Protein AF-A0A418ASM8-F1 (afdb_monomer_lite)

InterPro domains:
  IPR013838 Beta tubulin, autoregulation binding site [PS00228] (1-4)

Organism: NCBI:txid157072

pLDDT: mean 71.42, std 21.03, range [24.84, 97.38]

Radius of gyration: 30.76 Å; chains: 1; bounding box: 92×57×110 Å

Foldseek 3Di:
DQDQPAKWKWQQAPQLVQADFVQQLVCQQVPCCVQDPNVLSVQFDGWDGDPPRNMIMTGGRDPVSVVVQAQGWTWGKGWDQDPVGIDIDIDITHIHGDDPDPAADDDDVPPCPDPVVLLVLLVVLLPQDWDWDFDQDPPQGFTATFGAGDGDPDDDDDDQPPDWAWAWDQDPQFTDTDTHRPVNLVVLVVVSNVVSVVCVVCVVVLLVCLVVPVPDDPLVCLQVLVLLVLQLCLAPNLQNNRSVLSVCLVPPVPSNLSNLLSLLVQQQLLQVPGANDDPQVSCCLLPVDGDHSVVSVVCVVVLVLLVPDDWQWDQFPVRDIQTHRLVLLSSVLSLLQSCCSRNYVSQSQRLSNLCSFLSHYWTWGHHHNHGITTFQLSSLSCLQPHPNNVVSLVVQCVSCVPPPVNVSSSVSSNRSVVRVGRPSNPSAGWHQDNQPRGTDGPVVDDDDDDDDDDDDDDDDDDDDDDDDDDDDDDDDDDD

Structure (mmCIF, N/CA/C/O backbone):
data_AF-A0A418ASM8-F1
#
_entry.id   AF-A0A418ASM8-F1
#
loop_
_atom_site.group_PDB
_atom_site.id
_atom_site.type_symbol
_atom_site.label_atom_id
_atom_site.label_alt_id
_atom_site.label_comp_id
_atom_site.label_asym_id
_atom_site.label_entity_id
_atom_site.label_seq_id
_atom_site.pdbx_PDB_ins_code
_atom_site.Cartn_x
_atom_site.Cartn_y
_atom_site.Cartn_z
_atom_site.occupancy
_atom_site.B_iso_or_equiv
_atom_site.auth_seq_id
_atom_site.auth_comp_id
_atom_site.auth_asym_id
_atom_site.auth_atom_id
_atom_site.pdbx_PDB_model_num
ATOM 1 N N . MET A 1 1 ? 29.993 4.250 -46.582 1.00 54.47 1 MET A N 1
ATOM 2 C CA . MET A 1 1 ? 30.499 3.967 -45.221 1.00 54.47 1 MET A CA 1
ATOM 3 C C . MET A 1 1 ? 29.711 2.763 -44.730 1.00 54.47 1 MET A C 1
ATOM 5 O O . MET A 1 1 ? 28.502 2.794 -44.911 1.00 54.47 1 MET A O 1
ATOM 9 N N . ARG A 1 2 ? 30.348 1.672 -44.275 1.00 65.38 2 ARG A N 1
ATOM 10 C CA . ARG A 1 2 ? 29.592 0.519 -43.745 1.00 65.38 2 ARG A CA 1
ATOM 11 C C . ARG A 1 2 ? 28.988 0.942 -42.404 1.00 65.38 2 ARG A C 1
ATOM 13 O O . ARG A 1 2 ? 29.664 1.620 -41.635 1.00 65.38 2 ARG A O 1
ATOM 20 N N . GLU A 1 3 ? 27.720 0.632 -42.190 1.00 71.38 3 GLU A N 1
ATOM 21 C CA . GLU A 1 3 ? 26.985 1.016 -40.985 1.00 71.38 3 GLU A CA 1
ATOM 22 C C . GLU A 1 3 ? 27.360 0.102 -39.816 1.00 71.38 3 GLU A C 1
ATOM 24 O O . GLU A 1 3 ? 27.681 -1.067 -40.025 1.00 71.38 3 GLU A O 1
ATOM 29 N N . ILE A 1 4 ? 27.355 0.636 -38.593 1.00 69.38 4 ILE A N 1
ATOM 30 C CA . ILE A 1 4 ? 27.583 -0.159 -37.384 1.00 69.38 4 ILE A CA 1
ATOM 31 C C . ILE A 1 4 ? 26.255 -0.794 -36.992 1.00 69.38 4 ILE A C 1
ATOM 33 O O . ILE A 1 4 ? 25.334 -0.094 -36.590 1.00 69.38 4 ILE A O 1
ATOM 37 N N . VAL A 1 5 ? 26.180 -2.117 -37.075 1.00 55.12 5 VAL A N 1
ATOM 38 C CA . VAL A 1 5 ? 24.990 -2.900 -36.717 1.00 55.12 5 VAL A CA 1
ATOM 39 C C . VAL A 1 5 ? 25.000 -3.356 -35.254 1.00 55.12 5 VAL A C 1
ATOM 41 O O . VAL A 1 5 ? 24.005 -3.880 -34.768 1.00 55.12 5 VAL A O 1
ATOM 44 N N . GLY A 1 6 ? 26.109 -3.165 -34.531 1.00 56.78 6 GLY A N 1
ATOM 45 C CA . GLY A 1 6 ? 26.147 -3.359 -33.083 1.00 56.78 6 GLY A CA 1
ATOM 46 C C . GLY A 1 6 ? 27.525 -3.159 -32.459 1.00 56.78 6 GLY A C 1
ATOM 47 O O . GLY A 1 6 ? 28.524 -2.980 -33.157 1.00 56.78 6 GLY A O 1
ATOM 48 N N . TRP A 1 7 ? 27.565 -3.174 -31.126 1.00 74.94 7 TRP A N 1
ATOM 49 C CA . TRP A 1 7 ? 28.752 -2.841 -30.341 1.00 74.94 7 TRP A CA 1
ATOM 50 C C . TRP A 1 7 ? 29.184 -3.985 -29.429 1.00 74.94 7 TRP A C 1
ATOM 52 O O . TRP A 1 7 ? 28.363 -4.605 -28.755 1.00 74.94 7 TRP A O 1
ATOM 62 N N . LEU A 1 8 ? 30.494 -4.221 -29.373 1.00 67.38 8 LEU A N 1
ATOM 63 C CA . LEU A 1 8 ? 31.132 -5.141 -28.434 1.00 67.38 8 LEU A CA 1
ATOM 64 C C . LEU A 1 8 ? 32.135 -4.399 -27.559 1.00 67.38 8 LEU A C 1
ATOM 66 O O . LEU A 1 8 ? 32.783 -3.452 -27.988 1.00 67.38 8 LEU A O 1
ATOM 70 N N . HIS A 1 9 ? 32.254 -4.811 -26.310 1.00 77.50 9 HIS A N 1
ATOM 71 C CA . HIS A 1 9 ? 33.008 -4.137 -25.267 1.00 77.50 9 HIS A CA 1
ATOM 72 C C . HIS A 1 9 ? 34.175 -5.000 -24.798 1.00 77.50 9 HIS A C 1
ATOM 74 O O . HIS A 1 9 ? 34.028 -6.193 -24.560 1.00 77.50 9 HIS A O 1
ATOM 80 N N . MET A 1 10 ? 35.332 -4.386 -24.589 1.00 82.94 10 MET A N 1
ATOM 81 C CA . MET A 1 10 ? 36.451 -4.985 -23.870 1.00 82.94 10 MET A CA 1
ATOM 82 C C . MET A 1 10 ? 36.636 -4.258 -22.547 1.00 82.94 10 MET A C 1
ATOM 84 O O . MET A 1 10 ? 36.844 -3.045 -22.530 1.00 82.94 10 MET A O 1
ATOM 88 N N . ASN A 1 11 ? 36.612 -4.995 -21.436 1.00 74.94 11 ASN A N 1
ATOM 89 C CA . ASN A 1 11 ? 36.944 -4.424 -20.136 1.00 74.94 11 ASN A CA 1
ATOM 90 C C . ASN A 1 11 ? 38.467 -4.332 -19.988 1.00 74.94 11 ASN A C 1
ATOM 92 O O . ASN A 1 11 ? 39.142 -5.312 -19.675 1.00 74.94 11 ASN A O 1
ATOM 96 N N . THR A 1 12 ? 39.006 -3.153 -20.282 1.00 75.81 12 THR A N 1
ATOM 97 C CA . THR A 1 12 ? 40.449 -2.885 -20.344 1.00 75.81 12 THR A CA 1
ATOM 98 C C . THR A 1 12 ? 40.986 -2.234 -19.071 1.00 75.81 12 THR A C 1
ATOM 100 O O . THR A 1 12 ? 42.201 -2.077 -18.914 1.00 75.81 12 THR A O 1
ATOM 103 N N . GLY A 1 13 ? 40.106 -1.864 -18.136 1.00 74.75 13 GLY A N 1
ATOM 104 C CA . GLY A 1 13 ? 40.464 -1.397 -16.804 1.00 74.75 13 GLY A CA 1
ATOM 105 C C . GLY A 1 13 ? 41.430 -0.211 -16.836 1.00 74.75 13 GLY A C 1
ATOM 106 O O . GLY A 1 13 ? 41.225 0.784 -17.535 1.00 74.75 13 GLY A O 1
ATOM 107 N N . GLN A 1 14 ? 42.522 -0.316 -16.082 1.00 74.31 14 GLN A N 1
ATOM 108 C CA . GLN A 1 14 ? 43.532 0.743 -15.982 1.00 74.31 14 GLN A CA 1
ATOM 109 C C . GLN A 1 14 ? 44.267 1.011 -17.310 1.00 74.31 14 GLN A C 1
ATOM 111 O O . GLN A 1 14 ? 44.834 2.088 -17.489 1.00 74.31 14 GLN A O 1
ATOM 116 N N . HIS A 1 15 ? 44.224 0.074 -18.263 1.00 79.25 15 HIS A N 1
ATOM 117 C CA . HIS A 1 15 ? 44.907 0.201 -19.550 1.00 79.25 15 HIS A CA 1
ATOM 118 C C . HIS A 1 15 ? 44.134 1.037 -20.575 1.00 79.25 15 HIS A C 1
ATOM 120 O O . HIS A 1 15 ? 44.731 1.494 -21.547 1.00 79.25 15 HIS A O 1
ATOM 126 N N . THR A 1 16 ? 42.844 1.305 -20.340 1.00 80.12 16 THR A N 1
ATOM 127 C CA . THR A 1 16 ? 41.945 2.025 -21.265 1.00 80.12 16 THR A CA 1
ATOM 128 C C . THR A 1 16 ? 42.521 3.364 -21.733 1.00 80.12 16 THR A C 1
ATOM 130 O O . THR A 1 16 ? 42.480 3.692 -22.916 1.00 80.12 16 THR A O 1
ATOM 133 N N . LYS A 1 17 ? 43.153 4.116 -20.823 1.00 80.44 17 LYS A N 1
ATOM 134 C CA . LYS A 1 17 ? 43.764 5.422 -21.122 1.00 80.44 17 LYS A CA 1
ATOM 135 C C . LYS A 1 17 ? 44.993 5.326 -22.042 1.00 80.44 17 LYS A C 1
ATOM 137 O O . LYS A 1 17 ? 45.301 6.279 -22.753 1.00 80.44 17 LYS A O 1
ATOM 142 N N . SER A 1 18 ? 45.693 4.193 -22.022 1.00 81.69 18 SER A N 1
ATOM 143 C CA . SER A 1 18 ? 46.938 3.939 -22.763 1.00 81.69 18 SER A CA 1
ATOM 144 C C . SER A 1 18 ? 46.718 3.247 -24.114 1.00 81.69 18 SER A C 1
ATOM 146 O O . SER A 1 18 ? 47.675 3.030 -24.863 1.00 81.69 18 SER A O 1
ATOM 148 N N . ILE A 1 19 ? 45.472 2.898 -24.433 1.00 83.62 19 ILE A N 1
ATOM 149 C CA . ILE A 1 19 ? 45.081 2.363 -25.737 1.00 83.62 19 ILE A CA 1
ATOM 150 C C . ILE A 1 19 ? 44.910 3.538 -26.705 1.00 83.62 19 ILE A C 1
ATOM 152 O O . ILE A 1 19 ? 44.326 4.561 -26.353 1.00 83.62 19 ILE A O 1
ATOM 156 N N . SER A 1 20 ? 45.448 3.409 -27.916 1.00 86.19 20 SER A N 1
ATOM 157 C CA . SER A 1 20 ? 45.182 4.315 -29.038 1.00 86.19 20 SER A CA 1
ATOM 158 C C . SER A 1 20 ? 44.217 3.605 -29.978 1.00 86.19 20 SER A C 1
ATOM 160 O O . SER A 1 20 ? 44.511 2.491 -30.394 1.00 86.19 20 SER A O 1
ATOM 162 N N . GLU A 1 21 ? 43.083 4.228 -30.295 1.00 84.75 21 GLU A N 1
ATOM 163 C CA . GLU A 1 21 ? 42.025 3.633 -31.131 1.00 84.75 21 GLU A CA 1
ATOM 164 C C . GLU A 1 21 ? 42.547 3.238 -32.519 1.00 84.75 21 GLU A C 1
ATOM 166 O O . GLU A 1 21 ? 42.298 2.130 -32.982 1.00 84.75 21 GLU A O 1
ATOM 171 N N . GLU A 1 22 ? 43.363 4.092 -33.140 1.00 83.69 22 GLU A N 1
ATOM 172 C CA . GLU A 1 22 ? 43.985 3.826 -34.441 1.00 83.69 22 GLU A CA 1
ATOM 173 C C . GLU A 1 22 ? 44.963 2.641 -34.382 1.00 83.69 22 GLU A C 1
ATOM 175 O O . GLU A 1 22 ? 44.896 1.723 -35.202 1.00 83.69 22 GLU A O 1
ATOM 180 N N . ALA A 1 23 ? 45.833 2.602 -33.367 1.00 82.44 23 ALA A N 1
ATOM 181 C CA . ALA A 1 23 ? 46.767 1.492 -33.182 1.00 82.44 23 ALA A CA 1
ATOM 182 C C . ALA A 1 23 ? 46.048 0.180 -32.823 1.00 82.44 23 ALA A C 1
ATOM 184 O O . ALA A 1 23 ? 46.483 -0.894 -33.240 1.00 82.44 23 ALA A O 1
ATOM 185 N N . ALA A 1 24 ? 44.952 0.271 -32.067 1.00 83.94 24 ALA A N 1
ATOM 186 C CA . ALA A 1 24 ? 44.121 -0.855 -31.670 1.00 83.94 24 ALA A CA 1
ATOM 187 C C . ALA A 1 24 ? 43.403 -1.456 -32.891 1.00 83.94 24 ALA A C 1
ATOM 189 O O . ALA A 1 24 ? 43.512 -2.662 -33.118 1.00 83.94 24 ALA A O 1
ATOM 190 N N . MET A 1 25 ? 42.792 -0.617 -33.736 1.00 85.38 25 MET A N 1
ATOM 191 C CA . MET A 1 25 ? 42.193 -1.022 -35.016 1.00 85.3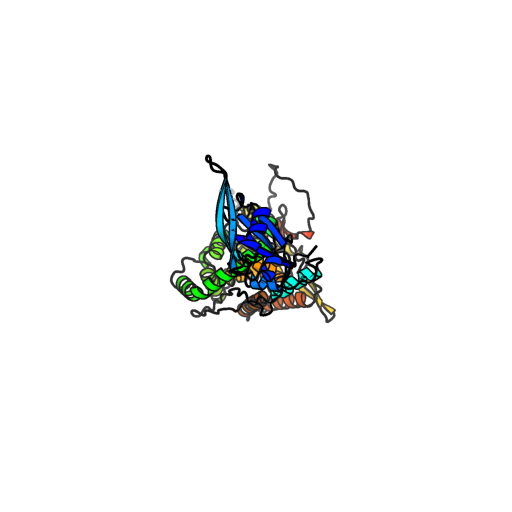8 25 MET A CA 1
ATOM 192 C C . MET A 1 25 ? 43.222 -1.644 -35.968 1.00 85.38 25 MET A C 1
ATOM 194 O O . MET A 1 25 ? 42.966 -2.694 -36.552 1.00 85.38 25 MET A O 1
ATOM 198 N N . ALA A 1 26 ? 44.418 -1.059 -36.084 1.00 82.19 26 ALA A N 1
ATOM 199 C CA . ALA A 1 26 ? 45.477 -1.609 -36.932 1.00 82.19 26 ALA A CA 1
ATOM 200 C C . ALA A 1 26 ? 45.985 -2.981 -36.439 1.00 82.19 26 ALA A C 1
ATOM 202 O O . ALA A 1 26 ? 46.292 -3.857 -37.256 1.00 82.19 26 ALA A O 1
ATOM 203 N N . SER A 1 27 ? 46.060 -3.178 -35.115 1.00 77.12 27 SER A N 1
ATOM 204 C CA . SER A 1 27 ? 46.487 -4.445 -34.500 1.00 77.12 27 SER A CA 1
ATOM 205 C C . SER A 1 27 ? 45.439 -5.554 -34.586 1.00 77.12 27 SER A C 1
ATOM 207 O O . SER A 1 27 ? 45.803 -6.725 -34.665 1.00 77.12 27 SER A O 1
ATOM 209 N N . LEU A 1 28 ? 44.146 -5.209 -34.628 1.00 79.06 28 LEU A N 1
ATOM 210 C CA . LEU A 1 28 ? 43.069 -6.195 -34.731 1.00 79.06 28 LEU A CA 1
ATOM 211 C C . LEU A 1 28 ? 43.219 -7.074 -35.964 1.00 79.06 28 LEU A C 1
ATOM 213 O O . LEU A 1 28 ? 43.138 -8.291 -35.841 1.00 79.06 28 LEU A O 1
ATOM 217 N N . LEU A 1 29 ? 43.473 -6.458 -37.120 1.00 73.12 29 LEU A N 1
ATOM 218 C CA . LEU A 1 29 ? 43.649 -7.186 -38.367 1.00 73.12 29 LEU A CA 1
ATOM 219 C C . LEU A 1 29 ? 44.915 -8.043 -38.275 1.00 73.12 29 LEU A C 1
ATOM 221 O O . LEU A 1 29 ? 44.811 -9.258 -38.217 1.00 73.12 29 LEU A O 1
ATOM 225 N N . HIS A 1 30 ? 46.087 -7.431 -38.111 1.00 78.38 30 HIS A N 1
ATOM 226 C CA . HIS A 1 30 ? 47.373 -8.123 -38.244 1.00 78.38 30 HIS A CA 1
ATOM 227 C C . HIS A 1 30 ? 47.643 -9.207 -37.188 1.00 78.38 30 HIS A C 1
ATOM 229 O O . HIS A 1 30 ? 48.221 -10.244 -37.513 1.00 78.38 30 HIS A O 1
ATOM 235 N N . ASP A 1 31 ? 47.246 -8.984 -35.932 1.00 82.00 31 ASP A N 1
ATOM 236 C CA . ASP A 1 31 ? 47.726 -9.778 -34.793 1.00 82.00 31 ASP A CA 1
ATOM 237 C C . ASP A 1 31 ? 46.713 -10.835 -34.299 1.00 82.00 31 ASP A C 1
ATOM 239 O O . ASP A 1 31 ? 47.031 -11.620 -33.400 1.00 82.00 31 ASP A O 1
ATOM 243 N N . ASN A 1 32 ? 45.506 -10.888 -34.887 1.00 85.44 32 ASN A N 1
ATOM 244 C CA . ASN A 1 32 ? 44.429 -11.808 -34.483 1.00 85.44 32 ASN A CA 1
ATOM 245 C C . ASN A 1 32 ? 43.944 -12.763 -35.588 1.00 85.44 32 ASN A C 1
ATOM 247 O O . ASN A 1 32 ? 43.034 -13.554 -35.338 1.00 85.44 32 ASN A O 1
ATOM 251 N N . HIS A 1 33 ? 44.575 -12.767 -36.769 1.00 80.56 33 HIS A N 1
ATOM 252 C CA . HIS A 1 33 ? 44.216 -13.650 -37.894 1.00 80.56 33 HIS A CA 1
ATOM 253 C C . HIS A 1 33 ? 44.263 -15.155 -37.568 1.00 80.56 33 HIS A C 1
ATOM 255 O O . HIS A 1 33 ? 43.592 -15.950 -38.222 1.00 80.56 33 HIS A O 1
ATOM 261 N N . SER A 1 34 ? 45.059 -15.563 -36.573 1.00 78.81 34 SER A N 1
ATOM 262 C CA . SER A 1 34 ? 45.115 -16.953 -36.098 1.00 78.81 34 SER A CA 1
ATOM 263 C C . SER A 1 34 ? 43.930 -17.340 -35.209 1.00 78.81 34 SER A C 1
ATOM 265 O O . SER A 1 34 ? 43.674 -18.524 -35.018 1.00 78.81 34 SER A O 1
ATOM 267 N N . THR A 1 35 ? 43.251 -16.350 -34.627 1.00 80.06 35 THR A N 1
ATOM 268 C CA . THR A 1 35 ? 42.182 -16.526 -33.635 1.00 80.06 35 THR A CA 1
ATOM 269 C C . THR A 1 35 ? 40.807 -16.322 -34.262 1.00 80.06 35 THR A C 1
ATOM 271 O O . THR A 1 35 ? 39.859 -17.019 -33.916 1.00 80.06 35 THR A O 1
ATOM 274 N N . VAL A 1 36 ? 40.696 -15.380 -35.200 1.00 85.12 36 VAL A N 1
ATOM 275 C CA . VAL A 1 36 ? 39.453 -15.043 -35.897 1.00 85.12 36 VAL A CA 1
ATOM 276 C C . VAL A 1 36 ? 39.735 -14.904 -37.381 1.00 85.12 36 VAL A C 1
ATOM 278 O O . VAL A 1 36 ? 40.774 -14.376 -37.784 1.00 85.12 36 VAL A O 1
ATOM 281 N N . LYS A 1 37 ? 38.796 -15.372 -38.206 1.00 86.38 37 LYS A N 1
ATOM 282 C CA . LYS A 1 37 ? 38.933 -15.276 -39.654 1.00 86.38 37 LYS A CA 1
ATOM 283 C C . LYS A 1 37 ? 39.034 -13.801 -40.101 1.00 86.38 37 LYS A C 1
ATOM 285 O O . LYS A 1 37 ? 38.352 -12.943 -39.535 1.00 86.38 37 LYS A O 1
ATOM 290 N N . PRO A 1 38 ? 39.873 -13.484 -41.105 1.00 83.19 38 PRO A N 1
ATOM 291 C CA . PRO A 1 38 ? 40.119 -12.101 -41.520 1.00 83.19 38 PRO A CA 1
ATOM 292 C C . PRO A 1 38 ? 38.865 -11.343 -41.979 1.00 83.19 38 PRO A C 1
ATOM 294 O O . PRO A 1 38 ? 38.740 -10.157 -41.706 1.00 83.19 38 PRO A O 1
ATOM 297 N N . ASP A 1 39 ? 37.936 -12.027 -42.643 1.00 83.81 39 ASP A N 1
ATOM 298 C CA . ASP A 1 39 ? 36.641 -11.498 -43.087 1.00 83.81 39 ASP A CA 1
ATOM 299 C C . ASP A 1 39 ? 35.769 -11.017 -41.917 1.00 83.81 39 ASP A C 1
ATOM 301 O O . ASP A 1 39 ? 35.192 -9.937 -41.990 1.00 83.81 39 ASP A O 1
ATOM 305 N N . VAL A 1 40 ? 35.754 -11.756 -40.806 1.00 85.44 40 VAL A N 1
ATOM 306 C CA . VAL A 1 40 ? 35.039 -11.378 -39.575 1.00 85.44 40 VAL A CA 1
ATOM 307 C C . VAL A 1 40 ? 35.702 -10.185 -38.871 1.00 85.44 40 VAL A C 1
ATOM 309 O O . VAL A 1 40 ? 35.011 -9.319 -38.340 1.00 85.44 40 VAL A O 1
ATOM 312 N N . LEU A 1 41 ? 37.037 -10.099 -38.881 1.00 86.12 41 LEU A N 1
ATOM 313 C CA . LEU A 1 41 ? 37.764 -8.967 -38.289 1.00 86.12 41 LEU A CA 1
ATOM 314 C C . LEU A 1 41 ? 37.599 -7.671 -39.098 1.00 86.12 41 LEU A C 1
ATOM 316 O O . LEU A 1 41 ? 37.573 -6.593 -38.510 1.00 86.12 41 LEU A O 1
ATOM 320 N N . LEU A 1 42 ? 37.460 -7.766 -40.425 1.00 87.75 42 LEU A N 1
ATOM 321 C CA . LEU A 1 42 ? 37.204 -6.621 -41.311 1.00 87.75 42 LEU A CA 1
ATOM 322 C C . LEU A 1 42 ? 35.833 -5.971 -41.083 1.00 87.75 42 LEU A C 1
ATOM 324 O O . LEU A 1 42 ? 35.622 -4.824 -41.482 1.00 87.75 42 LEU A O 1
ATOM 328 N N . ASP A 1 43 ? 34.910 -6.687 -40.444 1.00 87.44 43 ASP A N 1
ATOM 329 C CA . ASP A 1 43 ? 33.623 -6.141 -40.033 1.00 87.44 43 ASP A CA 1
ATOM 330 C C . ASP A 1 43 ? 33.718 -5.356 -38.713 1.00 87.44 43 ASP A C 1
ATOM 332 O O . ASP A 1 43 ? 32.755 -4.688 -38.357 1.00 87.44 43 ASP A O 1
ATOM 336 N N . ILE A 1 44 ? 34.860 -5.337 -38.013 1.00 88.94 44 ILE A N 1
ATOM 337 C CA . ILE A 1 44 ? 35.116 -4.349 -36.954 1.00 88.94 44 ILE A CA 1
ATOM 338 C C . ILE A 1 44 ? 35.531 -3.043 -37.632 1.00 88.94 44 ILE A C 1
ATOM 340 O O . ILE A 1 44 ? 36.616 -2.943 -38.201 1.00 88.94 44 ILE A O 1
ATOM 344 N N . ILE A 1 45 ? 34.666 -2.033 -37.582 1.00 85.69 45 ILE A N 1
ATOM 345 C CA . ILE A 1 45 ? 34.820 -0.794 -38.360 1.00 85.69 45 ILE A CA 1
ATOM 346 C C . ILE A 1 45 ? 35.024 0.454 -37.502 1.00 85.69 45 ILE A C 1
ATOM 348 O O . ILE A 1 45 ? 35.366 1.510 -38.036 1.00 85.69 45 ILE A O 1
ATOM 352 N N . LYS A 1 46 ? 34.826 0.357 -36.183 1.00 86.12 46 LYS A N 1
ATOM 353 C CA . LYS A 1 46 ? 35.012 1.480 -35.258 1.00 86.12 46 LYS A CA 1
ATOM 354 C C . LYS A 1 46 ? 35.571 1.014 -33.919 1.00 86.12 46 LYS A C 1
ATOM 356 O O . LYS A 1 46 ? 35.236 -0.069 -33.451 1.00 86.12 46 LYS A O 1
ATOM 361 N N . CYS A 1 47 ? 36.393 1.853 -33.302 1.00 87.62 47 CYS A N 1
ATOM 362 C CA . CYS A 1 47 ? 36.940 1.666 -31.964 1.00 87.62 47 CYS A CA 1
ATOM 363 C C . CYS A 1 47 ? 36.769 2.977 -31.198 1.00 87.62 47 CYS A C 1
ATOM 365 O O . CYS A 1 47 ? 37.137 4.028 -31.716 1.00 87.62 47 CYS A O 1
ATOM 367 N N . GLU A 1 48 ? 36.211 2.915 -29.995 1.00 83.38 48 GLU A N 1
ATOM 368 C CA . GLU A 1 48 ? 36.016 4.067 -29.116 1.00 83.38 48 GLU A CA 1
ATOM 369 C C . GLU A 1 48 ? 36.472 3.728 -27.701 1.00 83.38 48 GLU A C 1
ATOM 371 O O . GLU A 1 48 ? 36.193 2.643 -27.185 1.00 83.38 48 GLU A O 1
ATOM 376 N N . ARG A 1 49 ? 37.152 4.661 -27.038 1.00 78.94 49 ARG A N 1
ATOM 377 C CA . ARG A 1 49 ? 37.498 4.514 -25.622 1.00 78.94 49 ARG A CA 1
ATOM 378 C C . ARG A 1 49 ? 36.451 5.170 -24.743 1.00 78.94 49 ARG A C 1
ATOM 380 O O . ARG A 1 49 ? 36.164 6.354 -24.886 1.00 78.94 49 ARG A O 1
ATOM 387 N N . ASP A 1 50 ? 35.990 4.425 -23.753 1.00 66.50 50 ASP A N 1
ATOM 388 C CA . ASP A 1 50 ? 35.164 4.932 -22.671 1.00 66.50 50 ASP A CA 1
ATOM 389 C C . ASP A 1 50 ? 36.016 4.992 -21.399 1.00 66.50 50 ASP A C 1
ATOM 391 O O . ASP A 1 50 ? 36.253 4.002 -20.697 1.00 66.50 50 ASP A O 1
ATOM 395 N N . LEU A 1 51 ? 36.548 6.186 -21.135 1.00 58.53 51 LEU A N 1
ATOM 396 C CA . LEU A 1 51 ? 37.437 6.429 -20.001 1.00 58.53 51 LEU A CA 1
ATOM 397 C C . LEU A 1 51 ? 36.701 6.381 -18.657 1.00 58.53 51 LEU A C 1
ATOM 399 O O . LEU A 1 51 ? 37.339 6.088 -17.643 1.00 58.53 51 LEU A O 1
ATOM 403 N N . GLN A 1 52 ? 35.395 6.657 -18.650 1.00 48.06 52 GLN A N 1
ATOM 404 C CA . GLN A 1 52 ? 34.572 6.691 -17.445 1.00 48.06 52 GLN A CA 1
ATOM 405 C C . GLN A 1 52 ? 34.301 5.269 -16.950 1.00 48.06 52 GLN A C 1
ATOM 407 O O . GLN A 1 52 ? 34.556 4.965 -15.785 1.00 48.06 52 GLN A O 1
ATOM 412 N N . ASN A 1 53 ? 33.914 4.375 -17.861 1.00 49.47 53 ASN A N 1
ATOM 413 C CA . ASN A 1 53 ? 33.616 2.978 -17.543 1.00 49.47 53 ASN A CA 1
ATOM 414 C C . ASN A 1 53 ? 34.835 2.050 -17.657 1.00 49.47 53 ASN A C 1
ATOM 416 O O . ASN A 1 53 ? 34.751 0.868 -17.329 1.00 49.47 53 ASN A O 1
ATOM 420 N N . ARG A 1 54 ? 35.994 2.585 -18.071 1.00 67.81 54 ARG A N 1
ATOM 421 C CA . ARG A 1 54 ? 37.264 1.852 -18.231 1.00 67.81 54 ARG A CA 1
ATOM 422 C C . ARG A 1 54 ? 37.160 0.684 -19.221 1.00 67.81 54 ARG A C 1
ATOM 424 O O . ARG A 1 54 ? 37.706 -0.398 -18.983 1.00 67.81 54 ARG A O 1
ATOM 431 N N . ILE A 1 55 ? 36.489 0.925 -20.344 1.00 73.50 55 ILE A N 1
ATOM 432 C CA . ILE A 1 55 ? 36.270 -0.062 -21.405 1.00 73.50 55 ILE A CA 1
ATOM 433 C C . ILE A 1 55 ? 36.633 0.498 -22.787 1.00 73.50 55 ILE A C 1
ATOM 435 O O . ILE A 1 55 ? 36.695 1.711 -22.996 1.00 73.50 55 ILE A O 1
ATOM 439 N N . VAL A 1 56 ? 36.844 -0.397 -23.751 1.00 78.12 56 VAL A N 1
ATOM 440 C CA . VAL A 1 56 ? 36.947 -0.065 -25.181 1.00 78.12 56 VAL A CA 1
ATOM 441 C C . VAL A 1 56 ? 35.757 -0.666 -25.916 1.00 78.12 56 VAL A C 1
ATOM 443 O O . VAL A 1 56 ? 35.468 -1.850 -25.751 1.00 78.12 56 VAL A O 1
ATOM 446 N N . ARG A 1 57 ? 35.073 0.144 -26.723 1.00 79.94 57 ARG A N 1
ATOM 447 C CA . ARG A 1 57 ? 33.894 -0.230 -27.508 1.00 79.94 57 ARG A CA 1
ATOM 448 C C . ARG A 1 57 ? 34.290 -0.424 -28.968 1.00 79.94 57 ARG A C 1
ATOM 450 O O . ARG A 1 57 ? 35.048 0.366 -29.525 1.00 79.94 57 ARG A O 1
ATOM 457 N N . TRP A 1 58 ? 33.753 -1.462 -29.588 1.00 84.69 58 TRP A N 1
ATOM 458 C CA . TRP A 1 58 ? 34.059 -1.883 -30.947 1.00 84.69 58 TRP A CA 1
ATOM 459 C C . TRP A 1 58 ? 32.777 -1.939 -31.765 1.00 84.69 58 TRP A C 1
ATOM 461 O O . TRP A 1 58 ? 31.880 -2.716 -31.444 1.00 84.69 58 TRP A O 1
ATOM 471 N N . GLY A 1 59 ? 32.688 -1.108 -32.800 1.00 80.75 59 GLY A N 1
ATOM 472 C CA . GLY A 1 59 ? 31.548 -1.055 -33.707 1.00 80.75 59 GLY A CA 1
ATOM 473 C C . GLY A 1 59 ? 31.704 -2.087 -34.815 1.00 80.75 59 GLY A C 1
ATOM 474 O O . GLY A 1 59 ? 32.696 -2.062 -35.546 1.00 80.75 59 GLY A O 1
ATOM 475 N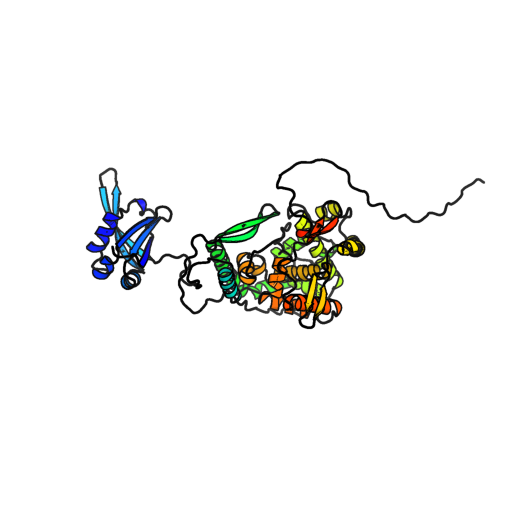 N . ILE A 1 60 ? 30.729 -2.984 -34.931 1.00 84.88 60 ILE A N 1
ATOM 476 C CA . ILE A 1 60 ? 30.718 -4.111 -35.863 1.00 84.88 60 ILE A CA 1
ATOM 477 C C . ILE A 1 60 ? 29.722 -3.837 -36.990 1.00 84.88 60 ILE A C 1
ATOM 479 O O . ILE A 1 60 ? 28.624 -3.358 -36.732 1.00 84.88 60 ILE A O 1
ATOM 483 N N . ALA A 1 61 ? 30.082 -4.154 -38.230 1.00 77.44 61 ALA A N 1
ATOM 484 C CA . ALA A 1 61 ? 29.328 -3.847 -39.446 1.00 77.44 61 ALA A CA 1
ATOM 485 C C . ALA A 1 61 ? 28.469 -5.004 -39.979 1.00 77.44 61 ALA A C 1
ATOM 487 O O . ALA A 1 61 ? 27.819 -4.872 -41.014 1.00 77.44 61 ALA A O 1
ATOM 488 N N . SER A 1 62 ? 28.502 -6.157 -39.310 1.00 78.50 62 SER A N 1
ATOM 489 C CA . SER A 1 62 ? 27.775 -7.361 -39.706 1.00 78.50 62 SER A CA 1
ATOM 490 C C . SER A 1 62 ? 27.282 -8.128 -38.488 1.00 78.50 62 SER A C 1
ATOM 492 O O . SER A 1 62 ? 28.024 -8.329 -37.524 1.00 78.50 62 SER A O 1
ATOM 494 N N . ALA A 1 63 ? 26.039 -8.605 -38.552 1.00 65.44 63 ALA A N 1
ATOM 495 C CA . ALA A 1 63 ? 25.443 -9.424 -37.502 1.00 65.44 63 ALA A CA 1
ATOM 496 C C . ALA A 1 63 ? 26.178 -10.767 -37.345 1.00 65.44 63 ALA A C 1
ATOM 498 O O . ALA A 1 63 ? 26.392 -11.228 -36.225 1.00 65.44 63 ALA A O 1
ATOM 499 N N . THR A 1 64 ? 26.645 -11.353 -38.454 1.00 73.94 64 THR A N 1
ATOM 500 C CA . THR A 1 64 ? 27.455 -12.581 -38.443 1.00 73.94 64 THR A CA 1
ATOM 501 C C . THR A 1 64 ? 28.782 -12.358 -37.725 1.00 73.94 64 THR A C 1
ATOM 503 O O . THR A 1 64 ? 29.207 -13.190 -36.926 1.00 73.94 64 THR A O 1
ATOM 506 N N . ALA A 1 65 ? 29.427 -11.212 -37.961 1.00 77.31 65 ALA A N 1
ATOM 507 C CA . ALA A 1 65 ? 30.668 -10.881 -37.278 1.00 77.31 65 ALA A CA 1
ATOM 508 C C . ALA A 1 65 ? 30.442 -10.606 -35.789 1.00 77.31 65 ALA A C 1
ATOM 510 O O . ALA A 1 65 ? 31.220 -11.067 -34.961 1.00 77.31 65 ALA A O 1
ATOM 511 N N . LEU A 1 66 ? 29.348 -9.929 -35.436 1.00 69.38 66 LEU A N 1
ATOM 512 C CA . LEU A 1 66 ? 28.999 -9.651 -34.046 1.00 69.38 66 LEU A CA 1
ATOM 513 C C . LEU A 1 66 ? 28.797 -10.952 -33.254 1.00 69.38 66 LEU A C 1
ATOM 515 O O . LEU A 1 66 ? 29.380 -11.098 -32.187 1.00 69.38 66 LEU A O 1
ATOM 519 N N . GLN A 1 67 ? 28.085 -11.935 -33.814 1.00 72.19 67 GLN A N 1
ATOM 520 C CA . GLN A 1 67 ? 27.918 -13.261 -33.201 1.00 72.19 67 GLN A CA 1
ATOM 521 C C . GLN A 1 67 ? 29.240 -14.027 -33.060 1.00 72.19 67 GLN A C 1
ATOM 523 O O . GLN A 1 67 ? 29.484 -14.651 -32.033 1.00 72.19 67 GLN A O 1
ATOM 528 N N . HIS A 1 68 ? 30.110 -13.970 -34.071 1.00 77.06 68 HIS A N 1
ATOM 529 C CA . HIS A 1 68 ? 31.391 -14.683 -34.053 1.00 77.06 68 HIS A CA 1
ATOM 530 C C . HIS A 1 68 ? 32.447 -14.045 -33.144 1.00 77.06 68 HIS A C 1
ATOM 532 O O . HIS A 1 68 ? 33.427 -14.705 -32.808 1.00 77.06 68 HIS A O 1
ATOM 538 N N . LEU A 1 69 ? 32.283 -12.773 -32.782 1.00 78.62 69 LEU A N 1
ATOM 539 C CA . LEU A 1 69 ? 33.256 -12.011 -32.001 1.00 78.62 69 LEU A CA 1
ATOM 540 C C . LEU A 1 69 ? 32.913 -11.939 -30.506 1.00 78.62 69 LEU A C 1
ATOM 542 O O . LEU A 1 69 ? 33.802 -11.662 -29.701 1.00 78.62 69 LEU A O 1
ATOM 546 N N . VAL A 1 70 ? 31.665 -12.209 -30.107 1.00 79.44 70 VAL A N 1
ATOM 547 C CA . VAL A 1 70 ? 31.275 -12.291 -28.687 1.00 79.44 70 VAL A CA 1
ATOM 548 C C . VAL A 1 70 ? 32.038 -13.423 -27.991 1.00 79.44 70 VAL A C 1
ATOM 550 O O . VAL A 1 70 ? 32.130 -14.540 -28.489 1.00 79.44 70 VAL A O 1
ATOM 553 N N . GLY A 1 71 ? 32.608 -13.131 -26.822 1.00 74.31 71 GLY A N 1
ATOM 554 C CA . GLY A 1 71 ? 33.405 -14.066 -26.023 1.00 74.31 71 GLY A CA 1
ATOM 555 C C . GLY A 1 71 ? 34.839 -14.256 -26.525 1.00 74.31 71 GLY A C 1
ATOM 556 O O . GLY A 1 71 ? 35.672 -14.817 -25.809 1.00 74.31 71 GLY A O 1
ATOM 557 N N . VAL A 1 72 ? 35.169 -13.760 -27.721 1.00 84.25 72 VAL A N 1
ATOM 558 C CA . VAL A 1 72 ? 36.498 -13.940 -28.299 1.00 84.25 72 VAL A CA 1
ATOM 559 C C . VAL A 1 72 ? 37.507 -13.013 -27.636 1.00 84.25 72 VAL A C 1
ATOM 561 O O . VAL A 1 72 ? 37.303 -11.809 -27.494 1.00 84.25 72 VAL A O 1
ATOM 564 N N . SER A 1 73 ? 38.636 -13.593 -27.242 1.00 88.12 73 SER A N 1
ATOM 565 C CA . SER A 1 73 ? 39.758 -12.871 -26.652 1.00 88.12 73 SER A CA 1
ATOM 566 C C . SER A 1 73 ? 40.720 -12.398 -27.733 1.00 88.12 73 SER A C 1
ATOM 568 O O . SER A 1 73 ? 41.371 -13.210 -28.388 1.00 88.12 73 SER A O 1
ATOM 570 N N . LEU A 1 74 ? 40.811 -11.081 -27.912 1.00 86.94 74 LEU A N 1
ATOM 571 C CA . LEU A 1 74 ? 41.647 -10.459 -28.933 1.00 86.94 74 LEU A CA 1
ATOM 572 C C . LEU A 1 74 ? 42.821 -9.716 -28.308 1.00 86.94 74 LEU A C 1
ATOM 574 O O . LEU A 1 74 ? 42.714 -9.096 -27.248 1.00 86.94 74 LEU A O 1
ATOM 578 N N . LYS A 1 75 ? 43.956 -9.779 -28.997 1.00 88.44 75 LYS A N 1
ATOM 579 C CA . LYS A 1 75 ? 45.170 -9.037 -28.681 1.00 88.44 75 LYS A CA 1
ATOM 580 C C . LYS A 1 75 ? 45.014 -7.599 -29.145 1.00 88.44 75 LYS A C 1
ATOM 582 O O . LYS A 1 75 ? 44.740 -7.348 -30.317 1.00 88.44 75 LYS A O 1
ATOM 587 N N . VAL A 1 76 ? 45.235 -6.676 -28.219 1.00 87.12 76 VAL A N 1
ATOM 588 C CA . VAL A 1 76 ? 45.202 -5.235 -28.442 1.00 87.12 76 VAL A CA 1
ATOM 589 C C . VAL A 1 76 ? 46.532 -4.636 -28.016 1.00 87.12 76 VAL A C 1
ATOM 591 O O . VAL A 1 76 ? 47.085 -4.949 -26.955 1.00 87.12 76 VAL A O 1
ATOM 594 N N . ARG A 1 77 ? 47.047 -3.747 -28.862 1.00 84.56 77 ARG A N 1
ATOM 595 C CA . ARG A 1 77 ? 48.306 -3.050 -28.629 1.00 84.56 77 ARG A CA 1
ATOM 596 C C . ARG A 1 77 ? 48.126 -1.897 -27.643 1.00 84.56 77 ARG A C 1
ATOM 598 O O . ARG A 1 77 ? 47.300 -1.012 -27.850 1.00 84.56 77 ARG A O 1
ATOM 605 N N . ILE A 1 78 ? 48.953 -1.869 -26.601 1.00 81.62 78 ILE A N 1
ATOM 606 C CA . ILE A 1 78 ? 48.977 -0.808 -25.590 1.00 81.62 78 ILE A CA 1
ATOM 607 C C . ILE A 1 78 ? 50.306 -0.064 -25.673 1.00 81.62 78 ILE A C 1
ATOM 609 O O . ILE A 1 78 ? 51.377 -0.669 -25.736 1.00 81.62 78 ILE A O 1
ATOM 613 N N . SER A 1 79 ? 50.237 1.268 -25.662 1.00 73.81 79 SER A N 1
ATOM 614 C CA . SER A 1 79 ? 51.418 2.132 -25.673 1.00 73.81 79 SER A CA 1
ATOM 615 C C . SER A 1 79 ? 51.672 2.696 -24.279 1.00 73.81 79 SER A C 1
ATOM 617 O O . SER A 1 79 ? 50.857 3.440 -23.737 1.00 73.81 79 SER A O 1
ATOM 619 N N . THR A 1 80 ? 52.825 2.370 -23.700 1.00 65.00 80 THR A N 1
ATOM 620 C CA . THR A 1 80 ? 53.259 2.893 -22.396 1.00 65.00 80 THR A CA 1
ATOM 621 C C . THR A 1 80 ? 54.415 3.874 -22.581 1.00 65.00 80 THR A C 1
ATOM 623 O O . THR A 1 80 ? 55.455 3.535 -23.148 1.00 65.00 80 THR A O 1
ATOM 626 N N . ASN A 1 81 ? 54.239 5.111 -22.108 1.00 59.03 81 ASN A N 1
ATOM 627 C CA . ASN A 1 81 ? 55.325 6.086 -22.022 1.00 59.03 81 ASN A CA 1
ATOM 628 C C . ASN A 1 81 ? 56.079 5.849 -20.714 1.00 59.03 81 ASN A C 1
ATOM 630 O O . ASN A 1 81 ? 55.547 6.112 -19.638 1.00 59.03 81 ASN A O 1
ATOM 634 N N . THR A 1 82 ? 57.314 5.365 -20.805 1.00 57.56 82 THR A N 1
ATOM 635 C CA . THR A 1 82 ? 58.211 5.258 -19.648 1.00 57.56 82 THR A CA 1
ATOM 636 C C . THR A 1 82 ? 59.316 6.306 -19.755 1.00 57.56 82 THR A C 1
ATOM 638 O O . THR A 1 82 ? 59.613 6.789 -20.848 1.00 57.56 82 THR A O 1
ATOM 641 N N . ALA A 1 83 ? 59.973 6.639 -18.640 1.00 53.78 83 ALA A N 1
ATOM 642 C CA . ALA A 1 83 ? 61.077 7.609 -18.610 1.00 53.78 83 ALA A CA 1
ATOM 643 C C . ALA A 1 83 ? 62.279 7.234 -19.513 1.00 53.78 83 ALA A C 1
ATOM 645 O O . ALA A 1 83 ? 63.156 8.062 -19.735 1.00 53.78 83 ALA A O 1
ATOM 646 N N . LYS A 1 84 ? 62.320 6.003 -20.049 1.00 54.78 84 LYS A N 1
ATOM 647 C CA . LYS A 1 84 ? 63.347 5.495 -20.975 1.00 54.78 84 LYS A CA 1
ATOM 648 C C . LYS A 1 84 ? 62.875 5.374 -22.438 1.00 54.78 84 LYS A C 1
ATOM 650 O O . LYS A 1 84 ? 63.626 4.865 -23.262 1.00 54.78 84 LYS A O 1
ATOM 655 N N . GLY A 1 85 ? 61.662 5.831 -22.772 1.00 59.22 85 GLY A N 1
ATOM 656 C CA . GLY A 1 85 ? 61.097 5.801 -24.130 1.00 59.22 85 GLY A CA 1
ATOM 657 C C . GLY A 1 85 ? 59.690 5.188 -24.220 1.00 59.22 85 GLY A C 1
ATOM 658 O O . GLY A 1 85 ? 59.126 4.714 -23.226 1.00 59.22 85 GLY A O 1
ATOM 659 N N . LYS A 1 86 ? 59.113 5.205 -25.432 1.00 61.88 86 LYS A N 1
ATOM 660 C CA . LYS A 1 86 ? 57.839 4.541 -25.767 1.00 61.88 86 LYS A CA 1
ATOM 661 C C . LYS A 1 86 ? 58.056 3.030 -25.861 1.00 61.88 86 LYS A C 1
ATOM 663 O O . LYS A 1 86 ? 58.771 2.578 -26.748 1.00 61.88 86 LYS A O 1
ATOM 668 N N . SER A 1 87 ? 57.418 2.264 -24.979 1.00 67.62 87 SER A N 1
ATOM 669 C CA . SER A 1 87 ? 57.366 0.799 -25.059 1.00 67.62 87 SER A CA 1
ATOM 670 C C . SER A 1 87 ? 55.959 0.353 -25.449 1.00 67.62 87 SER A C 1
ATOM 672 O O . SER A 1 87 ? 54.970 0.912 -24.961 1.00 67.62 87 SER A O 1
ATOM 674 N N . THR A 1 88 ? 55.861 -0.630 -26.344 1.00 73.31 88 THR A N 1
ATOM 675 C CA . THR A 1 88 ? 54.591 -1.160 -26.852 1.00 73.31 88 THR A CA 1
ATOM 676 C C . THR A 1 88 ? 54.444 -2.625 -26.462 1.00 73.31 88 THR A C 1
ATOM 678 O O . THR A 1 88 ? 55.319 -3.433 -26.761 1.00 73.31 88 THR A O 1
ATOM 681 N N . SER A 1 89 ? 53.344 -2.973 -25.796 1.00 80.00 89 SER A N 1
ATOM 682 C CA . SER A 1 89 ? 53.039 -4.342 -25.369 1.00 80.00 89 SER A CA 1
ATOM 683 C C . SER A 1 89 ? 51.688 -4.798 -25.920 1.00 80.00 89 SER A C 1
ATOM 685 O O . SER A 1 89 ? 50.809 -3.982 -26.201 1.00 80.00 89 SER A O 1
ATOM 687 N N . MET A 1 90 ? 51.530 -6.109 -26.104 1.00 84.62 90 MET A N 1
ATOM 688 C CA . MET A 1 90 ? 50.263 -6.724 -26.503 1.00 84.62 90 MET A CA 1
ATOM 689 C C . MET A 1 90 ? 49.600 -7.344 -25.285 1.00 84.62 90 MET A C 1
ATOM 691 O O . MET A 1 90 ? 50.192 -8.218 -24.654 1.00 84.62 90 MET A O 1
ATOM 695 N N . LEU A 1 91 ? 48.373 -6.928 -24.984 1.00 83.19 91 LEU A N 1
ATOM 696 C CA . LEU A 1 91 ? 47.537 -7.583 -23.979 1.00 83.19 91 LEU A CA 1
ATOM 697 C C . LEU A 1 91 ? 46.288 -8.147 -24.641 1.00 83.19 91 LEU A C 1
ATOM 699 O O . LEU A 1 91 ? 45.829 -7.638 -25.659 1.00 83.19 91 LEU A O 1
ATOM 703 N N . THR A 1 92 ? 45.766 -9.230 -24.077 1.00 86.00 92 THR A N 1
ATOM 704 C CA . THR A 1 92 ? 44.593 -9.919 -24.618 1.00 86.00 92 THR A CA 1
ATOM 705 C C . THR A 1 92 ? 43.384 -9.605 -23.750 1.00 86.00 92 THR A C 1
ATOM 707 O O . THR A 1 92 ? 43.464 -9.740 -22.531 1.00 86.00 92 THR A O 1
ATOM 710 N N . PHE A 1 93 ? 42.273 -9.213 -24.369 1.00 84.38 93 PHE A N 1
ATOM 711 C CA . PHE A 1 93 ? 41.017 -8.915 -23.684 1.00 84.38 93 PHE A CA 1
ATOM 712 C C . PHE A 1 93 ? 39.852 -9.600 -24.394 1.00 84.38 93 PHE A C 1
ATOM 714 O O . PHE A 1 93 ? 39.816 -9.661 -25.622 1.00 84.38 93 PHE A O 1
ATOM 721 N N . ALA A 1 94 ? 38.893 -10.105 -23.619 1.00 83.62 94 ALA A N 1
ATOM 722 C CA . ALA A 1 94 ? 37.670 -10.690 -24.154 1.00 83.62 94 ALA A CA 1
ATOM 723 C C . ALA A 1 94 ? 36.707 -9.599 -24.635 1.00 83.62 94 ALA A C 1
ATOM 725 O O . ALA A 1 94 ? 36.431 -8.646 -23.901 1.00 83.62 94 ALA A O 1
ATOM 726 N N . LEU A 1 95 ? 36.176 -9.773 -25.843 1.00 73.50 95 LEU A N 1
ATOM 727 C CA . LEU A 1 95 ? 35.014 -9.046 -26.330 1.00 73.50 95 LEU A CA 1
ATOM 728 C C . LEU A 1 95 ? 33.760 -9.587 -25.649 1.00 73.50 95 LEU A C 1
ATOM 730 O O . LEU A 1 95 ? 33.497 -10.786 -25.654 1.00 73.50 95 LEU A O 1
ATOM 734 N N . LYS A 1 96 ? 32.975 -8.697 -25.064 1.00 67.31 96 LYS A N 1
ATOM 735 C CA . LYS A 1 96 ? 31.698 -8.989 -24.419 1.00 67.31 96 LYS A CA 1
ATOM 736 C C . LYS A 1 96 ? 30.625 -8.121 -25.050 1.00 67.31 96 LYS A C 1
ATOM 738 O O . LYS A 1 96 ? 30.908 -6.998 -25.448 1.00 67.31 96 LYS A O 1
ATOM 743 N N . GLN A 1 97 ? 29.399 -8.610 -25.144 1.00 54.44 97 GLN A N 1
ATOM 744 C CA . GLN A 1 97 ? 28.279 -7.728 -25.450 1.00 54.44 97 GLN A CA 1
ATOM 745 C C . GLN A 1 97 ? 28.023 -6.840 -24.220 1.00 54.44 97 GLN A C 1
ATOM 747 O O . GLN A 1 97 ? 28.306 -7.244 -23.090 1.00 54.44 97 GLN A O 1
ATOM 752 N N . GLN A 1 98 ? 27.576 -5.603 -24.412 1.00 43.19 98 GLN A N 1
ATOM 753 C CA . GLN A 1 98 ? 27.143 -4.799 -23.273 1.00 43.19 98 GLN A CA 1
ATOM 754 C C . GLN A 1 98 ? 25.764 -5.297 -22.827 1.00 43.19 98 GLN A C 1
ATOM 756 O O . GLN A 1 98 ? 24.839 -5.121 -23.609 1.00 43.19 98 GLN A O 1
ATOM 761 N N . HIS A 1 99 ? 25.607 -5.830 -21.606 1.00 35.06 99 HIS A N 1
ATOM 762 C CA . HIS A 1 99 ? 24.680 -5.239 -20.627 1.00 35.06 99 HIS A CA 1
ATOM 763 C C . HIS A 1 99 ? 24.765 -5.828 -19.210 1.00 35.06 99 HIS A C 1
ATOM 765 O O . HIS A 1 99 ? 25.260 -6.926 -18.988 1.00 35.06 99 HIS A O 1
ATOM 771 N N . ALA A 1 100 ? 24.213 -5.066 -18.262 1.00 34.38 100 ALA A N 1
ATOM 772 C CA . ALA A 1 100 ? 23.914 -5.452 -16.882 1.00 34.38 100 ALA A CA 1
ATOM 773 C C . ALA A 1 100 ? 22.680 -6.383 -16.744 1.00 34.38 100 ALA A C 1
ATOM 775 O O . ALA A 1 100 ? 22.246 -6.653 -15.632 1.00 34.38 100 ALA A O 1
ATOM 776 N N . LEU A 1 101 ? 22.124 -6.861 -17.868 1.00 34.50 101 LEU A N 1
ATOM 777 C CA . LEU A 1 101 ? 20.943 -7.730 -17.981 1.00 34.50 101 LEU A CA 1
ATOM 778 C C . LEU A 1 101 ? 21.113 -8.748 -19.125 1.00 34.50 101 LEU A C 1
ATOM 780 O O . LEU A 1 101 ? 20.292 -8.830 -20.039 1.00 34.50 101 LEU A O 1
ATOM 784 N N . ASP A 1 102 ? 22.171 -9.552 -19.099 1.00 32.31 102 ASP A N 1
ATOM 785 C CA . ASP A 1 102 ? 22.136 -10.805 -19.862 1.00 32.31 102 ASP A CA 1
ATOM 786 C C . ASP A 1 102 ? 21.011 -11.695 -19.266 1.00 32.31 102 ASP A C 1
ATOM 788 O O . ASP A 1 102 ? 21.223 -12.323 -18.231 1.00 32.31 102 ASP A O 1
ATOM 792 N N . GLY A 1 103 ? 19.805 -11.713 -19.872 1.00 26.47 103 GLY A N 1
ATOM 793 C CA . GLY A 1 103 ? 18.698 -12.623 -19.497 1.00 26.47 103 GLY A CA 1
ATOM 794 C C . GLY A 1 103 ? 17.251 -12.086 -19.422 1.00 26.47 103 GLY A C 1
ATOM 795 O O . GLY A 1 103 ? 16.376 -12.867 -19.061 1.00 26.47 103 GLY A O 1
ATOM 796 N N . PHE A 1 104 ? 16.955 -10.822 -19.756 1.00 27.62 104 PHE A N 1
ATOM 797 C CA . PHE A 1 104 ? 15.598 -10.234 -19.627 1.00 27.62 104 PHE A CA 1
ATOM 798 C C . PHE A 1 104 ? 15.209 -9.384 -20.859 1.00 27.62 104 PHE A C 1
ATOM 800 O O . PHE A 1 104 ? 16.101 -8.725 -21.389 1.00 27.62 104 PHE A O 1
ATOM 807 N N . TYR A 1 105 ? 13.931 -9.369 -21.312 1.00 37.25 105 TYR A N 1
ATOM 808 C CA . TYR A 1 105 ? 13.457 -8.498 -22.423 1.00 37.25 105 TYR A CA 1
ATOM 809 C C . TYR A 1 105 ? 11.924 -8.193 -22.505 1.00 37.25 105 TYR A C 1
ATOM 811 O O . TYR A 1 105 ? 11.121 -9.005 -22.047 1.00 37.25 105 TYR A O 1
ATOM 819 N N . VAL A 1 106 ? 11.550 -7.034 -23.109 1.00 31.25 106 VAL A N 1
ATOM 820 C CA . VAL A 1 106 ? 10.221 -6.337 -23.245 1.00 31.25 106 VAL A CA 1
ATOM 821 C C . VAL A 1 106 ? 10.152 -5.580 -24.586 1.00 31.25 106 VAL A C 1
ATOM 823 O O . VAL A 1 106 ? 11.140 -4.914 -24.833 1.00 31.25 106 VAL A O 1
ATOM 826 N N . ASP A 1 107 ? 9.043 -5.590 -25.371 1.00 30.83 107 ASP A N 1
ATOM 827 C CA . ASP A 1 107 ? 8.925 -5.059 -26.765 1.00 30.83 107 ASP A CA 1
ATOM 828 C C . ASP A 1 107 ? 8.096 -3.761 -26.988 1.00 30.83 107 ASP A C 1
ATOM 830 O O . ASP A 1 107 ? 6.893 -3.790 -26.754 1.00 30.83 107 ASP A O 1
ATOM 834 N N . ILE A 1 108 ? 8.695 -2.641 -27.464 1.00 34.06 108 ILE A N 1
ATOM 835 C CA . ILE A 1 108 ? 8.021 -1.351 -27.813 1.00 34.06 108 ILE A CA 1
ATOM 836 C C . ILE A 1 108 ? 8.587 -0.707 -29.111 1.00 34.06 108 ILE A C 1
ATOM 838 O O . ILE A 1 108 ? 9.559 0.061 -29.064 1.00 34.06 108 ILE A O 1
ATOM 842 N N . PRO A 1 109 ? 8.012 -0.979 -30.298 1.00 29.62 109 PRO A N 1
ATOM 843 C CA . PRO A 1 109 ? 8.589 -0.616 -31.596 1.00 29.62 109 PRO A CA 1
ATOM 844 C C . PRO A 1 109 ? 8.375 0.866 -31.979 1.00 29.62 109 PRO A C 1
ATOM 846 O O . PRO A 1 109 ? 7.698 1.160 -32.958 1.00 29.62 109 PRO A O 1
ATOM 849 N N . ALA A 1 110 ? 8.960 1.784 -31.198 1.00 29.28 110 ALA A N 1
ATOM 850 C CA . ALA A 1 110 ? 9.241 3.207 -31.496 1.00 29.28 110 ALA A CA 1
ATOM 851 C C . ALA A 1 110 ? 9.825 3.983 -30.283 1.00 29.28 110 ALA A C 1
ATOM 853 O O . ALA A 1 110 ? 10.111 5.179 -30.410 1.00 29.28 110 ALA A O 1
ATOM 854 N N . GLY A 1 111 ? 10.015 3.327 -29.128 1.00 36.09 111 GLY A N 1
ATOM 855 C CA . GLY A 1 111 ? 10.173 3.996 -27.827 1.00 36.09 111 GLY A CA 1
ATOM 856 C C . GLY A 1 111 ? 8.818 4.370 -27.210 1.00 36.09 111 GLY A C 1
ATOM 857 O O . GLY A 1 111 ? 7.792 4.264 -27.879 1.00 36.09 111 GLY A O 1
ATOM 858 N N . LEU A 1 112 ? 8.809 4.792 -25.941 1.00 39.97 112 LEU A N 1
ATOM 859 C CA . LEU A 1 112 ? 7.615 5.325 -25.272 1.00 39.97 112 LEU A CA 1
ATOM 860 C C . LEU A 1 112 ? 7.362 6.761 -25.761 1.00 39.97 112 LEU A C 1
ATOM 862 O O . LEU A 1 112 ? 8.018 7.705 -25.323 1.00 39.97 112 LEU A O 1
ATOM 866 N N . GLN A 1 113 ? 6.438 6.940 -26.704 1.00 35.31 113 GLN A N 1
ATOM 867 C CA . GLN A 1 113 ? 6.090 8.241 -27.287 1.00 35.31 113 GLN A CA 1
ATOM 868 C C . GLN A 1 113 ? 4.740 8.783 -26.790 1.00 35.31 113 GLN A C 1
ATOM 870 O O . GLN A 1 113 ? 4.396 9.932 -27.085 1.00 35.31 113 GLN A O 1
ATOM 875 N N . GLY A 1 114 ? 3.994 8.019 -25.981 1.00 36.75 114 GLY A N 1
ATOM 876 C CA . GLY A 1 114 ? 2.801 8.511 -25.292 1.00 36.75 114 GLY A CA 1
ATOM 877 C C . GLY A 1 114 ? 2.142 7.538 -24.304 1.00 36.75 114 GLY A C 1
ATOM 878 O O . GLY A 1 114 ? 2.538 6.385 -24.152 1.00 36.75 114 GLY A O 1
ATOM 879 N N . LYS A 1 115 ? 1.059 8.013 -23.664 1.00 34.72 115 LYS A N 1
ATOM 880 C CA . LYS A 1 115 ? 0.272 7.301 -22.631 1.00 34.72 115 LYS A CA 1
ATOM 881 C C . LYS A 1 115 ? -0.162 5.879 -23.010 1.00 34.72 115 LYS A C 1
ATOM 883 O O . LYS A 1 115 ? -0.422 5.076 -22.128 1.00 34.72 115 LYS A O 1
ATOM 888 N N . HIS A 1 116 ? -0.318 5.567 -24.294 1.00 34.84 116 HIS A N 1
ATOM 889 C CA . HIS A 1 116 ? -0.787 4.251 -24.744 1.00 34.84 116 HIS A CA 1
ATOM 890 C C . HIS A 1 116 ? 0.307 3.174 -24.649 1.00 34.84 116 HIS A C 1
ATOM 892 O O . HIS A 1 116 ? 0.017 2.018 -24.363 1.00 34.84 116 HIS A O 1
ATOM 898 N N . GLU A 1 117 ? 1.569 3.557 -24.843 1.00 38.06 117 GLU A N 1
ATOM 899 C CA . GLU A 1 117 ? 2.718 2.646 -24.771 1.00 38.06 117 GLU A CA 1
ATOM 900 C C . GLU A 1 117 ? 3.204 2.484 -23.320 1.00 38.06 117 GLU A C 1
ATOM 902 O O . GLU A 1 117 ? 3.672 1.413 -22.940 1.00 38.06 117 GLU A O 1
ATOM 907 N N . GLU A 1 118 ? 2.982 3.507 -22.486 1.00 39.53 118 GLU A N 1
ATOM 908 C CA . GLU A 1 118 ? 3.090 3.441 -21.023 1.00 39.53 118 GLU A CA 1
ATOM 909 C C . GLU A 1 118 ? 2.119 2.387 -20.455 1.00 39.53 118 GLU A C 1
ATOM 911 O O . GLU A 1 118 ? 2.534 1.483 -19.735 1.00 39.53 118 GLU A O 1
ATOM 916 N N . HIS A 1 119 ? 0.847 2.408 -20.880 1.00 40.06 119 HIS A N 1
ATOM 917 C CA . HIS A 1 119 ? -0.133 1.372 -20.524 1.00 40.06 119 HIS A CA 1
ATOM 918 C C . HIS A 1 119 ? 0.294 -0.036 -20.975 1.00 40.06 119 HIS A C 1
ATOM 920 O O . HIS A 1 119 ? 0.084 -0.982 -20.231 1.00 40.06 119 HIS A O 1
ATOM 926 N N . ALA A 1 120 ? 0.950 -0.197 -22.130 1.00 38.41 120 ALA A N 1
ATOM 927 C CA . ALA A 1 120 ? 1.418 -1.506 -22.604 1.00 38.41 120 ALA A CA 1
ATOM 928 C C . ALA A 1 120 ? 2.606 -2.069 -21.791 1.00 38.41 120 ALA A C 1
ATOM 930 O O . ALA A 1 120 ? 2.689 -3.280 -21.570 1.00 38.41 120 ALA A O 1
ATOM 931 N N . LEU A 1 121 ? 3.513 -1.206 -21.312 1.00 42.66 121 LEU A N 1
ATOM 932 C CA . LEU A 1 121 ? 4.553 -1.571 -20.340 1.00 42.66 121 LEU A CA 1
ATOM 933 C C . LEU A 1 121 ? 3.916 -2.044 -19.025 1.00 42.66 121 LEU A C 1
ATOM 935 O O . LEU A 1 121 ? 4.315 -3.064 -18.463 1.00 42.66 121 LEU A O 1
ATOM 939 N N . PHE A 1 122 ? 2.894 -1.330 -18.570 1.00 43.50 122 PHE A N 1
ATOM 940 C CA . PHE A 1 122 ? 2.167 -1.633 -17.347 1.00 43.50 122 PHE A CA 1
ATOM 941 C C . PHE A 1 122 ? 1.264 -2.874 -17.447 1.00 43.50 122 PHE A C 1
ATOM 943 O O . PHE A 1 122 ? 1.194 -3.653 -16.499 1.00 43.50 122 PHE A O 1
ATOM 950 N N . ASP A 1 123 ? 0.681 -3.151 -18.612 1.00 41.25 123 ASP A N 1
ATOM 951 C CA . ASP A 1 123 ? -0.022 -4.405 -18.903 1.00 41.25 123 ASP A CA 1
ATOM 952 C C . ASP A 1 123 ? 0.937 -5.610 -18.907 1.00 41.25 123 ASP A C 1
ATOM 954 O O . ASP A 1 123 ? 0.565 -6.711 -18.505 1.00 41.25 123 ASP A O 1
ATOM 958 N N . MET A 1 124 ? 2.202 -5.412 -19.296 1.00 38.84 124 MET A N 1
ATOM 959 C CA . MET A 1 124 ? 3.245 -6.441 -19.200 1.00 38.84 124 MET A CA 1
ATOM 960 C C . MET A 1 124 ? 3.738 -6.663 -17.769 1.00 38.84 124 MET A C 1
ATOM 962 O O . MET A 1 124 ? 3.997 -7.798 -17.378 1.00 38.84 124 MET A O 1
ATOM 966 N N . LEU A 1 125 ? 3.859 -5.602 -16.976 1.00 42.38 125 LEU A N 1
ATOM 967 C CA . LEU A 1 125 ? 4.219 -5.697 -15.564 1.00 42.38 125 LEU A CA 1
ATOM 968 C C . LEU A 1 125 ? 3.083 -6.314 -14.722 1.00 42.38 125 LEU A C 1
ATOM 970 O O . LEU A 1 125 ? 3.354 -7.051 -13.777 1.00 42.38 125 LEU A O 1
ATOM 974 N N . ARG A 1 126 ? 1.821 -6.148 -15.138 1.00 38.56 126 ARG A N 1
ATOM 975 C CA . ARG A 1 126 ? 0.653 -6.890 -14.626 1.00 38.56 126 ARG A CA 1
ATOM 976 C C . ARG A 1 126 ? 0.742 -8.410 -14.797 1.00 38.56 126 ARG A C 1
ATOM 978 O O . ARG A 1 126 ? 0.113 -9.134 -14.032 1.00 38.56 126 ARG A O 1
ATOM 985 N N . MET A 1 127 ? 1.521 -8.898 -15.766 1.00 37.19 127 MET A N 1
ATOM 986 C CA . MET A 1 127 ? 1.754 -10.333 -16.000 1.00 37.19 127 MET A CA 1
ATOM 987 C C . MET A 1 127 ? 2.830 -10.932 -15.075 1.00 37.19 127 MET A C 1
ATOM 989 O O . MET A 1 127 ? 3.115 -12.129 -15.156 1.00 37.19 127 MET A O 1
ATOM 993 N N . LEU A 1 128 ? 3.440 -10.125 -14.197 1.00 40.59 128 LEU A N 1
ATOM 994 C CA . LEU A 1 128 ? 4.286 -10.594 -13.099 1.00 40.59 128 LEU A CA 1
ATOM 995 C C . LEU A 1 128 ? 3.386 -11.231 -12.025 1.00 40.59 128 LEU A C 1
ATOM 997 O O . LEU A 1 128 ? 3.007 -10.600 -11.041 1.00 40.59 128 LEU A O 1
ATOM 1001 N N . GLU A 1 129 ? 2.973 -12.477 -12.253 1.00 41.00 129 GLU A N 1
ATOM 1002 C CA . GLU A 1 129 ? 2.150 -13.237 -11.308 1.00 41.00 129 GLU A CA 1
ATOM 1003 C C . GLU A 1 129 ? 2.906 -13.474 -9.986 1.00 41.00 129 GLU A C 1
ATOM 1005 O O . GLU A 1 129 ? 3.995 -14.044 -9.996 1.00 41.00 129 GLU A O 1
ATOM 1010 N N . PRO A 1 130 ? 2.338 -13.160 -8.813 1.00 37.62 130 PRO A N 1
ATOM 1011 C CA . PRO A 1 130 ? 2.826 -13.727 -7.567 1.00 37.62 130 PRO A CA 1
ATOM 1012 C C . PRO A 1 130 ? 2.260 -15.147 -7.407 1.00 37.62 130 PRO A C 1
ATOM 1014 O O . PRO A 1 130 ? 1.043 -15.337 -7.423 1.00 37.62 130 PRO A O 1
ATOM 1017 N N . ARG A 1 131 ? 3.113 -16.161 -7.203 1.00 36.09 131 ARG A N 1
ATOM 1018 C CA . ARG A 1 131 ? 2.673 -17.457 -6.661 1.00 36.09 131 ARG A CA 1
ATOM 1019 C C . ARG A 1 131 ? 2.894 -17.489 -5.158 1.00 36.09 131 ARG A C 1
ATOM 1021 O O . ARG A 1 131 ? 3.996 -17.305 -4.653 1.00 36.09 131 ARG A O 1
ATOM 1028 N N . PHE A 1 132 ? 1.807 -17.726 -4.437 1.00 42.44 132 PHE A N 1
ATOM 1029 C CA . PHE A 1 132 ? 1.752 -17.572 -2.992 1.00 42.44 132 PHE A CA 1
ATOM 1030 C C . PHE A 1 132 ? 2.118 -18.873 -2.276 1.00 42.44 132 PHE A C 1
ATOM 1032 O O . PHE A 1 132 ? 1.545 -19.931 -2.540 1.00 42.44 132 PHE A O 1
ATOM 1039 N N . LEU A 1 133 ? 3.048 -18.793 -1.324 1.00 36.78 133 LEU A N 1
ATOM 1040 C CA . LEU A 1 133 ? 3.316 -19.884 -0.393 1.00 36.78 133 LEU A CA 1
ATOM 1041 C C . LEU A 1 133 ? 2.411 -19.710 0.832 1.00 36.78 133 LEU A C 1
ATOM 1043 O O . LEU A 1 133 ? 2.659 -18.872 1.695 1.00 36.78 133 LEU A O 1
ATOM 1047 N N . MET A 1 134 ? 1.351 -20.517 0.922 1.00 35.53 134 MET A N 1
ATOM 1048 C CA . MET A 1 134 ? 0.565 -20.629 2.153 1.00 35.53 134 MET A CA 1
ATOM 1049 C C . MET A 1 134 ? 1.310 -21.501 3.169 1.00 35.53 134 MET A C 1
ATOM 1051 O O . MET A 1 134 ? 1.417 -22.715 2.995 1.00 35.53 134 MET A O 1
ATOM 1055 N N . GLY A 1 135 ? 1.776 -20.896 4.260 1.00 36.09 135 GLY A N 1
ATOM 1056 C CA . GLY A 1 135 ? 2.099 -21.615 5.490 1.00 36.09 135 GLY A CA 1
ATOM 1057 C C . GLY A 1 135 ? 0.880 -21.625 6.409 1.00 36.09 135 GLY A C 1
ATOM 1058 O O . GLY A 1 135 ? 0.343 -20.572 6.720 1.00 36.09 135 GLY A O 1
ATOM 1059 N N . ARG A 1 136 ? 0.409 -22.793 6.852 1.00 36.28 136 ARG A N 1
ATOM 1060 C CA . ARG A 1 136 ? -0.623 -22.896 7.897 1.00 36.28 136 ARG A CA 1
ATOM 1061 C C . ARG A 1 136 ? 0.049 -23.425 9.156 1.00 36.28 136 ARG A C 1
ATOM 1063 O O . ARG A 1 136 ? 0.557 -24.543 9.133 1.00 36.28 136 ARG A O 1
ATOM 1070 N N . HIS A 1 137 ? 0.073 -22.638 10.228 1.00 37.22 137 HIS A N 1
ATOM 1071 C CA . HIS A 1 137 ? 0.670 -23.050 11.496 1.00 37.22 137 HIS A CA 1
ATOM 1072 C C . HIS A 1 137 ? -0.316 -22.810 12.648 1.00 37.22 137 HIS A C 1
ATOM 1074 O O . HIS A 1 137 ? -0.616 -21.672 12.994 1.00 37.22 137 HIS A O 1
ATOM 1080 N N . GLY A 1 138 ? -0.830 -23.895 13.235 1.00 42.59 138 GLY A N 1
ATOM 1081 C CA . GLY A 1 138 ? -1.855 -23.848 14.284 1.00 42.59 138 GLY A CA 1
ATOM 1082 C C . GLY A 1 138 ? -3.263 -23.508 13.774 1.00 42.59 138 GLY A C 1
ATOM 1083 O O . GLY A 1 138 ? -3.549 -23.598 12.577 1.00 42.59 138 GLY A O 1
ATOM 1084 N N . ASP A 1 139 ? -4.148 -23.129 14.700 1.00 44.88 139 ASP A N 1
ATOM 1085 C CA . ASP A 1 139 ? -5.538 -22.747 14.400 1.00 44.88 139 ASP A CA 1
ATOM 1086 C C . ASP A 1 139 ? -5.649 -21.374 13.705 1.00 44.88 139 ASP A C 1
ATOM 1088 O O . ASP A 1 139 ? -6.691 -21.053 13.137 1.00 44.88 139 ASP A O 1
ATOM 1092 N N . THR A 1 140 ? -4.567 -20.585 13.673 1.00 47.75 140 THR A N 1
ATOM 1093 C CA . THR A 1 140 ? -4.506 -19.271 13.015 1.00 47.75 140 THR A CA 1
ATOM 1094 C C . THR A 1 140 ? -3.876 -19.401 11.622 1.00 47.75 140 THR A C 1
ATOM 1096 O O . THR A 1 140 ? -2.672 -19.609 11.478 1.00 47.75 140 THR A O 1
ATOM 1099 N N . SER A 1 141 ? -4.667 -19.285 10.553 1.00 56.25 141 SER A N 1
ATOM 1100 C CA . SER A 1 141 ? -4.164 -19.368 9.173 1.00 56.25 141 SER A CA 1
ATOM 1101 C C . SER A 1 141 ? -3.598 -18.026 8.681 1.00 56.25 141 SER A C 1
ATOM 1103 O O . SER A 1 141 ? -4.297 -17.272 8.008 1.00 56.25 141 SER A O 1
ATOM 1105 N N . PHE A 1 142 ? -2.334 -17.717 8.983 1.00 67.31 142 PHE A N 1
ATOM 1106 C CA . PHE A 1 142 ? -1.643 -16.554 8.405 1.00 67.31 142 PHE A CA 1
ATOM 1107 C C . PHE A 1 142 ? -0.952 -16.915 7.079 1.00 67.31 142 PHE A C 1
ATOM 1109 O O . PHE A 1 142 ? -0.104 -17.797 7.052 1.00 67.31 142 PHE A O 1
ATOM 1116 N N . SER A 1 143 ? -1.282 -16.227 5.981 1.00 69.12 143 SER A N 1
ATOM 1117 C CA . SER A 1 143 ? -0.670 -16.468 4.658 1.00 69.12 143 SER A CA 1
ATOM 1118 C C . SER A 1 143 ? 0.386 -15.412 4.332 1.00 69.12 143 SER A C 1
ATOM 1120 O O . SER A 1 143 ? 0.130 -14.235 4.543 1.00 69.12 143 SER A O 1
ATOM 1122 N N . SER A 1 144 ? 1.538 -15.780 3.770 1.00 70.19 144 SER A N 1
ATOM 1123 C CA . SER A 1 144 ? 2.520 -14.808 3.267 1.00 70.19 144 SER A CA 1
ATOM 1124 C C . SER A 1 144 ? 2.487 -14.766 1.744 1.00 70.19 144 SER A C 1
ATOM 1126 O O . SER A 1 144 ? 2.517 -15.794 1.072 1.00 70.19 144 SER A O 1
ATOM 1128 N N . LEU A 1 145 ? 2.443 -13.560 1.198 1.00 72.12 145 LEU A N 1
ATOM 1129 C CA . LEU A 1 145 ? 2.388 -13.269 -0.221 1.00 72.12 145 LEU A CA 1
ATOM 1130 C C . LEU A 1 145 ? 3.759 -12.769 -0.681 1.00 72.12 145 LEU A C 1
ATOM 1132 O O . LEU A 1 145 ? 4.158 -11.638 -0.395 1.00 72.12 145 LEU A O 1
ATOM 1136 N N . ILE A 1 146 ? 4.500 -13.626 -1.376 1.00 68.06 146 ILE A N 1
ATOM 1137 C CA . ILE A 1 146 ? 5.849 -13.325 -1.861 1.00 68.06 146 ILE A CA 1
ATOM 1138 C C . ILE A 1 146 ? 5.751 -13.018 -3.360 1.00 68.06 146 ILE A C 1
ATOM 1140 O O . ILE A 1 146 ? 5.193 -13.838 -4.089 1.00 68.06 146 ILE A O 1
ATOM 1144 N N . PRO A 1 147 ? 6.243 -11.858 -3.833 1.00 64.69 147 PRO A N 1
ATOM 1145 C CA . PRO A 1 147 ? 6.221 -11.552 -5.256 1.00 64.69 147 PRO A CA 1
ATOM 1146 C C . PRO A 1 147 ? 7.183 -12.483 -5.999 1.00 64.69 147 PRO A C 1
ATOM 1148 O O . PRO A 1 147 ? 8.352 -12.579 -5.643 1.00 64.69 147 PRO A O 1
ATOM 1151 N N . GLU A 1 148 ? 6.710 -13.168 -7.035 1.00 57.91 148 GLU A N 1
ATOM 1152 C CA . GLU A 1 148 ? 7.564 -13.942 -7.935 1.00 57.91 148 GLU A CA 1
ATOM 1153 C C . GLU A 1 148 ? 7.669 -13.188 -9.261 1.00 57.91 148 GLU A C 1
ATOM 1155 O O . GLU A 1 148 ? 6.699 -12.616 -9.749 1.00 57.91 148 GLU A O 1
ATOM 1160 N N . LEU A 1 149 ? 8.874 -13.120 -9.821 1.00 54.75 149 LEU A N 1
ATOM 1161 C CA . LEU A 1 149 ? 9.121 -12.438 -11.087 1.00 54.75 149 LEU A CA 1
ATOM 1162 C C . LEU A 1 149 ? 9.371 -13.509 -12.148 1.00 54.75 149 LEU A C 1
ATOM 1164 O O . LEU A 1 149 ? 10.426 -14.145 -12.157 1.00 54.75 149 LEU A O 1
ATOM 1168 N N . PHE A 1 150 ? 8.389 -13.739 -13.023 1.00 45.50 150 PHE A N 1
ATOM 1169 C CA . PHE A 1 150 ? 8.498 -14.748 -14.075 1.00 45.50 150 PHE A CA 1
ATOM 1170 C C . PHE A 1 150 ? 9.232 -14.211 -15.313 1.00 45.50 150 PHE A C 1
ATOM 1172 O O . PHE A 1 150 ? 8.877 -13.151 -15.832 1.00 45.50 150 PHE A O 1
ATOM 1179 N N . PRO A 1 151 ? 10.221 -14.949 -15.849 1.00 39.34 151 PRO A N 1
ATOM 1180 C CA . PRO A 1 151 ? 10.843 -14.607 -17.121 1.00 39.34 151 PRO A CA 1
ATOM 1181 C C . PRO A 1 151 ? 9.919 -14.975 -18.295 1.00 39.34 151 PRO A C 1
ATOM 1183 O O . PRO A 1 151 ? 9.426 -16.100 -18.392 1.00 39.34 151 PRO A O 1
ATOM 1186 N N . ASN A 1 152 ? 9.710 -14.041 -19.225 1.00 35.00 152 ASN A N 1
ATOM 1187 C CA . ASN A 1 152 ? 8.989 -14.302 -20.472 1.00 35.00 152 ASN A CA 1
ATOM 1188 C C . ASN A 1 152 ? 9.845 -15.171 -21.425 1.00 35.00 152 ASN A C 1
ATOM 1190 O O . ASN A 1 152 ? 11.063 -15.031 -21.495 1.00 35.00 152 ASN A O 1
ATOM 1194 N N . THR A 1 153 ? 9.214 -16.074 -22.180 1.00 32.97 153 THR A N 1
ATOM 1195 C CA . THR A 1 153 ? 9.870 -17.106 -23.015 1.00 32.97 153 THR A CA 1
ATOM 1196 C C . THR A 1 153 ? 10.198 -16.654 -24.447 1.00 32.97 153 THR A C 1
ATOM 1198 O O . THR A 1 153 ? 10.606 -17.474 -25.272 1.00 32.97 153 THR A O 1
ATOM 1201 N N . LYS A 1 154 ? 10.030 -15.363 -24.770 1.00 33.19 154 LYS A N 1
ATOM 1202 C CA . LYS A 1 154 ? 10.295 -14.789 -26.102 1.00 33.19 154 LYS A CA 1
ATOM 1203 C C . LYS A 1 154 ? 11.354 -13.677 -26.045 1.00 33.19 154 LYS A C 1
ATOM 1205 O O . LYS A 1 154 ? 11.290 -12.785 -25.209 1.00 33.19 154 LYS A O 1
ATOM 1210 N N . ASP A 1 155 ? 12.323 -13.776 -26.953 1.00 34.62 155 ASP A N 1
ATOM 1211 C CA . ASP A 1 155 ? 13.619 -13.078 -26.993 1.00 34.62 155 ASP A CA 1
ATOM 1212 C C . ASP A 1 155 ? 13.553 -11.736 -27.762 1.00 34.62 155 ASP A C 1
ATOM 1214 O O . ASP A 1 155 ? 13.958 -11.671 -28.923 1.00 34.62 155 ASP A O 1
ATOM 1218 N N . ASN A 1 156 ? 13.020 -10.663 -27.151 1.00 33.97 156 ASN A N 1
ATOM 1219 C CA . ASN A 1 156 ? 12.786 -9.379 -27.847 1.00 33.97 156 ASN A CA 1
ATOM 1220 C C . ASN A 1 156 ? 13.479 -8.132 -27.230 1.00 33.97 156 ASN A C 1
ATOM 1222 O O . ASN A 1 156 ? 12.991 -7.567 -26.264 1.00 33.97 156 ASN A O 1
ATOM 1226 N N . ARG A 1 157 ? 14.538 -7.680 -27.929 1.00 36.50 157 ARG A N 1
ATOM 1227 C CA . ARG A 1 157 ? 15.423 -6.467 -27.962 1.00 36.50 157 ARG A CA 1
ATOM 1228 C C . ARG A 1 157 ? 15.045 -4.957 -27.761 1.00 36.50 157 ARG A C 1
ATOM 1230 O O . ARG A 1 157 ? 14.854 -4.331 -28.794 1.00 36.50 157 ARG A O 1
ATOM 1237 N N . TYR A 1 158 ? 15.093 -4.294 -26.586 1.00 36.59 158 TYR A N 1
ATOM 1238 C CA . TYR A 1 158 ? 14.799 -2.838 -26.378 1.00 36.59 158 TYR A CA 1
ATOM 1239 C C . TYR A 1 158 ? 15.794 -2.009 -25.541 1.00 36.59 158 TYR A C 1
ATOM 1241 O O . TYR A 1 158 ? 16.439 -2.502 -24.620 1.00 36.59 158 TYR A O 1
ATOM 1249 N N . THR A 1 159 ? 15.889 -0.716 -25.873 1.00 34.16 159 THR A N 1
ATOM 1250 C CA . THR A 1 159 ? 16.781 0.305 -25.288 1.00 34.16 159 THR A CA 1
ATOM 1251 C C . THR A 1 159 ? 15.998 1.357 -24.491 1.00 34.16 159 THR A C 1
ATOM 1253 O O . THR A 1 159 ? 15.141 2.010 -25.072 1.00 34.16 159 THR A O 1
ATOM 1256 N N . THR A 1 160 ? 16.356 1.570 -23.219 1.00 38.75 160 THR A N 1
ATOM 1257 C CA . THR A 1 160 ? 15.666 2.426 -22.216 1.00 38.75 160 THR A CA 1
ATOM 1258 C C . THR A 1 160 ? 16.370 3.763 -21.924 1.00 38.75 160 THR A C 1
ATOM 1260 O O . THR A 1 160 ? 16.074 4.456 -20.949 1.00 38.75 160 THR A O 1
ATOM 1263 N N . SER A 1 161 ? 17.369 4.143 -22.727 1.00 38.84 161 SER A N 1
ATOM 1264 C CA . SER A 1 161 ? 18.217 5.302 -22.425 1.00 38.84 161 SER A CA 1
ATOM 1265 C C . SER A 1 161 ? 17.422 6.616 -22.434 1.00 38.84 161 SER A C 1
ATOM 1267 O O . SER A 1 161 ? 16.939 7.013 -23.492 1.00 38.84 161 SER A O 1
ATOM 1269 N N . ALA A 1 162 ? 17.411 7.314 -21.289 1.00 39.38 162 ALA A N 1
ATOM 1270 C CA . ALA A 1 162 ? 16.752 8.605 -21.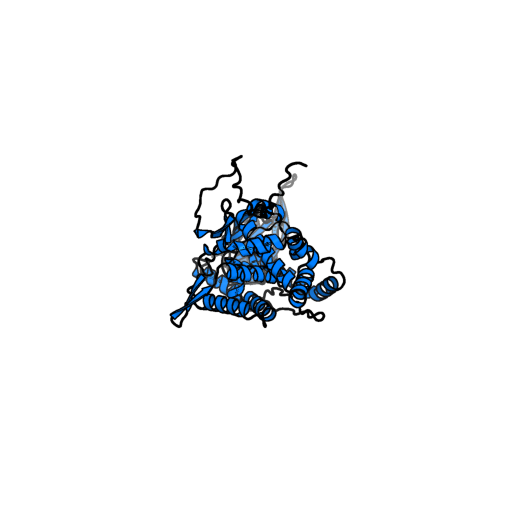018 1.00 39.38 162 ALA A CA 1
ATOM 1271 C C . ALA A 1 162 ? 15.248 8.569 -20.662 1.00 39.38 162 ALA A C 1
ATOM 1273 O O . ALA A 1 162 ? 14.628 9.629 -20.585 1.00 39.38 162 ALA A O 1
ATOM 1274 N N . GLU A 1 163 ? 14.682 7.394 -20.376 1.00 43.75 163 GLU A N 1
ATOM 1275 C CA . GLU A 1 163 ? 13.304 7.250 -19.884 1.00 43.75 163 GLU A CA 1
ATOM 1276 C C . GLU A 1 163 ? 13.246 7.263 -18.342 1.00 43.75 163 GLU A C 1
ATOM 1278 O O . GLU A 1 163 ? 14.136 6.744 -17.657 1.00 43.75 163 GLU A O 1
ATOM 1283 N N . TYR A 1 164 ? 12.200 7.878 -17.784 1.00 49.38 164 TYR A N 1
ATOM 1284 C CA . TYR A 1 164 ? 11.997 8.041 -16.343 1.00 49.38 164 TYR A CA 1
ATOM 1285 C C . TYR A 1 164 ? 10.517 7.910 -15.976 1.00 49.38 164 TYR A C 1
ATOM 1287 O O . TYR A 1 164 ? 9.644 8.202 -16.790 1.00 49.38 164 TYR A O 1
ATOM 1295 N N . VAL A 1 165 ? 10.238 7.512 -14.733 1.00 49.72 165 VAL A N 1
ATOM 1296 C CA . VAL A 1 165 ? 8.878 7.487 -14.175 1.00 49.72 165 VAL A CA 1
ATOM 1297 C C . VAL A 1 165 ? 8.794 8.410 -12.966 1.00 49.72 165 VAL A C 1
ATOM 1299 O O . VAL A 1 165 ? 9.722 8.488 -12.158 1.00 49.72 165 VAL A O 1
ATOM 1302 N N . ALA A 1 166 ? 7.674 9.117 -12.827 1.00 50.28 166 ALA A N 1
ATOM 1303 C CA . ALA A 1 166 ? 7.387 9.902 -11.635 1.00 50.28 166 ALA A CA 1
ATOM 1304 C C . ALA A 1 166 ? 6.962 8.976 -10.481 1.00 50.28 166 ALA A C 1
ATOM 1306 O O . ALA A 1 166 ? 5.982 8.238 -10.583 1.00 50.28 166 ALA A O 1
ATOM 1307 N N . SER A 1 167 ? 7.686 9.032 -9.363 1.00 53.47 167 SER A N 1
ATOM 1308 C CA . SER A 1 167 ? 7.392 8.266 -8.146 1.00 53.47 167 SER A CA 1
ATOM 1309 C C . SER A 1 167 ? 7.511 9.161 -6.914 1.00 53.47 167 SER A C 1
ATOM 1311 O O . SER A 1 167 ? 8.360 10.052 -6.870 1.00 53.47 167 SER A O 1
ATOM 1313 N N . ALA A 1 168 ? 6.674 8.953 -5.900 1.00 60.44 168 ALA A N 1
ATOM 1314 C CA . ALA A 1 168 ? 6.786 9.665 -4.637 1.00 60.44 168 ALA A CA 1
ATOM 1315 C C . ALA A 1 168 ? 7.715 8.917 -3.667 1.00 60.44 168 ALA A C 1
ATOM 1317 O O . ALA A 1 168 ? 7.430 7.801 -3.236 1.00 60.44 168 ALA A O 1
ATOM 1318 N N . LYS A 1 169 ? 8.819 9.557 -3.262 1.00 65.12 169 LYS A N 1
ATOM 1319 C CA . LYS A 1 169 ? 9.727 9.045 -2.221 1.00 65.12 169 LYS A CA 1
ATOM 1320 C C . LYS A 1 169 ? 9.590 9.840 -0.930 1.00 65.12 169 LYS A C 1
ATOM 1322 O O . LYS A 1 169 ? 9.321 11.038 -0.944 1.00 65.12 169 LYS A O 1
ATOM 1327 N N . VAL A 1 170 ? 9.833 9.182 0.204 1.00 61.56 170 VAL A N 1
ATOM 1328 C CA . VAL A 1 170 ? 9.874 9.856 1.508 1.00 61.56 170 VAL A CA 1
ATOM 1329 C C . VAL A 1 170 ? 11.255 10.471 1.732 1.00 61.56 170 VAL A C 1
ATOM 1331 O O . VAL A 1 170 ? 12.230 9.763 1.980 1.00 61.56 170 VAL A O 1
ATOM 1334 N N . VAL A 1 171 ? 11.337 11.800 1.710 1.00 66.31 171 VAL A N 1
ATOM 1335 C CA . VAL A 1 171 ? 12.561 12.566 1.972 1.00 66.31 171 VAL A CA 1
ATOM 1336 C C . VAL A 1 171 ? 12.347 13.447 3.199 1.00 66.31 171 VAL A C 1
ATOM 1338 O O . VAL A 1 171 ? 11.440 14.274 3.245 1.00 66.31 171 VAL A O 1
ATOM 1341 N N . LYS A 1 172 ? 13.185 13.270 4.232 1.00 73.06 172 LYS A N 1
ATOM 1342 C CA . LYS A 1 172 ? 13.111 14.032 5.501 1.00 73.06 172 LYS A CA 1
ATOM 1343 C C . LYS A 1 172 ? 11.690 14.065 6.102 1.00 73.06 172 LYS A C 1
ATOM 1345 O O . LYS A 1 172 ? 11.196 15.116 6.518 1.00 73.06 172 LYS A O 1
ATOM 1350 N N . GLY A 1 173 ? 11.025 12.909 6.094 1.00 69.31 173 GLY A N 1
ATOM 1351 C CA . GLY A 1 173 ? 9.687 12.731 6.660 1.00 69.31 173 GLY A CA 1
ATOM 1352 C C . GLY A 1 173 ? 8.548 13.350 5.849 1.00 69.31 173 GLY A C 1
ATOM 1353 O O . GLY A 1 173 ? 7.443 13.428 6.369 1.00 69.31 173 GLY A O 1
ATOM 1354 N N . HIS A 1 174 ? 8.777 13.766 4.604 1.00 60.12 174 HIS A N 1
ATOM 1355 C CA . HIS A 1 174 ? 7.730 14.250 3.703 1.00 60.12 174 HIS A CA 1
ATOM 1356 C C . HIS A 1 174 ? 7.730 13.440 2.412 1.00 60.12 174 HIS A C 1
ATOM 1358 O O . HIS A 1 174 ? 8.774 12.932 2.007 1.00 60.12 174 HIS A O 1
ATOM 1364 N N . SER A 1 175 ? 6.564 13.316 1.784 1.00 64.12 175 SER A N 1
ATOM 1365 C CA . SER A 1 175 ? 6.446 12.735 0.448 1.00 64.12 175 SER A CA 1
ATOM 1366 C C . SER A 1 175 ? 6.898 13.762 -0.591 1.00 64.12 175 SER A C 1
ATOM 1368 O O . SER A 1 175 ? 6.490 14.921 -0.527 1.00 64.12 175 SER A O 1
ATOM 1370 N N . THR A 1 176 ? 7.777 13.364 -1.506 1.00 53.97 176 THR A N 1
ATOM 1371 C CA . THR A 1 176 ? 8.291 14.212 -2.587 1.00 53.97 176 THR A CA 1
ATOM 1372 C C . THR A 1 176 ? 8.279 13.439 -3.894 1.00 53.97 176 THR A C 1
ATOM 1374 O O . THR A 1 176 ? 8.855 12.349 -3.953 1.00 53.97 176 THR A O 1
ATOM 1377 N N . HIS A 1 177 ? 7.681 14.012 -4.938 1.00 59.38 177 HIS A N 1
ATOM 1378 C CA . HIS A 1 177 ? 7.756 13.454 -6.285 1.00 59.38 177 HIS A CA 1
ATOM 1379 C C . HIS A 1 177 ? 9.176 13.590 -6.828 1.00 59.38 177 HIS A C 1
ATOM 1381 O O . HIS A 1 177 ? 9.777 14.665 -6.777 1.00 59.38 177 HIS A O 1
ATOM 1387 N N . VAL A 1 178 ? 9.708 12.483 -7.328 1.00 55.00 178 VAL A N 1
ATOM 1388 C CA . VAL A 1 178 ? 11.026 12.387 -7.942 1.00 55.00 178 VAL A CA 1
ATOM 1389 C C . VAL A 1 178 ? 10.916 11.620 -9.252 1.00 55.00 178 VAL A C 1
ATOM 1391 O O . VAL A 1 178 ? 10.147 10.665 -9.368 1.00 55.00 178 VAL A O 1
ATOM 1394 N N . GLU A 1 179 ? 11.695 12.040 -10.240 1.00 55.47 179 GLU A N 1
ATOM 1395 C CA . GLU A 1 179 ? 11.890 11.275 -11.467 1.00 55.47 179 GLU A CA 1
ATOM 1396 C C . GLU A 1 179 ? 12.874 10.140 -11.171 1.00 55.47 179 GLU A C 1
ATOM 1398 O O . GLU A 1 179 ? 13.980 10.377 -10.675 1.00 55.47 179 GLU A O 1
ATOM 1403 N N . VAL A 1 180 ? 12.452 8.904 -11.427 1.00 55.81 180 VAL A N 1
ATOM 1404 C CA . VAL A 1 180 ? 13.268 7.703 -11.239 1.00 55.81 180 VAL A CA 1
ATOM 1405 C C . VAL A 1 180 ? 13.609 7.137 -12.618 1.00 55.81 180 VAL A C 1
ATOM 1407 O O . VAL A 1 180 ? 12.685 6.810 -13.367 1.00 55.81 180 VAL A O 1
ATOM 1410 N N . PRO A 1 181 ? 14.901 7.029 -12.981 1.00 61.94 181 PRO A N 1
ATOM 1411 C CA . PRO A 1 181 ? 15.320 6.396 -14.226 1.00 61.94 181 PRO A CA 1
ATOM 1412 C C . PRO A 1 181 ? 14.787 4.968 -14.341 1.00 61.94 181 PRO A C 1
ATOM 1414 O O . PRO A 1 181 ? 14.794 4.219 -13.363 1.00 61.94 181 PRO A O 1
ATOM 1417 N N . LEU A 1 182 ? 14.383 4.562 -15.544 1.00 57.38 182 LEU A N 1
ATOM 1418 C CA . LEU A 1 182 ? 13.870 3.208 -15.768 1.00 57.38 182 LEU A CA 1
ATOM 1419 C C . LEU A 1 182 ? 14.911 2.124 -15.426 1.00 57.38 182 LEU A C 1
ATOM 1421 O O . LEU A 1 182 ? 14.556 1.085 -14.878 1.00 57.38 182 LEU A O 1
ATOM 1425 N N . ASP A 1 183 ? 16.199 2.393 -15.651 1.00 62.06 183 ASP A N 1
ATOM 1426 C CA . ASP A 1 183 ? 17.291 1.484 -15.272 1.00 62.06 183 ASP A CA 1
ATOM 1427 C C . ASP A 1 183 ? 17.357 1.238 -13.752 1.00 62.06 183 ASP A C 1
ATOM 1429 O O . ASP A 1 183 ? 17.640 0.118 -13.324 1.00 62.06 183 ASP A O 1
ATOM 1433 N N . ASP A 1 184 ? 17.045 2.253 -12.938 1.00 68.00 184 ASP A N 1
ATOM 1434 C CA . ASP A 1 184 ? 17.000 2.123 -11.478 1.00 68.00 184 ASP A CA 1
ATOM 1435 C C . ASP A 1 184 ? 15.784 1.286 -11.049 1.00 68.00 184 ASP A C 1
ATOM 1437 O O . ASP A 1 184 ? 15.902 0.421 -10.184 1.00 68.00 184 ASP A O 1
ATOM 1441 N N . ILE A 1 185 ? 14.630 1.469 -11.704 1.00 63.97 185 ILE A N 1
ATOM 1442 C CA . ILE A 1 185 ? 13.425 0.650 -11.469 1.00 63.97 185 ILE A CA 1
ATOM 1443 C C . ILE A 1 185 ? 13.705 -0.823 -11.801 1.00 63.97 185 ILE A C 1
ATOM 1445 O O . ILE A 1 185 ? 13.328 -1.720 -11.047 1.00 63.97 185 ILE A O 1
ATOM 1449 N N . LEU A 1 186 ? 14.397 -1.091 -12.911 1.00 65.50 186 LEU A N 1
ATOM 1450 C CA . LEU A 1 186 ? 14.770 -2.449 -13.313 1.00 65.50 186 LEU A CA 1
ATOM 1451 C C . LEU A 1 186 ? 15.783 -3.081 -12.346 1.00 65.50 186 LEU A C 1
ATOM 1453 O O . LEU A 1 186 ? 15.677 -4.271 -12.043 1.00 65.50 186 LEU A O 1
ATOM 1457 N N . ALA A 1 187 ? 16.738 -2.300 -11.834 1.00 70.50 187 ALA A N 1
ATOM 1458 C CA . ALA A 1 187 ? 17.666 -2.759 -10.805 1.00 70.50 187 ALA A CA 1
ATOM 1459 C C . ALA A 1 187 ? 16.935 -3.114 -9.497 1.00 70.50 187 ALA A C 1
ATOM 1461 O O . ALA A 1 187 ? 17.181 -4.185 -8.934 1.00 70.50 187 ALA A O 1
ATOM 1462 N N . ASP A 1 188 ? 15.985 -2.277 -9.068 1.00 72.62 188 ASP A N 1
ATOM 1463 C CA . ASP A 1 188 ? 15.146 -2.521 -7.890 1.00 72.62 188 ASP A CA 1
ATOM 1464 C C . ASP A 1 188 ? 14.313 -3.811 -8.044 1.00 72.62 188 ASP A C 1
ATOM 1466 O O . ASP A 1 188 ? 14.188 -4.594 -7.097 1.00 72.62 188 ASP A O 1
ATOM 1470 N N . LEU A 1 189 ? 13.776 -4.090 -9.241 1.00 69.56 189 LEU A N 1
ATOM 1471 C CA . LEU A 1 189 ? 13.056 -5.340 -9.528 1.00 69.56 189 LEU A CA 1
ATOM 1472 C C . LEU A 1 189 ? 13.979 -6.569 -9.501 1.00 69.56 189 LEU A C 1
ATOM 1474 O O . LEU A 1 189 ? 13.592 -7.617 -8.983 1.00 69.56 189 LEU A O 1
ATOM 1478 N N . ALA A 1 190 ? 15.210 -6.463 -10.003 1.00 68.12 190 ALA A N 1
ATOM 1479 C CA . ALA A 1 190 ? 16.178 -7.560 -9.941 1.00 68.12 190 ALA A CA 1
ATOM 1480 C C . ALA A 1 190 ? 16.599 -7.880 -8.492 1.00 68.12 190 ALA A C 1
ATOM 1482 O O . ALA A 1 190 ? 16.717 -9.051 -8.105 1.00 68.12 190 ALA A O 1
ATOM 1483 N N . GLU A 1 191 ? 16.779 -6.850 -7.660 1.00 76.31 191 GLU A N 1
ATOM 1484 C CA . GLU A 1 191 ? 17.008 -7.030 -6.225 1.00 76.31 191 GLU A CA 1
ATOM 1485 C C . GLU A 1 191 ? 15.793 -7.684 -5.554 1.00 76.31 191 GLU A C 1
ATOM 1487 O O . GLU A 1 191 ? 15.944 -8.633 -4.775 1.00 76.31 191 GLU A O 1
ATOM 1492 N N . LEU A 1 192 ? 14.581 -7.236 -5.895 1.00 74.31 192 LEU A N 1
ATOM 1493 C CA . LEU A 1 192 ? 13.344 -7.824 -5.396 1.00 74.31 192 LEU A CA 1
ATOM 1494 C C . LEU A 1 192 ? 13.230 -9.310 -5.751 1.00 74.31 192 LEU A C 1
ATOM 1496 O O . LEU A 1 192 ? 12.845 -10.091 -4.882 1.00 74.31 192 LEU A O 1
ATOM 1500 N N . ALA A 1 193 ? 13.606 -9.724 -6.966 1.00 67.12 193 ALA A N 1
ATOM 1501 C CA . ALA A 1 193 ? 13.618 -11.137 -7.366 1.00 67.12 193 ALA A CA 1
ATOM 1502 C C . ALA A 1 193 ? 14.495 -11.974 -6.425 1.00 67.12 193 ALA A C 1
ATOM 1504 O O . ALA A 1 193 ? 14.082 -13.019 -5.919 1.00 67.12 193 ALA A O 1
ATOM 1505 N N . THR A 1 194 ? 15.696 -11.465 -6.139 1.00 73.94 194 THR A N 1
ATOM 1506 C CA . THR A 1 194 ? 16.667 -12.122 -5.258 1.00 73.94 194 THR A CA 1
ATOM 1507 C C . THR A 1 194 ? 16.121 -12.237 -3.835 1.00 73.94 194 THR A C 1
ATOM 1509 O O . THR A 1 194 ? 16.127 -13.321 -3.251 1.00 73.94 194 THR A O 1
ATOM 1512 N N . ARG A 1 195 ? 15.584 -11.137 -3.291 1.00 78.06 195 ARG A N 1
ATOM 1513 C CA . ARG A 1 195 ? 14.977 -11.102 -1.950 1.00 78.06 195 ARG A CA 1
ATOM 1514 C C . ARG A 1 195 ? 13.752 -12.004 -1.838 1.00 78.06 195 ARG A C 1
ATOM 1516 O O . ARG A 1 195 ? 13.518 -12.579 -0.782 1.00 78.06 195 ARG A O 1
ATOM 1523 N N . SER A 1 196 ? 12.980 -12.132 -2.909 1.00 72.44 196 SER A N 1
ATOM 1524 C CA . SER A 1 196 ? 11.777 -12.963 -2.935 1.00 72.44 196 SER A CA 1
ATOM 1525 C C . SER A 1 196 ? 12.118 -14.446 -2.954 1.00 72.44 196 SER A C 1
ATOM 1527 O O . SER A 1 196 ? 11.547 -15.209 -2.178 1.00 72.44 196 SER A O 1
ATOM 1529 N N . SER A 1 197 ? 13.118 -14.845 -3.747 1.00 72.06 197 SER A N 1
ATOM 1530 C CA . SER A 1 197 ? 13.648 -16.211 -3.710 1.00 72.06 197 SER A CA 1
ATOM 1531 C C . SER A 1 197 ? 14.206 -16.566 -2.328 1.00 72.06 197 SER A C 1
ATOM 1533 O O . SER A 1 197 ? 13.983 -17.675 -1.845 1.00 72.06 197 SER A O 1
ATOM 1535 N N . ASP A 1 198 ? 14.920 -15.637 -1.689 1.00 76.50 198 ASP A N 1
ATOM 1536 C CA . ASP A 1 198 ? 15.469 -15.834 -0.346 1.00 76.50 198 ASP A CA 1
ATOM 1537 C C . ASP A 1 198 ? 14.366 -15.950 0.716 1.00 76.50 198 ASP A C 1
ATOM 1539 O O . ASP A 1 198 ? 14.378 -16.867 1.541 1.00 76.50 198 ASP A O 1
ATOM 1543 N N . ALA A 1 199 ? 13.361 -15.073 0.656 1.00 73.88 199 ALA A N 1
ATOM 1544 C CA . ALA A 1 199 ? 12.214 -15.112 1.554 1.00 73.88 199 ALA A CA 1
ATOM 1545 C C . ALA A 1 199 ? 11.409 -16.406 1.397 1.00 73.88 199 ALA A C 1
ATOM 1547 O O . ALA A 1 199 ? 11.014 -16.990 2.402 1.00 73.88 199 ALA A O 1
ATOM 1548 N N . ALA A 1 200 ? 11.205 -16.886 0.166 1.00 70.56 200 ALA A N 1
ATOM 1549 C CA . ALA A 1 200 ? 10.514 -18.144 -0.099 1.00 70.56 200 ALA A CA 1
ATOM 1550 C C . ALA A 1 200 ? 11.258 -19.344 0.508 1.00 70.56 200 ALA A C 1
ATOM 1552 O O . ALA A 1 200 ? 10.634 -20.216 1.113 1.00 70.56 200 ALA A O 1
ATOM 1553 N N . LEU A 1 201 ? 12.592 -19.360 0.409 1.00 73.75 201 LEU A N 1
ATOM 1554 C CA . LEU A 1 201 ? 13.432 -20.419 0.969 1.00 73.75 201 LEU A CA 1
ATOM 1555 C C . LEU A 1 201 ? 13.401 -20.441 2.507 1.00 73.75 201 LEU A C 1
ATOM 1557 O O . LEU A 1 201 ? 13.350 -21.513 3.110 1.00 73.75 201 LEU A O 1
ATOM 1561 N N . HIS A 1 202 ? 13.417 -19.267 3.143 1.00 77.50 202 HIS A N 1
ATOM 1562 C CA . HIS A 1 202 ? 13.499 -19.129 4.600 1.00 77.50 202 HIS A CA 1
ATOM 1563 C C . HIS A 1 202 ? 12.136 -18.984 5.298 1.00 77.50 202 HIS A C 1
ATOM 1565 O O . HIS A 1 202 ? 12.087 -18.924 6.529 1.00 77.50 202 HIS A O 1
ATOM 1571 N N . HIS A 1 203 ? 11.026 -18.954 4.552 1.00 73.69 203 HIS A N 1
ATOM 1572 C CA . HIS A 1 203 ? 9.695 -18.687 5.101 1.00 73.69 203 HIS A CA 1
ATOM 1573 C C . HIS A 1 203 ? 9.282 -19.617 6.262 1.00 73.69 203 HIS A C 1
ATOM 1575 O O . HIS A 1 203 ? 8.825 -19.094 7.281 1.00 73.69 203 HIS A O 1
ATOM 1581 N N . PRO A 1 204 ? 9.488 -20.952 6.196 1.00 72.06 204 PRO A N 1
ATOM 1582 C CA . PRO A 1 204 ? 9.137 -21.841 7.307 1.00 72.06 204 PRO A CA 1
ATOM 1583 C C . PRO A 1 204 ? 9.873 -21.492 8.607 1.00 72.06 204 PRO A C 1
ATOM 1585 O O . PRO A 1 204 ? 9.269 -21.450 9.672 1.00 72.06 204 PRO A O 1
ATOM 1588 N N . MET A 1 205 ? 11.161 -21.150 8.513 1.00 74.94 205 MET A N 1
ATOM 1589 C CA . MET A 1 205 ? 11.968 -20.768 9.674 1.00 74.94 205 MET A CA 1
ATOM 1590 C C . MET A 1 205 ? 11.471 -19.461 10.309 1.00 74.94 205 MET A C 1
ATOM 1592 O O . MET A 1 205 ? 11.468 -19.334 11.531 1.00 74.94 205 MET A O 1
ATOM 1596 N N . LEU A 1 206 ? 11.036 -18.494 9.493 1.00 73.56 206 LEU A N 1
ATOM 1597 C CA . LEU A 1 206 ? 10.470 -17.232 9.983 1.00 73.56 206 LEU A CA 1
ATOM 1598 C C . LEU A 1 206 ? 9.132 -17.441 10.709 1.00 73.56 206 LEU A C 1
ATOM 1600 O O . LEU A 1 206 ? 8.877 -16.770 11.707 1.00 73.56 206 LEU A O 1
ATOM 1604 N N . LEU A 1 207 ? 8.295 -18.371 10.237 1.00 72.81 207 LEU A N 1
ATOM 1605 C CA . LEU A 1 207 ? 7.045 -18.751 10.908 1.00 72.81 207 LEU A CA 1
ATOM 1606 C C . LEU A 1 207 ? 7.305 -19.437 12.258 1.00 72.81 207 LEU A C 1
ATOM 1608 O O . LEU A 1 207 ? 6.641 -19.120 13.250 1.00 72.81 207 LEU A O 1
ATOM 1612 N N . ASP A 1 208 ? 8.290 -20.335 12.307 1.00 73.69 208 ASP A N 1
ATOM 1613 C CA . ASP A 1 208 ? 8.678 -21.031 13.536 1.00 73.69 208 ASP A CA 1
ATOM 1614 C C . ASP A 1 208 ? 9.238 -20.056 14.584 1.00 73.69 208 ASP A C 1
ATOM 1616 O O . ASP A 1 208 ? 8.868 -20.124 15.761 1.00 73.69 208 ASP A O 1
ATOM 1620 N N . ASP A 1 209 ? 10.101 -19.115 14.181 1.00 77.25 209 ASP A N 1
ATOM 1621 C CA . ASP A 1 209 ? 10.656 -18.099 15.087 1.00 77.25 209 ASP A CA 1
ATOM 1622 C C . ASP A 1 209 ? 9.559 -17.154 15.601 1.00 77.25 209 ASP A C 1
ATOM 1624 O O . ASP A 1 209 ? 9.457 -16.937 16.810 1.00 77.25 209 ASP A O 1
ATOM 1628 N N . ALA A 1 210 ? 8.664 -16.692 14.718 1.00 76.44 210 ALA A N 1
ATOM 1629 C CA . ALA A 1 210 ? 7.520 -15.862 15.096 1.00 76.44 210 ALA A CA 1
ATOM 1630 C C . ALA A 1 210 ? 6.604 -16.560 16.115 1.00 76.44 210 ALA A C 1
ATOM 1632 O O . ALA A 1 210 ? 6.160 -15.940 17.078 1.00 76.44 210 ALA A O 1
ATOM 1633 N N . THR A 1 211 ? 6.361 -17.863 15.952 1.00 71.38 211 THR A N 1
ATOM 1634 C CA . THR A 1 211 ? 5.468 -18.608 16.852 1.00 71.38 211 THR A CA 1
ATOM 1635 C C . THR A 1 211 ? 6.140 -18.993 18.175 1.00 71.38 211 THR A C 1
ATOM 1637 O O . THR A 1 211 ? 5.483 -19.056 19.213 1.00 71.38 211 THR A O 1
ATOM 1640 N N . SER A 1 212 ? 7.449 -19.260 18.169 1.00 70.38 212 SER A N 1
ATOM 1641 C CA . SER A 1 212 ? 8.182 -19.747 19.349 1.00 70.38 212 SER A CA 1
ATOM 1642 C C . SER A 1 212 ? 8.808 -18.641 20.205 1.00 70.38 212 SER A C 1
ATOM 1644 O O . SER A 1 212 ? 9.104 -18.870 21.381 1.00 70.38 212 SER A O 1
ATOM 1646 N N . ARG A 1 213 ? 9.023 -17.447 19.639 1.00 64.19 213 ARG A N 1
ATOM 1647 C CA . ARG A 1 213 ? 9.706 -16.315 20.284 1.00 64.19 213 ARG A CA 1
ATOM 1648 C C . ARG A 1 213 ? 8.984 -14.987 20.063 1.00 64.19 213 ARG A C 1
ATOM 1650 O O . ARG A 1 213 ? 9.639 -13.957 19.895 1.00 64.19 213 ARG A O 1
ATOM 1657 N N . ALA A 1 214 ? 7.651 -14.993 20.101 1.00 65.12 214 ALA A N 1
ATOM 1658 C CA . ALA A 1 214 ? 6.855 -13.771 20.024 1.00 65.12 214 ALA A CA 1
ATOM 1659 C C . ALA A 1 214 ? 7.281 -12.790 21.136 1.00 65.12 214 ALA A C 1
ATOM 1661 O O . ALA A 1 214 ? 6.975 -12.963 22.315 1.00 65.12 214 ALA A O 1
ATOM 1662 N N . SER A 1 215 ? 8.063 -11.777 20.755 1.00 73.81 215 SER A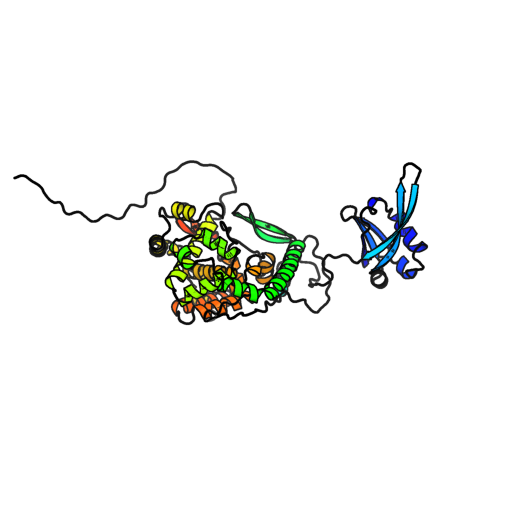 N 1
ATOM 1663 C CA . SER A 1 215 ? 8.518 -10.697 21.645 1.00 73.81 215 SER A CA 1
ATOM 1664 C C . SER A 1 215 ? 7.559 -9.506 21.629 1.00 73.81 215 SER A C 1
ATOM 1666 O O . SER A 1 215 ? 7.653 -8.607 22.467 1.00 73.81 215 SER A O 1
ATOM 1668 N N . LEU A 1 216 ? 6.650 -9.500 20.655 1.00 85.25 216 LEU A N 1
ATOM 1669 C CA . LEU A 1 216 ? 5.593 -8.527 20.481 1.00 85.25 216 LEU A CA 1
ATOM 1670 C C . LEU A 1 216 ? 4.370 -8.939 21.310 1.00 85.25 216 LEU A C 1
ATOM 1672 O O . LEU A 1 216 ? 3.925 -10.078 21.238 1.00 85.25 216 LEU A O 1
ATOM 1676 N N . ASP A 1 217 ? 3.808 -7.987 22.048 1.00 92.25 217 ASP A N 1
ATOM 1677 C CA . ASP A 1 217 ? 2.453 -8.064 22.596 1.00 92.25 217 ASP A CA 1
ATOM 1678 C C . ASP A 1 217 ? 1.618 -6.980 21.908 1.00 92.25 217 ASP A C 1
ATOM 1680 O O . ASP A 1 217 ? 1.583 -5.816 22.329 1.00 92.25 217 ASP A O 1
ATOM 1684 N N . LEU A 1 218 ? 1.017 -7.345 20.773 1.00 94.62 218 LEU A N 1
ATOM 1685 C CA . LEU A 1 218 ? 0.295 -6.402 19.927 1.00 94.62 218 LEU A CA 1
ATOM 1686 C C . LEU A 1 218 ? -0.929 -5.825 20.650 1.00 94.62 218 LEU A C 1
ATOM 1688 O O . LEU A 1 218 ? -1.161 -4.616 20.592 1.00 94.62 218 LEU A O 1
ATOM 1692 N N . ALA A 1 219 ? -1.669 -6.657 21.386 1.00 96.25 219 ALA A N 1
ATOM 1693 C CA . ALA A 1 219 ? -2.849 -6.240 22.139 1.00 96.25 219 ALA A CA 1
ATOM 1694 C C . ALA A 1 219 ? -2.503 -5.160 23.176 1.00 96.25 219 ALA A C 1
ATOM 1696 O O . ALA A 1 219 ? -3.177 -4.129 23.264 1.00 96.25 219 ALA A O 1
ATOM 1697 N N . SER A 1 220 ? -1.425 -5.363 23.939 1.00 96.38 220 SER A N 1
ATOM 1698 C CA . SER A 1 220 ? -0.951 -4.400 24.935 1.00 96.38 220 SER A CA 1
ATOM 1699 C C . SER A 1 220 ? -0.522 -3.081 24.295 1.00 96.38 220 SER A C 1
ATOM 1701 O O . SER A 1 220 ? -0.928 -2.010 24.754 1.00 96.38 220 SER A O 1
ATOM 1703 N N . LEU A 1 221 ? 0.220 -3.130 23.182 1.00 96.50 221 LEU A N 1
ATOM 1704 C CA . LEU A 1 221 ? 0.623 -1.919 22.462 1.00 96.50 221 LEU A CA 1
ATOM 1705 C C . LEU A 1 221 ? -0.574 -1.138 21.907 1.00 96.50 221 LEU A C 1
ATOM 1707 O O . LEU A 1 221 ? -0.572 0.091 22.001 1.00 96.50 221 LEU A O 1
ATOM 1711 N N . ILE A 1 222 ? -1.586 -1.820 21.360 1.00 97.12 222 ILE A N 1
ATOM 1712 C CA . ILE A 1 222 ? -2.811 -1.190 20.841 1.00 97.12 222 ILE A CA 1
ATOM 1713 C C . ILE A 1 222 ? -3.579 -0.518 21.977 1.00 97.12 222 ILE A C 1
ATOM 1715 O O . ILE A 1 222 ? -3.971 0.645 21.864 1.00 97.12 222 ILE A O 1
ATOM 1719 N N . ASN A 1 223 ? -3.764 -1.215 23.098 1.00 95.56 223 ASN A N 1
ATOM 1720 C CA . ASN A 1 223 ? -4.501 -0.688 24.245 1.00 95.56 223 ASN A CA 1
ATOM 1721 C C . ASN A 1 223 ? -3.771 0.474 24.932 1.00 95.56 223 ASN A C 1
ATOM 1723 O O . ASN A 1 223 ? -4.414 1.431 25.360 1.00 95.56 223 ASN A O 1
ATOM 1727 N N . ALA A 1 224 ? -2.438 0.443 24.955 1.00 95.12 224 ALA A N 1
ATOM 1728 C CA . ALA A 1 224 ? -1.603 1.567 25.372 1.00 95.12 224 ALA A CA 1
ATOM 1729 C C . ALA A 1 224 ? -1.469 2.665 24.295 1.00 95.12 224 ALA A C 1
ATOM 1731 O O . ALA A 1 224 ? -0.807 3.674 24.530 1.00 95.12 224 ALA A O 1
ATOM 1732 N N . GLY A 1 225 ? -2.047 2.450 23.107 1.00 93.88 225 GLY A N 1
ATOM 1733 C CA . GLY A 1 225 ? -2.054 3.374 21.977 1.00 93.88 225 GLY A CA 1
ATOM 1734 C C . GLY A 1 225 ? -0.666 3.744 21.448 1.00 93.88 225 GLY A C 1
ATOM 1735 O O . GLY A 1 225 ? -0.410 4.852 20.986 1.00 93.88 225 GLY A O 1
ATOM 1736 N N . ARG A 1 226 ? 0.270 2.796 21.487 1.00 94.88 226 ARG A N 1
ATOM 1737 C CA . ARG A 1 226 ? 1.670 2.987 21.084 1.00 94.88 226 ARG A CA 1
ATOM 1738 C C . ARG A 1 226 ? 1.849 2.926 19.562 1.00 94.88 226 ARG A C 1
ATOM 1740 O O . ARG A 1 226 ? 2.676 2.163 19.064 1.00 94.88 226 ARG A O 1
ATOM 1747 N N . VAL A 1 227 ? 1.120 3.766 18.825 1.00 94.81 227 VAL A N 1
ATOM 1748 C CA . VAL A 1 227 ? 0.992 3.731 17.352 1.00 94.81 227 VAL A CA 1
ATOM 1749 C C . VAL A 1 227 ? 2.337 3.760 16.619 1.00 94.81 227 VAL A C 1
ATOM 1751 O O . VAL A 1 227 ? 2.594 2.905 15.774 1.00 94.81 227 VAL A O 1
ATOM 1754 N N . ASP A 1 228 ? 3.253 4.671 16.962 1.00 92.75 228 ASP A N 1
ATOM 1755 C CA . ASP A 1 228 ? 4.562 4.718 16.284 1.00 92.75 228 ASP A CA 1
ATOM 1756 C C . ASP A 1 228 ? 5.448 3.503 16.630 1.00 92.75 228 ASP A C 1
ATOM 1758 O O . ASP A 1 228 ? 6.329 3.128 15.861 1.00 92.75 228 ASP A O 1
ATOM 1762 N N . THR A 1 229 ? 5.238 2.875 17.795 1.00 93.06 229 THR A N 1
ATOM 1763 C CA . THR A 1 229 ? 5.957 1.641 18.169 1.00 93.06 229 THR A CA 1
ATOM 1764 C C . THR A 1 229 ? 5.423 0.462 17.363 1.00 93.06 229 THR A C 1
ATOM 1766 O O . THR A 1 229 ? 6.214 -0.292 16.803 1.00 93.06 229 THR A O 1
ATOM 1769 N N . ILE A 1 230 ? 4.097 0.364 17.232 1.00 94.50 230 ILE A N 1
ATOM 1770 C CA . ILE A 1 230 ? 3.410 -0.604 16.370 1.00 94.50 230 ILE A CA 1
ATOM 1771 C C . ILE A 1 230 ? 3.936 -0.517 14.930 1.00 94.50 230 ILE A C 1
ATOM 1773 O O . ILE A 1 230 ? 4.323 -1.537 14.364 1.00 94.50 230 ILE A O 1
ATOM 1777 N N . CYS A 1 231 ? 4.064 0.691 14.370 1.00 91.31 231 CYS A N 1
ATOM 1778 C CA . CYS A 1 231 ? 4.612 0.888 13.023 1.00 91.31 231 CYS A CA 1
ATOM 1779 C C . CYS A 1 231 ? 6.033 0.317 12.867 1.00 91.31 231 CYS A C 1
ATOM 1781 O O . CYS A 1 231 ? 6.361 -0.265 11.833 1.00 91.31 231 CYS A O 1
ATOM 1783 N N . GLY A 1 232 ? 6.863 0.422 13.907 1.00 89.75 232 GLY A N 1
ATOM 1784 C CA . GLY A 1 232 ? 8.204 -0.160 13.909 1.00 89.75 232 GLY A CA 1
ATOM 1785 C C . GLY A 1 232 ? 8.200 -1.688 13.910 1.00 89.75 232 GLY A C 1
ATOM 1786 O O . GLY A 1 232 ? 9.080 -2.295 13.299 1.00 89.75 232 GLY A O 1
ATOM 1787 N N . HIS A 1 233 ? 7.212 -2.312 14.557 1.00 89.81 233 HIS A N 1
ATOM 1788 C CA . HIS A 1 233 ? 7.046 -3.767 14.545 1.00 89.81 233 HIS A CA 1
ATOM 1789 C C . HIS A 1 233 ? 6.564 -4.282 13.189 1.00 89.81 233 HIS A C 1
ATOM 1791 O O . HIS A 1 233 ? 7.123 -5.271 12.721 1.00 89.81 233 HIS A O 1
ATOM 1797 N N . ILE A 1 234 ? 5.637 -3.579 12.523 1.00 89.38 234 ILE A N 1
ATOM 1798 C CA . ILE A 1 234 ? 5.192 -3.918 11.158 1.00 89.38 234 ILE A CA 1
ATOM 1799 C C . ILE A 1 234 ? 6.396 -3.993 10.203 1.00 89.38 234 ILE A C 1
ATOM 1801 O O . ILE A 1 234 ? 6.520 -4.946 9.443 1.00 89.38 234 ILE A O 1
ATOM 1805 N N . SER A 1 235 ? 7.337 -3.040 10.281 1.00 84.75 235 SER A N 1
ATOM 1806 C CA . SER A 1 235 ? 8.557 -3.078 9.456 1.00 84.75 235 SER A CA 1
ATOM 1807 C C . SER A 1 235 ? 9.504 -4.229 9.778 1.00 84.75 235 SER A C 1
ATOM 1809 O O . SER A 1 235 ? 10.139 -4.764 8.875 1.00 84.75 235 SER A O 1
ATOM 1811 N N . ARG A 1 236 ? 9.715 -4.517 11.066 1.00 86.12 236 ARG A N 1
ATOM 1812 C CA . ARG A 1 236 ? 10.808 -5.398 11.507 1.00 86.12 236 ARG A CA 1
ATOM 1813 C C . ARG A 1 236 ? 10.400 -6.861 11.524 1.00 86.12 236 ARG A C 1
ATOM 1815 O O . ARG A 1 236 ? 11.212 -7.707 11.178 1.00 86.12 236 ARG A O 1
ATOM 1822 N N . ASN A 1 237 ? 9.164 -7.136 11.933 1.00 85.88 237 ASN A N 1
ATOM 1823 C CA . ASN A 1 237 ? 8.653 -8.483 12.163 1.00 85.88 237 ASN A CA 1
ATOM 1824 C C . ASN A 1 237 ? 7.231 -8.623 11.578 1.00 85.88 237 ASN A C 1
ATOM 1826 O O . ASN A 1 237 ? 6.287 -8.865 12.332 1.00 85.88 237 ASN A O 1
ATOM 1830 N N . PRO A 1 238 ? 7.046 -8.458 10.251 1.00 86.56 238 PRO A N 1
ATOM 1831 C CA . PRO A 1 238 ? 5.721 -8.464 9.620 1.00 86.56 238 PRO A CA 1
ATOM 1832 C C . PRO A 1 238 ? 4.965 -9.788 9.805 1.00 86.56 238 PRO A C 1
ATOM 1834 O O . PRO A 1 238 ? 3.744 -9.773 9.924 1.00 86.56 238 PRO A O 1
ATOM 1837 N N . VAL A 1 239 ? 5.677 -10.920 9.891 1.00 82.38 239 VAL A N 1
ATOM 1838 C CA . VAL A 1 239 ? 5.078 -12.253 10.092 1.00 82.38 239 VAL A CA 1
ATOM 1839 C C . VAL A 1 239 ? 4.506 -12.407 11.506 1.00 82.38 239 VAL A C 1
ATOM 1841 O O . VAL A 1 239 ? 3.329 -12.718 11.644 1.00 82.38 239 VAL A O 1
ATOM 1844 N N . ASP A 1 240 ? 5.299 -12.134 12.552 1.00 84.50 240 ASP A N 1
ATOM 1845 C CA . ASP A 1 240 ? 4.836 -12.149 13.956 1.00 84.50 240 ASP A CA 1
ATOM 1846 C C . ASP A 1 240 ? 3.675 -11.162 14.157 1.00 84.50 240 ASP A C 1
ATOM 1848 O O . ASP A 1 240 ? 2.621 -11.512 14.690 1.00 84.50 240 ASP A O 1
ATOM 1852 N N . PHE A 1 241 ? 3.813 -9.949 13.610 1.00 90.38 241 PHE A N 1
ATOM 1853 C CA . PHE A 1 241 ? 2.743 -8.957 13.627 1.00 90.38 241 PHE A CA 1
ATOM 1854 C C . PHE A 1 241 ? 1.463 -9.478 12.962 1.00 90.38 241 PHE A C 1
ATOM 1856 O O . PHE A 1 241 ? 0.380 -9.347 13.527 1.00 90.38 241 PHE A O 1
ATOM 1863 N N . GLY A 1 242 ? 1.578 -10.074 11.773 1.00 89.19 242 GLY A N 1
ATOM 1864 C CA . GLY A 1 242 ? 0.455 -10.622 11.023 1.00 89.19 242 GLY A CA 1
ATOM 1865 C C . GLY A 1 242 ? -0.257 -11.756 11.760 1.00 89.19 242 GLY A C 1
ATOM 1866 O O . GLY A 1 242 ? -1.483 -11.748 11.849 1.00 89.19 242 GLY A O 1
ATOM 1867 N N . ILE A 1 243 ? 0.486 -12.684 12.368 1.00 84.62 243 ILE A N 1
ATOM 1868 C CA . ILE A 1 243 ? -0.087 -13.761 13.190 1.00 84.62 243 ILE A CA 1
ATOM 1869 C C . ILE A 1 243 ? -0.902 -13.173 14.349 1.00 84.62 243 ILE A C 1
ATOM 1871 O O . ILE A 1 243 ? -2.054 -13.562 14.553 1.00 84.62 243 ILE A O 1
ATOM 1875 N N . GLN A 1 244 ? -0.343 -12.204 15.079 1.00 90.50 244 GLN A N 1
ATOM 1876 C CA . GLN A 1 244 ? -1.046 -11.562 16.192 1.00 90.50 244 GLN A CA 1
ATOM 1877 C C . GLN A 1 244 ? -2.242 -10.723 15.731 1.00 90.50 244 GLN A C 1
ATOM 1879 O O . GLN A 1 244 ? -3.259 -10.688 16.417 1.00 90.50 244 GLN A O 1
ATOM 1884 N N . LEU A 1 245 ? -2.159 -10.082 14.563 1.00 93.12 245 LEU A N 1
ATOM 1885 C CA . LEU A 1 245 ? -3.260 -9.321 13.974 1.00 93.12 245 LEU A CA 1
ATOM 1886 C C . LEU A 1 245 ? -4.467 -10.223 13.669 1.00 93.12 245 LEU A C 1
ATOM 1888 O O . LEU A 1 245 ? -5.593 -9.888 14.033 1.00 93.12 245 LEU A O 1
ATOM 1892 N N . HIS A 1 246 ? -4.234 -11.388 13.058 1.00 89.44 246 HIS A N 1
ATOM 1893 C CA . HIS A 1 246 ? -5.281 -12.381 12.779 1.00 89.44 246 HIS A CA 1
ATOM 1894 C C . HIS A 1 246 ? -5.819 -13.037 14.058 1.00 89.44 246 HIS A C 1
ATOM 1896 O O . HIS A 1 246 ? -7.021 -13.289 14.179 1.00 89.44 246 HIS A O 1
ATOM 1902 N N . ALA A 1 247 ? -4.956 -13.262 15.052 1.00 89.50 247 ALA A N 1
ATOM 1903 C CA . ALA A 1 247 ? -5.379 -13.734 16.368 1.00 89.50 247 ALA A CA 1
ATOM 1904 C C . ALA A 1 247 ? -6.266 -12.707 17.092 1.00 89.50 247 ALA A C 1
ATOM 1906 O O . ALA A 1 247 ? -7.257 -13.103 17.704 1.00 89.50 247 ALA A O 1
ATOM 1907 N N . LEU A 1 248 ? -5.952 -11.409 16.998 1.00 93.44 248 LEU A N 1
ATOM 1908 C CA . LEU A 1 248 ? -6.809 -10.337 17.506 1.00 93.44 248 LEU A CA 1
ATOM 1909 C C . LEU A 1 248 ? -8.147 -10.322 16.783 1.00 93.44 248 LEU A C 1
ATOM 1911 O O . LEU A 1 248 ? -9.176 -10.272 17.437 1.00 93.44 248 LEU A O 1
ATOM 1915 N N . 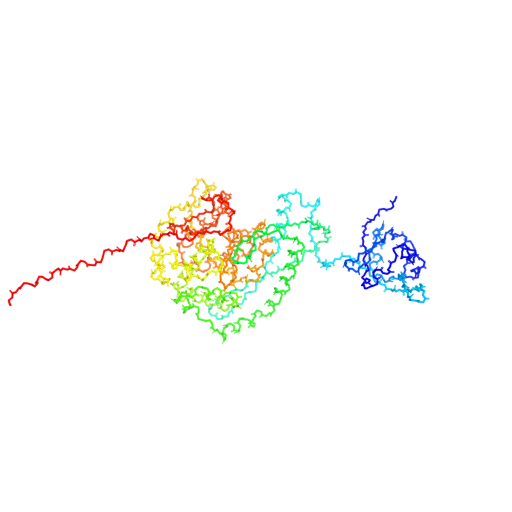PHE A 1 249 ? -8.154 -10.431 15.458 1.00 92.25 249 PHE A N 1
ATOM 1916 C CA . PHE A 1 249 ? -9.401 -10.490 14.705 1.00 92.25 249 PHE A CA 1
ATOM 1917 C C . PHE A 1 249 ? -10.327 -11.615 15.192 1.00 92.25 249 PHE A C 1
ATOM 1919 O O . PHE A 1 249 ? -11.512 -11.386 15.425 1.00 92.25 249 PHE A O 1
ATOM 1926 N N . SER A 1 250 ? -9.760 -12.808 15.396 1.00 89.94 250 SER A N 1
ATOM 1927 C CA . SER A 1 250 ? -10.511 -14.014 15.763 1.00 89.94 250 SER A CA 1
ATOM 1928 C C . SER A 1 250 ? -10.950 -14.034 17.233 1.00 89.94 250 SER A C 1
ATOM 1930 O O . SER A 1 250 ? -12.023 -14.540 17.545 1.00 89.94 250 SER A O 1
ATOM 1932 N N . ASN A 1 251 ? -10.123 -13.510 18.148 1.00 92.88 251 ASN A N 1
ATOM 1933 C CA . ASN A 1 251 ? -10.317 -13.676 19.596 1.00 92.88 251 ASN A CA 1
ATOM 1934 C C . ASN A 1 251 ? -10.665 -12.377 20.346 1.00 92.88 251 ASN A C 1
ATOM 1936 O O . ASN A 1 251 ? -11.228 -12.435 21.436 1.00 92.88 251 ASN A O 1
ATOM 1940 N N . ASP A 1 252 ? -10.326 -11.209 19.796 1.00 95.00 252 ASP A N 1
ATOM 1941 C CA . ASP A 1 252 ? -10.578 -9.883 20.378 1.00 95.00 252 ASP A CA 1
ATOM 1942 C C . ASP A 1 252 ? -10.851 -8.851 19.271 1.00 95.00 252 ASP A C 1
ATOM 1944 O O . ASP A 1 252 ? -10.081 -7.913 19.006 1.00 95.00 252 ASP A O 1
ATOM 1948 N N . ARG A 1 253 ? -11.989 -9.051 18.600 1.00 93.56 253 ARG A N 1
ATOM 1949 C CA . ARG A 1 253 ? -12.437 -8.232 17.471 1.00 93.56 253 ARG A CA 1
ATOM 1950 C C . ARG A 1 253 ? -12.472 -6.734 17.799 1.00 93.56 253 ARG A C 1
ATOM 1952 O O . ARG A 1 253 ? -12.135 -5.908 16.956 1.00 93.56 253 ARG A O 1
ATOM 1959 N N . GLN A 1 254 ? -12.805 -6.370 19.038 1.00 94.62 254 GLN A N 1
ATOM 1960 C CA . GLN A 1 254 ? -12.857 -4.971 19.472 1.00 94.62 254 GLN A CA 1
ATOM 1961 C C . GLN A 1 254 ? -11.476 -4.309 19.467 1.00 94.62 254 GLN A C 1
ATOM 1963 O O . GLN A 1 254 ? -11.339 -3.164 19.029 1.00 94.62 254 GLN A O 1
ATOM 1968 N N . THR A 1 255 ? -10.444 -5.005 19.950 1.00 96.75 255 THR A N 1
ATOM 1969 C CA . THR A 1 255 ? -9.069 -4.488 19.923 1.00 96.75 255 THR A CA 1
ATOM 1970 C C . THR A 1 255 ? -8.526 -4.428 18.497 1.00 96.75 255 THR A C 1
ATOM 1972 O O . THR A 1 255 ? -7.861 -3.448 18.155 1.00 96.75 255 THR A O 1
ATOM 1975 N N . PHE A 1 256 ? -8.861 -5.402 17.643 1.00 96.44 256 PHE A N 1
ATOM 1976 C CA . PHE A 1 256 ? -8.542 -5.344 16.213 1.00 96.44 256 PHE A CA 1
ATOM 1977 C C . PHE A 1 256 ? -9.131 -4.090 15.546 1.00 96.44 256 PHE A C 1
ATOM 1979 O O . PHE A 1 256 ? -8.403 -3.301 14.946 1.00 96.44 256 PHE A O 1
ATOM 1986 N N . GLU A 1 257 ? -10.434 -3.843 15.693 1.00 94.31 257 GLU A N 1
ATOM 1987 C CA . GLU A 1 257 ? -11.078 -2.671 15.086 1.00 94.31 257 GLU A CA 1
ATOM 1988 C C . GLU A 1 257 ? -10.546 -1.356 15.655 1.00 94.31 257 GLU A C 1
ATOM 1990 O O . GLU A 1 257 ? -10.387 -0.369 14.935 1.00 94.31 257 GLU A O 1
ATOM 1995 N N . TYR A 1 258 ? -10.245 -1.328 16.954 1.00 96.25 258 TYR A N 1
ATOM 1996 C CA . TYR A 1 258 ? -9.620 -0.170 17.581 1.00 96.25 258 TYR A CA 1
ATOM 1997 C C . TYR A 1 258 ? -8.240 0.128 16.979 1.00 96.25 258 TYR A C 1
ATOM 1999 O O . TYR A 1 258 ? -7.920 1.293 16.738 1.00 96.25 258 TYR A O 1
ATOM 2007 N N . PHE A 1 259 ? -7.454 -0.901 16.657 1.00 97.38 259 PHE A N 1
ATOM 2008 C CA . PHE A 1 259 ? -6.195 -0.740 15.936 1.00 97.38 259 PHE A CA 1
ATOM 2009 C C . PHE A 1 259 ? -6.386 -0.182 14.521 1.00 97.38 259 PHE A C 1
ATOM 2011 O O . PHE A 1 259 ? -5.676 0.752 14.144 1.00 97.38 259 PHE A O 1
ATOM 2018 N N . ILE A 1 260 ? -7.364 -0.675 13.756 1.00 96.31 260 ILE A N 1
ATOM 2019 C CA . ILE A 1 260 ? -7.645 -0.128 12.418 1.00 96.31 260 ILE A CA 1
ATOM 2020 C C . ILE A 1 260 ? -8.041 1.354 12.511 1.00 96.31 260 ILE A C 1
ATOM 2022 O O . ILE A 1 260 ? -7.518 2.175 11.759 1.00 96.31 260 ILE A O 1
ATOM 2026 N N . ARG A 1 261 ? -8.860 1.740 13.501 1.00 94.50 261 ARG A N 1
ATOM 2027 C CA . ARG A 1 261 ? -9.203 3.152 13.770 1.00 94.50 261 ARG A CA 1
ATOM 2028 C C . ARG A 1 261 ? -7.976 3.997 14.142 1.00 94.50 261 ARG A C 1
ATOM 2030 O O . ARG A 1 261 ? -7.832 5.109 13.639 1.00 94.50 261 ARG A O 1
ATOM 2037 N N . GLN A 1 262 ? -7.060 3.475 14.966 1.00 95.75 262 GLN A N 1
ATOM 2038 C CA . GLN A 1 262 ? -5.782 4.145 15.258 1.00 95.75 262 GLN A CA 1
ATOM 2039 C C . GLN A 1 262 ? -4.959 4.364 13.986 1.00 95.75 262 GLN A C 1
ATOM 2041 O O . GLN A 1 262 ? -4.401 5.444 13.790 1.00 95.75 262 GLN A O 1
ATOM 2046 N N . ARG A 1 263 ? -4.885 3.349 13.118 1.00 95.50 263 ARG A N 1
ATOM 2047 C CA . ARG A 1 263 ? -4.129 3.422 11.868 1.00 95.50 263 ARG A CA 1
ATOM 2048 C C . ARG A 1 263 ? -4.743 4.418 10.887 1.00 95.50 263 ARG A C 1
ATOM 2050 O O . ARG A 1 263 ? -3.994 5.152 10.246 1.00 95.50 263 ARG A O 1
ATOM 2057 N N . LEU A 1 264 ? -6.068 4.486 10.823 1.00 94.25 264 LEU A N 1
ATOM 2058 C CA . LEU A 1 264 ? -6.804 5.431 9.989 1.00 94.25 264 LEU A CA 1
ATOM 2059 C C . LEU A 1 264 ? -6.504 6.880 10.401 1.00 94.25 264 LEU A C 1
ATOM 2061 O O . LEU A 1 264 ? -6.026 7.673 9.592 1.00 94.25 264 LEU A O 1
ATOM 2065 N N . VAL A 1 265 ? -6.650 7.199 11.691 1.00 93.94 265 VAL A N 1
ATOM 2066 C CA . VAL A 1 265 ? -6.318 8.536 12.212 1.00 93.94 265 VAL A CA 1
ATOM 2067 C C . VAL A 1 265 ? -4.834 8.849 12.029 1.00 93.94 265 VAL A C 1
ATOM 2069 O O . VAL A 1 265 ? -4.469 9.967 11.669 1.00 93.94 265 VAL A O 1
ATOM 2072 N N . HIS A 1 266 ? -3.952 7.864 12.228 1.00 94.56 266 HIS A N 1
ATOM 2073 C CA . HIS A 1 266 ? -2.525 8.031 11.956 1.00 94.56 266 HIS A CA 1
ATOM 2074 C C . HIS A 1 266 ? -2.272 8.402 10.496 1.00 94.56 266 HIS A C 1
ATOM 2076 O O . HIS A 1 266 ? -1.533 9.353 10.267 1.00 94.56 266 HIS A O 1
ATOM 2082 N N . ARG A 1 267 ? -2.904 7.733 9.522 1.00 93.62 267 ARG A N 1
ATOM 2083 C CA . ARG A 1 267 ? -2.788 8.078 8.094 1.00 93.62 267 ARG A CA 1
ATOM 2084 C C . ARG A 1 267 ? -3.198 9.528 7.830 1.00 93.62 267 ARG A C 1
ATOM 2086 O O . ARG A 1 267 ? -2.400 10.256 7.244 1.00 93.62 267 ARG A O 1
ATOM 2093 N N . TRP A 1 268 ? -4.346 9.980 8.338 1.00 92.25 268 TRP A N 1
ATOM 2094 C CA . TRP A 1 268 ? -4.811 11.361 8.137 1.00 92.25 268 TRP A CA 1
ATOM 2095 C C . TRP A 1 268 ? -3.872 12.405 8.747 1.00 92.25 268 TRP A C 1
ATOM 2097 O O . TRP A 1 268 ? -3.514 13.384 8.092 1.00 92.25 268 TRP A O 1
ATOM 2107 N N . LEU A 1 269 ? -3.403 12.184 9.981 1.00 92.81 269 LEU A N 1
ATOM 2108 C CA . LEU A 1 269 ? -2.426 13.080 10.609 1.00 92.81 269 LEU A CA 1
ATOM 2109 C C . LEU A 1 269 ? -1.112 13.109 9.804 1.00 92.81 269 LEU A C 1
ATOM 2111 O O . LEU A 1 269 ? -0.474 14.148 9.633 1.00 92.81 269 LEU A O 1
ATOM 2115 N N . ARG A 1 270 ? -0.675 11.962 9.284 1.00 92.12 270 ARG A N 1
ATOM 2116 C CA . ARG A 1 270 ? 0.575 11.860 8.524 1.00 92.12 270 ARG A CA 1
ATOM 2117 C C . ARG A 1 270 ? 0.475 12.487 7.140 1.00 92.12 270 ARG A C 1
ATOM 2119 O O . ARG A 1 270 ? 1.466 13.055 6.688 1.00 92.12 270 ARG A O 1
ATOM 2126 N N . ALA A 1 271 ? -0.697 12.454 6.517 1.00 89.00 271 ALA A N 1
ATOM 2127 C CA . ALA A 1 271 ? -0.965 13.185 5.286 1.00 89.00 271 ALA A CA 1
ATOM 2128 C C . ALA A 1 271 ? -0.828 14.708 5.483 1.00 89.00 271 ALA A C 1
ATOM 2130 O O . ALA A 1 271 ? -0.261 15.384 4.630 1.00 89.00 271 ALA A O 1
ATOM 2131 N N . THR A 1 272 ? -1.255 15.245 6.633 1.00 88.81 272 THR A N 1
ATOM 2132 C CA . THR A 1 272 ? -1.172 16.689 6.927 1.00 88.81 272 THR A CA 1
ATOM 2133 C C . THR A 1 272 ? 0.208 17.155 7.412 1.00 88.81 272 THR A C 1
ATOM 2135 O O . THR A 1 272 ? 0.678 18.226 7.016 1.00 88.81 272 THR A O 1
ATOM 2138 N N . TRP A 1 273 ? 0.845 16.408 8.322 1.00 89.88 273 TRP A N 1
ATOM 2139 C CA . TRP A 1 273 ? 2.047 16.857 9.053 1.00 89.88 273 TRP A CA 1
ATOM 2140 C C . TRP A 1 273 ? 3.324 16.058 8.743 1.00 89.88 273 TRP A C 1
ATOM 2142 O O . TRP A 1 273 ? 4.398 16.409 9.237 1.00 89.88 273 TRP A O 1
ATOM 2152 N N . GLY A 1 274 ? 3.240 14.987 7.951 1.00 87.75 274 GLY A N 1
ATOM 2153 C CA . GLY A 1 274 ? 4.379 14.128 7.629 1.00 87.75 274 GLY A CA 1
ATOM 2154 C C . GLY A 1 274 ? 4.893 13.277 8.804 1.00 87.75 274 GLY A C 1
ATOM 2155 O O . GLY A 1 274 ? 4.303 13.184 9.883 1.00 87.75 274 GLY A O 1
ATOM 2156 N N . GLY A 1 275 ? 6.033 12.620 8.594 1.00 87.31 275 GLY A N 1
ATOM 2157 C CA . GLY A 1 275 ? 6.631 11.603 9.471 1.00 87.31 275 GLY A CA 1
ATOM 2158 C C . GLY A 1 275 ? 7.579 12.118 10.564 1.00 87.31 275 GLY A C 1
ATOM 2159 O O . GLY A 1 275 ? 8.248 11.314 11.215 1.00 87.31 275 GLY A O 1
ATOM 2160 N N . ASN A 1 276 ? 7.683 13.434 10.775 1.00 88.69 276 ASN A N 1
ATOM 2161 C CA . ASN A 1 276 ? 8.725 14.007 11.643 1.00 88.69 276 ASN A CA 1
ATOM 2162 C C . ASN A 1 276 ? 8.367 14.044 13.138 1.00 88.69 276 ASN A C 1
ATOM 2164 O O . ASN A 1 276 ? 9.255 13.909 13.978 1.00 88.69 276 ASN A O 1
ATOM 2168 N N . SER A 1 277 ? 7.088 14.186 13.484 1.00 91.38 277 SER A N 1
ATOM 2169 C CA . SER A 1 277 ? 6.615 14.223 14.879 1.00 91.38 277 SER A CA 1
ATOM 2170 C C . SER A 1 277 ? 6.067 12.870 15.334 1.00 91.38 277 SER A C 1
ATOM 2172 O O . SER A 1 277 ? 5.687 12.056 14.499 1.00 91.38 277 SER A O 1
ATOM 2174 N N . SER A 1 278 ? 5.972 12.605 16.638 1.00 93.69 278 SER A N 1
ATOM 2175 C CA . SER A 1 278 ? 5.272 11.404 17.121 1.00 93.69 278 SER A CA 1
ATOM 2176 C C . SER A 1 278 ? 3.756 11.515 16.924 1.00 93.69 278 SER A C 1
ATOM 2178 O O . SER A 1 278 ? 3.208 12.616 16.863 1.00 93.69 278 SER A O 1
ATOM 2180 N N . PHE A 1 279 ? 3.074 10.376 16.835 1.00 95.12 279 PHE A N 1
ATOM 2181 C CA . PHE A 1 279 ? 1.619 10.307 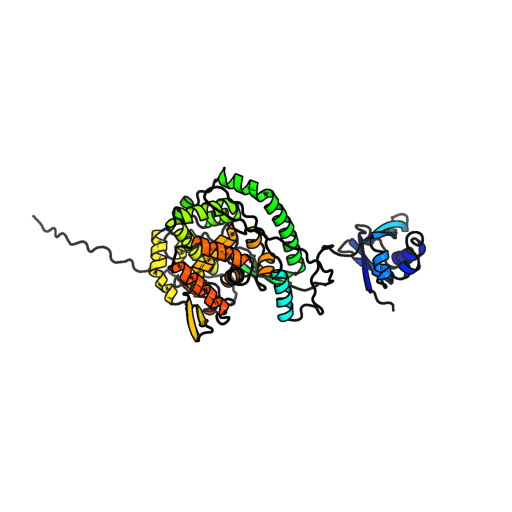16.746 1.00 95.12 279 PHE A CA 1
ATOM 2182 C C . PHE A 1 279 ? 0.953 10.962 17.956 1.00 95.12 279 PHE A C 1
ATOM 2184 O O . PHE A 1 279 ? 0.074 11.790 17.763 1.00 95.12 279 PHE A O 1
ATOM 2191 N N . ASP A 1 280 ? 1.422 10.686 19.178 1.00 94.44 280 ASP A N 1
ATOM 2192 C CA . ASP A 1 280 ? 0.855 11.279 20.400 1.00 94.44 280 ASP A CA 1
ATOM 2193 C C . ASP A 1 280 ? 0.914 12.811 20.375 1.00 94.44 280 ASP A C 1
ATOM 2195 O O . ASP A 1 280 ? -0.034 13.490 20.776 1.00 94.44 280 ASP A O 1
ATOM 2199 N N . HIS A 1 281 ? 2.021 13.362 19.861 1.00 94.88 281 HIS A N 1
ATOM 2200 C CA . HIS A 1 281 ? 2.184 14.802 19.699 1.00 94.88 281 HIS A CA 1
ATOM 2201 C C . HIS A 1 281 ? 1.199 15.363 18.672 1.00 94.88 281 HIS A C 1
ATOM 2203 O O . HIS A 1 281 ? 0.547 16.364 18.953 1.00 94.88 281 HIS A O 1
ATOM 2209 N N . LEU A 1 282 ? 1.081 14.726 17.501 1.00 94.44 282 LEU A N 1
ATOM 2210 C CA . LEU A 1 282 ? 0.153 15.166 16.457 1.00 94.44 282 LEU A CA 1
ATOM 2211 C C . LEU A 1 282 ? -1.300 15.059 16.925 1.00 94.44 282 LEU A C 1
ATOM 2213 O O . LEU A 1 282 ? -2.031 16.032 16.831 1.00 94.44 282 LEU A O 1
ATOM 2217 N N . TYR A 1 283 ? -1.692 13.930 17.511 1.00 94.00 283 TYR A N 1
ATOM 2218 C CA . TYR A 1 283 ? -3.045 13.710 18.010 1.00 94.00 283 TYR A CA 1
ATOM 2219 C C . TYR A 1 283 ? -3.433 14.761 19.058 1.00 94.00 283 TYR A C 1
ATOM 2221 O O . TYR A 1 283 ? -4.471 15.404 18.938 1.00 94.00 283 TYR A O 1
ATOM 2229 N N . THR A 1 284 ? -2.569 14.990 20.054 1.00 93.69 284 THR A N 1
ATOM 2230 C CA . THR A 1 284 ? -2.832 15.979 21.114 1.00 93.69 284 THR A CA 1
ATOM 2231 C C . THR A 1 284 ? -2.889 17.395 20.554 1.00 93.69 284 THR A C 1
ATOM 2233 O O . THR A 1 284 ? -3.742 18.183 20.950 1.00 93.69 284 THR A O 1
ATOM 2236 N N . LYS A 1 285 ? -1.993 17.726 19.618 1.00 92.19 285 LYS A N 1
ATOM 2237 C CA . LYS A 1 285 ? -1.965 19.040 18.975 1.00 92.19 285 LYS A CA 1
ATOM 2238 C C . LYS A 1 285 ? -3.230 19.301 18.154 1.00 92.19 285 LYS A C 1
ATOM 2240 O O . LYS A 1 285 ? -3.723 20.421 18.177 1.00 92.19 285 LYS A O 1
ATOM 2245 N N . THR A 1 286 ? -3.720 18.295 17.438 1.00 90.94 286 THR A N 1
ATOM 2246 C CA . THR A 1 286 ? -4.853 18.427 16.516 1.00 90.94 286 THR A CA 1
ATOM 2247 C C . THR A 1 286 ? -6.194 18.387 17.240 1.00 90.94 286 THR A C 1
ATOM 2249 O O . THR A 1 286 ? -7.064 19.193 16.940 1.00 90.94 286 THR A O 1
ATOM 2252 N N . PHE A 1 287 ? -6.361 17.488 18.213 1.00 89.06 287 PHE A N 1
ATOM 2253 C CA . PHE A 1 287 ? -7.658 17.248 18.860 1.00 89.06 287 PHE A CA 1
ATOM 2254 C C . PHE A 1 287 ? -7.746 17.789 20.292 1.00 89.06 287 PHE A C 1
ATOM 2256 O O . PHE A 1 287 ? -8.778 17.652 20.940 1.00 89.06 287 PHE A O 1
ATOM 2263 N N . GLY A 1 288 ? -6.666 18.356 20.838 1.00 89.50 288 GLY A N 1
ATOM 2264 C CA . GLY A 1 288 ? -6.642 18.906 22.199 1.00 89.50 288 GLY A CA 1
ATOM 2265 C C . GLY A 1 288 ? -6.758 17.864 23.321 1.00 89.50 288 GLY A C 1
ATOM 2266 O O . GLY A 1 288 ? -6.842 18.231 24.492 1.00 89.50 288 GLY A O 1
ATOM 2267 N N . MET A 1 289 ? -6.747 16.569 22.993 1.00 90.44 289 MET A N 1
ATOM 2268 C CA . MET A 1 289 ? -6.897 15.462 23.940 1.00 90.44 289 MET A CA 1
ATOM 2269 C C . MET A 1 289 ? -5.752 14.466 23.792 1.00 90.44 289 MET A C 1
ATOM 2271 O O . MET A 1 289 ? -5.285 14.208 22.687 1.00 90.44 289 MET A O 1
ATOM 2275 N N . THR A 1 290 ? -5.347 13.831 24.890 1.00 92.19 290 THR A N 1
ATOM 2276 C CA . THR A 1 290 ? -4.441 12.678 24.821 1.00 92.19 290 THR A CA 1
ATOM 2277 C C . THR A 1 290 ? -5.148 11.504 24.146 1.00 92.19 290 THR A C 1
ATOM 2279 O O . THR A 1 290 ? -6.337 11.250 24.380 1.00 92.19 290 THR A O 1
ATOM 2282 N N . MET A 1 291 ? -4.424 10.757 23.317 1.00 92.75 291 MET A N 1
ATOM 2283 C CA . MET A 1 291 ? -4.987 9.579 22.672 1.00 92.75 291 MET A CA 1
ATOM 2284 C C . MET A 1 291 ? -5.223 8.450 23.687 1.00 92.75 291 MET A C 1
ATOM 2286 O O . MET A 1 291 ? -4.345 8.064 24.456 1.00 92.75 291 MET A O 1
ATOM 2290 N N . THR A 1 292 ? -6.459 7.956 23.690 1.00 93.12 292 THR A N 1
ATOM 2291 C CA . THR A 1 292 ? -6.985 6.855 24.501 1.00 93.12 292 THR A CA 1
ATOM 2292 C C . THR A 1 292 ? -8.120 6.186 23.722 1.00 93.12 292 THR A C 1
ATOM 2294 O O . THR A 1 292 ? -8.639 6.762 22.764 1.00 93.12 292 THR A O 1
ATOM 2297 N N . ARG A 1 293 ? -8.584 5.006 24.160 1.00 92.50 293 ARG A N 1
ATOM 2298 C CA . ARG A 1 293 ? -9.756 4.364 23.539 1.00 92.50 293 ARG A CA 1
ATOM 2299 C C . ARG A 1 293 ? -10.993 5.265 23.614 1.00 92.50 293 ARG A C 1
ATOM 2301 O O . ARG A 1 293 ? -11.694 5.413 22.622 1.00 92.50 293 ARG A O 1
ATOM 2308 N N . THR A 1 294 ? -11.212 5.924 24.751 1.00 92.19 294 THR A N 1
ATOM 2309 C CA . THR A 1 294 ? -12.340 6.844 24.951 1.00 92.19 294 THR A CA 1
ATOM 2310 C C . THR A 1 294 ? -12.260 8.064 24.041 1.00 92.19 294 THR A C 1
ATOM 2312 O O . THR A 1 294 ? -13.255 8.401 23.410 1.00 92.19 294 THR A O 1
ATOM 2315 N N . SER A 1 295 ? -11.092 8.708 23.931 1.00 91.62 295 SER A N 1
ATOM 2316 C CA . SER A 1 295 ? -10.947 9.874 23.049 1.00 91.62 295 SER A CA 1
ATOM 2317 C C . SER A 1 295 ? -11.048 9.500 21.571 1.00 91.62 295 SER A C 1
ATOM 2319 O O . SER A 1 295 ? -11.576 10.291 20.802 1.00 91.62 295 SER A O 1
ATOM 2321 N N . MET A 1 296 ? -10.643 8.289 21.176 1.00 90.25 296 MET A N 1
ATOM 2322 C CA . MET A 1 296 ? -10.874 7.780 19.820 1.00 90.25 296 MET A CA 1
ATOM 2323 C C . MET A 1 296 ? -12.364 7.531 19.558 1.00 90.25 296 MET A C 1
ATOM 2325 O O . MET A 1 296 ? -12.878 7.931 18.524 1.00 90.25 296 MET A O 1
ATOM 2329 N N . VAL A 1 297 ? -13.086 6.897 20.489 1.00 88.44 297 VAL A N 1
ATOM 2330 C CA . VAL A 1 297 ? -14.543 6.697 20.356 1.00 88.44 297 VAL A CA 1
ATOM 2331 C C . VAL A 1 297 ? -15.265 8.040 20.273 1.00 88.44 297 VAL A C 1
ATOM 2333 O O . VAL A 1 297 ? -16.139 8.203 19.430 1.00 88.44 297 VAL A O 1
ATOM 2336 N N . HIS A 1 298 ? -14.863 9.009 21.099 1.00 87.06 298 HIS A N 1
ATOM 2337 C CA . HIS A 1 298 ? -15.370 10.376 21.031 1.00 87.06 298 HIS A CA 1
ATOM 2338 C C . HIS A 1 298 ? -15.085 11.006 19.668 1.00 87.06 298 HIS A C 1
ATOM 2340 O O . HIS A 1 298 ? -16.010 11.493 19.037 1.00 87.06 298 HIS A O 1
ATOM 2346 N N . LEU A 1 299 ? -13.846 10.902 19.171 1.00 86.81 299 LEU A N 1
ATOM 2347 C CA . LEU A 1 299 ? -13.463 11.395 17.852 1.00 86.81 299 LEU A CA 1
ATOM 2348 C C . LEU A 1 299 ? -14.336 10.780 16.753 1.00 86.81 299 LEU A C 1
ATOM 2350 O O . LEU A 1 299 ? -14.878 11.520 15.954 1.00 86.81 299 LEU A O 1
ATOM 2354 N N . PHE A 1 300 ? -14.539 9.460 16.721 1.00 83.75 300 PHE A N 1
ATOM 2355 C CA . PHE A 1 300 ? -15.403 8.819 15.716 1.00 83.75 300 PHE A CA 1
ATOM 2356 C C . PHE A 1 300 ? -16.900 9.118 15.911 1.00 83.75 300 PHE A C 1
ATOM 2358 O O . PHE A 1 300 ? -17.648 9.095 14.938 1.00 83.75 300 PHE A O 1
ATOM 2365 N N . GLY A 1 301 ? -17.340 9.441 17.131 1.00 78.25 301 GLY A N 1
ATOM 2366 C CA . GLY A 1 301 ? -18.694 9.931 17.401 1.00 78.25 301 GLY A CA 1
ATOM 2367 C C . GLY A 1 301 ? -18.913 11.389 16.970 1.00 78.25 301 GLY A C 1
ATOM 2368 O O . GLY A 1 301 ? -19.988 11.727 16.476 1.00 78.25 301 GLY A O 1
ATOM 2369 N N . GLU A 1 302 ? -17.895 12.240 17.127 1.00 72.69 302 GLU A N 1
ATOM 2370 C CA . GLU A 1 302 ? -17.887 13.653 16.723 1.00 72.69 302 GLU A CA 1
ATOM 2371 C C . GLU A 1 302 ? -17.519 13.863 15.253 1.00 72.69 302 GLU A C 1
ATOM 2373 O O . GLU A 1 302 ? -17.945 14.845 14.647 1.00 72.69 302 GLU A O 1
ATOM 2378 N N . MET A 1 303 ? -16.808 12.913 14.637 1.00 61.53 303 MET A N 1
ATOM 2379 C CA . MET A 1 303 ? -16.483 12.864 13.205 1.00 61.53 303 MET A CA 1
ATOM 2380 C C . MET A 1 303 ? -17.713 12.689 12.305 1.00 61.53 303 MET A C 1
ATOM 2382 O O . MET A 1 303 ? -17.583 12.363 11.134 1.00 61.53 303 MET A O 1
ATOM 2386 N N . ARG A 1 304 ? -18.898 13.072 12.776 1.00 52.25 304 ARG A N 1
ATOM 2387 C CA . ARG A 1 304 ? -19.930 13.675 11.922 1.00 52.25 304 ARG A CA 1
ATOM 2388 C C . ARG A 1 304 ? -19.431 14.922 11.174 1.00 52.25 304 ARG A C 1
ATOM 2390 O O . ARG A 1 304 ? -20.074 15.381 10.251 1.00 52.25 304 ARG A O 1
ATOM 2397 N N . ILE A 1 305 ? -18.241 15.432 11.496 1.00 46.66 305 ILE A N 1
ATOM 2398 C CA . ILE A 1 305 ? -17.471 16.365 10.655 1.00 46.66 305 ILE A CA 1
ATOM 2399 C C . ILE A 1 305 ? -16.955 15.711 9.345 1.00 46.66 305 ILE A C 1
ATOM 2401 O O . ILE A 1 305 ? -16.629 16.418 8.391 1.00 46.66 305 ILE A O 1
ATOM 2405 N N . ALA A 1 306 ? -16.934 14.375 9.248 1.00 51.88 306 ALA A N 1
ATOM 2406 C CA . ALA A 1 306 ? -16.737 13.656 7.988 1.00 51.88 306 ALA A CA 1
ATOM 2407 C C . ALA A 1 306 ? -17.946 13.766 7.033 1.00 51.88 306 ALA A C 1
ATOM 2409 O O . ALA A 1 306 ? -17.770 13.477 5.852 1.00 51.88 306 ALA A O 1
ATOM 2410 N N . ASP A 1 307 ? -19.120 14.246 7.489 1.00 52.78 307 ASP A N 1
ATOM 2411 C CA . ASP A 1 307 ? -20.286 14.530 6.621 1.00 52.78 307 ASP A CA 1
ATOM 2412 C C . ASP A 1 307 ? -19.982 15.601 5.554 1.00 52.78 307 ASP A C 1
ATOM 2414 O O . ASP A 1 307 ? -20.733 15.753 4.594 1.00 52.78 307 ASP A O 1
ATOM 2418 N N . ASN A 1 308 ? -18.881 16.349 5.697 1.00 61.56 308 ASN A N 1
ATOM 2419 C CA . ASN A 1 308 ? -18.455 17.335 4.703 1.00 61.56 308 ASN A CA 1
ATOM 2420 C C . ASN A 1 308 ? -17.761 16.710 3.485 1.00 61.56 308 ASN A C 1
ATOM 2422 O O . ASN A 1 308 ? -17.648 17.372 2.454 1.00 61.56 308 ASN A O 1
ATOM 2426 N N . LEU A 1 309 ? -17.273 15.469 3.586 1.00 74.12 309 LEU A N 1
ATOM 2427 C CA . LEU A 1 309 ? -16.667 14.793 2.445 1.00 74.12 309 LEU A CA 1
ATOM 2428 C C . LEU A 1 309 ? -17.764 14.128 1.623 1.00 74.12 309 LEU A C 1
ATOM 2430 O O . LEU A 1 309 ? -18.499 13.276 2.122 1.00 74.12 309 LEU A O 1
ATOM 2434 N N . ALA A 1 310 ? -17.852 14.513 0.351 1.00 77.56 310 ALA A N 1
ATOM 2435 C CA . ALA A 1 310 ? -18.789 13.905 -0.579 1.00 77.56 310 ALA A CA 1
ATOM 2436 C C . ALA A 1 310 ? -18.612 12.379 -0.602 1.00 77.56 310 ALA A C 1
ATOM 2438 O O . ALA A 1 310 ? -17.488 11.862 -0.574 1.00 77.56 310 ALA A O 1
ATOM 2439 N N . CYS A 1 311 ? -19.736 11.662 -0.649 1.00 84.81 311 CYS A N 1
ATOM 2440 C CA . CYS A 1 311 ? -19.714 10.232 -0.925 1.00 84.81 311 CYS A CA 1
ATOM 2441 C C . CYS A 1 311 ? -19.085 9.994 -2.300 1.00 84.81 311 CYS A C 1
ATOM 2443 O O . CYS A 1 311 ? -19.224 10.811 -3.211 1.00 84.81 311 CYS A O 1
ATOM 2445 N N . VAL A 1 312 ? -18.413 8.859 -2.449 1.00 83.06 312 VAL A N 1
ATOM 2446 C CA . VAL A 1 312 ? -17.991 8.389 -3.766 1.00 83.06 312 VAL A CA 1
ATOM 2447 C C . VAL A 1 312 ? -19.191 7.674 -4.364 1.00 83.06 312 VAL A C 1
ATOM 2449 O O . VAL A 1 312 ? -19.611 6.654 -3.820 1.00 83.06 312 VAL A O 1
ATOM 2452 N N . SER A 1 313 ? -19.769 8.221 -5.431 1.00 84.88 313 SER A N 1
ATOM 2453 C CA . SER A 1 313 ? -20.899 7.604 -6.123 1.00 84.88 313 SER A CA 1
ATOM 2454 C C . SER A 1 313 ? -20.639 7.405 -7.610 1.00 84.88 313 SER A C 1
ATOM 2456 O O . SER A 1 313 ? -19.816 8.096 -8.215 1.00 84.88 313 SER A O 1
ATOM 2458 N N . ALA A 1 314 ? -21.322 6.417 -8.180 1.00 81.12 314 ALA A N 1
ATOM 2459 C CA . ALA A 1 314 ? -21.337 6.135 -9.606 1.00 81.12 314 ALA A CA 1
ATOM 2460 C C . ALA A 1 314 ? -22.698 5.579 -10.027 1.00 81.12 314 ALA A C 1
ATOM 2462 O O . ALA A 1 314 ? -23.413 4.965 -9.229 1.00 81.12 314 ALA A O 1
ATOM 2463 N N . ALA A 1 315 ? -23.036 5.783 -11.298 1.00 79.69 315 ALA A N 1
ATOM 2464 C CA . ALA A 1 315 ? -24.166 5.110 -11.910 1.00 79.69 315 ALA A CA 1
ATOM 2465 C C . ALA A 1 315 ? -23.762 3.676 -12.274 1.00 79.69 315 ALA A C 1
ATOM 2467 O O . ALA A 1 315 ? -22.705 3.427 -12.847 1.00 79.69 315 ALA A O 1
ATOM 2468 N N . THR A 1 316 ? -24.616 2.720 -11.945 1.00 72.56 316 THR A N 1
ATOM 2469 C CA . THR A 1 316 ? -24.469 1.328 -12.367 1.00 72.56 316 THR A CA 1
ATOM 2470 C C . THR A 1 316 ? -24.938 1.154 -13.808 1.00 72.56 316 THR A C 1
ATOM 2472 O O . THR A 1 316 ? -25.675 1.979 -14.356 1.00 72.56 316 THR A O 1
ATOM 2475 N N . ALA A 1 317 ? -24.579 0.022 -14.418 1.00 70.06 317 ALA A N 1
ATOM 2476 C CA . ALA A 1 317 ? -25.049 -0.346 -15.754 1.00 70.06 317 ALA A CA 1
ATOM 2477 C C . ALA A 1 317 ? -26.588 -0.440 -15.861 1.00 70.06 317 ALA A C 1
ATOM 2479 O O . ALA A 1 317 ? -27.133 -0.317 -16.959 1.00 70.06 317 ALA A O 1
ATOM 2480 N N . GLU A 1 318 ? -27.288 -0.640 -14.739 1.00 74.31 318 GLU A N 1
ATOM 2481 C CA . GLU A 1 318 ? -28.754 -0.707 -14.665 1.00 74.31 318 GLU A CA 1
ATOM 2482 C C . GLU A 1 318 ? -29.412 0.676 -14.494 1.00 74.31 318 GLU A C 1
ATOM 2484 O O . GLU A 1 318 ? -30.632 0.801 -14.608 1.00 74.31 318 GLU A O 1
ATOM 2489 N N . GLY A 1 319 ? -28.612 1.731 -14.301 1.00 71.81 319 GLY A N 1
ATOM 2490 C CA . GLY A 1 319 ? -29.078 3.103 -14.091 1.00 71.81 319 GLY A CA 1
ATOM 2491 C C . GLY A 1 319 ? -29.348 3.467 -12.628 1.00 71.81 319 GLY A C 1
ATOM 2492 O O . GLY A 1 319 ? -29.765 4.596 -12.368 1.00 71.81 319 GLY A O 1
ATOM 2493 N N . ASP A 1 320 ? -29.092 2.553 -11.688 1.00 80.62 320 ASP A N 1
ATOM 2494 C CA . ASP A 1 320 ? -29.134 2.826 -10.248 1.00 80.62 320 ASP A CA 1
ATOM 2495 C C . ASP A 1 320 ? -27.860 3.549 -9.790 1.00 80.62 320 ASP A C 1
ATOM 2497 O O . ASP A 1 320 ? -26.786 3.322 -10.345 1.00 80.62 320 ASP A O 1
ATOM 2501 N N . GLU A 1 321 ? -27.958 4.403 -8.770 1.00 83.06 321 GLU A N 1
ATOM 2502 C CA . GLU A 1 321 ? -26.800 5.067 -8.159 1.00 83.06 321 GLU A CA 1
ATOM 2503 C C . GLU A 1 321 ? -26.298 4.255 -6.962 1.00 83.06 321 GLU A C 1
ATOM 2505 O O . GLU A 1 321 ? -27.043 3.983 -6.018 1.00 83.06 321 GLU A O 1
ATOM 2510 N N . VAL A 1 322 ? -25.016 3.902 -6.990 1.00 86.06 322 VAL A N 1
ATOM 2511 C CA . VAL A 1 322 ? -24.317 3.274 -5.867 1.00 86.06 322 VAL A CA 1
ATOM 2512 C C . VAL A 1 322 ? -23.425 4.328 -5.231 1.00 86.06 322 VAL A C 1
ATOM 2514 O O . VAL A 1 322 ? -22.740 5.071 -5.931 1.00 86.06 322 VAL A O 1
ATOM 2517 N N . SER A 1 323 ? -23.440 4.419 -3.901 1.00 87.38 323 SER A N 1
ATOM 2518 C CA . SER A 1 323 ? -22.674 5.417 -3.151 1.00 87.38 323 SER A CA 1
ATOM 2519 C C . SER A 1 323 ? -22.009 4.803 -1.927 1.00 87.38 323 SER A C 1
ATOM 2521 O O . SER A 1 323 ? -22.668 4.100 -1.160 1.00 87.38 323 SER A O 1
ATOM 2523 N N . LEU A 1 324 ? -20.743 5.142 -1.699 1.00 88.56 324 LEU A N 1
ATOM 2524 C CA . LEU A 1 324 ? -19.979 4.749 -0.521 1.00 88.56 324 LEU A CA 1
ATOM 2525 C C . LEU A 1 324 ? -19.518 5.989 0.245 1.00 88.56 324 LEU A C 1
ATOM 2527 O O . LEU A 1 324 ? -19.003 6.942 -0.353 1.00 88.56 324 LEU A O 1
ATOM 2531 N N . SER A 1 325 ? -19.670 5.987 1.572 1.00 87.88 325 SER A N 1
ATOM 2532 C CA . SER A 1 325 ? -19.159 7.102 2.365 1.00 87.88 325 SER A CA 1
ATOM 2533 C C . SER A 1 325 ? -17.632 7.133 2.317 1.00 87.88 325 SER A C 1
ATOM 2535 O O . SER A 1 325 ? -16.951 6.103 2.287 1.00 87.88 325 SER A O 1
ATOM 2537 N N . ARG A 1 326 ? -17.062 8.339 2.360 1.00 86.12 326 ARG A N 1
ATOM 2538 C CA . ARG A 1 326 ? -15.606 8.499 2.352 1.00 86.12 326 ARG A CA 1
ATOM 2539 C C . ARG A 1 326 ? -14.936 7.820 3.550 1.00 86.12 326 ARG A C 1
ATOM 2541 O O . ARG A 1 326 ? -13.826 7.311 3.422 1.00 86.12 326 ARG A O 1
ATOM 2548 N N . LEU A 1 327 ? -15.608 7.805 4.700 1.00 87.00 327 LEU A N 1
ATOM 2549 C CA . LEU A 1 327 ? -15.102 7.165 5.910 1.00 87.00 327 LEU A CA 1
ATOM 2550 C C . LEU A 1 327 ? -15.028 5.640 5.760 1.00 87.00 327 LEU A C 1
ATOM 2552 O O . LEU A 1 327 ? -14.003 5.056 6.107 1.00 87.00 327 LEU A O 1
ATOM 2556 N N . GLU A 1 328 ? -16.083 5.006 5.236 1.00 90.31 328 GLU A N 1
ATOM 2557 C CA . GLU A 1 328 ? -16.097 3.559 4.970 1.00 90.31 328 GLU A CA 1
ATOM 2558 C C . GLU A 1 328 ? -15.014 3.184 3.955 1.00 90.31 328 GLU A C 1
ATOM 2560 O O . GLU A 1 328 ? -14.252 2.245 4.189 1.00 90.31 328 GLU A O 1
ATOM 2565 N N . LEU A 1 329 ? -14.874 3.971 2.883 1.00 90.88 329 LEU A N 1
ATOM 2566 C CA . LEU A 1 329 ? -13.812 3.786 1.897 1.00 90.88 329 LEU A CA 1
ATOM 2567 C C . LEU A 1 329 ? -12.421 3.836 2.545 1.00 90.88 329 LEU A C 1
ATOM 2569 O O . LEU A 1 329 ? -11.641 2.895 2.416 1.00 90.88 329 LEU A O 1
ATOM 2573 N N . GLU A 1 330 ? -12.099 4.907 3.272 1.00 91.44 330 GLU A N 1
ATOM 2574 C CA . GLU A 1 330 ? -10.788 5.054 3.914 1.00 91.44 330 GLU A CA 1
ATOM 2575 C C . GLU A 1 330 ? -10.516 3.970 4.966 1.00 91.44 330 GLU A C 1
ATOM 2577 O O . GLU A 1 330 ? -9.362 3.576 5.161 1.00 91.44 330 GLU A O 1
ATOM 2582 N N . LEU A 1 331 ? -11.554 3.448 5.627 1.00 92.62 331 LEU A N 1
ATOM 2583 C CA . LEU A 1 331 ? -11.427 2.323 6.551 1.00 92.62 331 LEU A CA 1
ATOM 2584 C C . LEU A 1 331 ? -11.008 1.043 5.814 1.00 92.62 331 LEU A C 1
ATOM 2586 O O . LEU A 1 331 ? -10.054 0.387 6.243 1.00 92.62 331 LEU A O 1
ATOM 2590 N N . VAL A 1 332 ? -11.660 0.722 4.690 1.00 94.94 332 VAL A N 1
ATOM 2591 C CA . VAL A 1 332 ? -11.296 -0.424 3.838 1.00 94.94 332 VAL A CA 1
ATOM 2592 C C . VAL A 1 332 ? -9.880 -0.265 3.293 1.00 94.94 332 VAL A C 1
ATOM 2594 O O . VAL A 1 332 ? -9.073 -1.186 3.403 1.00 94.94 332 VAL A O 1
ATOM 2597 N N . LEU A 1 333 ? -9.532 0.915 2.773 1.00 95.25 333 LEU A N 1
ATOM 2598 C CA . LEU A 1 333 ? -8.198 1.185 2.232 1.00 95.25 333 LEU A CA 1
ATOM 2599 C C . LEU A 1 333 ? -7.110 1.139 3.313 1.00 95.25 333 LEU A C 1
ATOM 2601 O O . LEU A 1 333 ? -6.010 0.646 3.071 1.00 95.25 333 LEU A O 1
ATOM 2605 N N . THR A 1 334 ? -7.413 1.597 4.529 1.00 96.00 334 THR A N 1
ATOM 2606 C CA . THR A 1 334 ? -6.506 1.481 5.681 1.00 96.00 334 THR A CA 1
ATOM 2607 C C . THR A 1 334 ? -6.282 0.027 6.066 1.00 96.00 334 THR A C 1
ATOM 2609 O O . THR A 1 334 ? -5.149 -0.376 6.335 1.00 96.00 334 THR A O 1
ATOM 2612 N N . LEU A 1 335 ? -7.349 -0.769 6.094 1.00 96.62 335 LEU A N 1
ATOM 2613 C CA . LEU A 1 335 ? -7.252 -2.193 6.362 1.00 96.62 335 LEU A CA 1
ATOM 2614 C C . LEU A 1 335 ? -6.441 -2.904 5.268 1.00 96.62 335 LEU A C 1
ATOM 2616 O O . LEU A 1 335 ? -5.547 -3.682 5.594 1.00 96.62 335 LEU A O 1
ATOM 2620 N N . ALA A 1 336 ? -6.682 -2.588 3.995 1.00 96.06 336 ALA A N 1
ATOM 2621 C CA . ALA A 1 336 ? -5.918 -3.117 2.869 1.00 96.06 336 ALA A CA 1
ATOM 2622 C C . ALA A 1 336 ? -4.427 -2.739 2.943 1.00 96.06 336 ALA A C 1
ATOM 2624 O O . ALA A 1 336 ? -3.581 -3.599 2.724 1.00 96.06 336 ALA A O 1
ATOM 2625 N N . ASP A 1 337 ? -4.084 -1.501 3.321 1.00 96.19 337 ASP A N 1
ATOM 2626 C CA . ASP A 1 337 ? -2.694 -1.053 3.536 1.00 96.19 337 ASP A CA 1
ATOM 2627 C C . ASP A 1 337 ? -2.001 -1.863 4.641 1.00 96.19 337 ASP A C 1
ATOM 2629 O O . ASP A 1 337 ? -0.876 -2.336 4.462 1.00 96.19 337 ASP A O 1
ATOM 2633 N N . VAL A 1 338 ? -2.688 -2.089 5.768 1.00 95.94 338 VAL A N 1
ATOM 2634 C CA . VAL A 1 338 ? -2.181 -2.932 6.861 1.00 95.94 338 VAL A CA 1
ATOM 2635 C C . VAL A 1 338 ? -1.976 -4.364 6.384 1.00 95.94 338 VAL A C 1
ATOM 2637 O O . VAL A 1 338 ? -0.887 -4.908 6.573 1.00 95.94 338 VAL A O 1
ATOM 2640 N N . LEU A 1 339 ? -2.989 -4.967 5.758 1.00 94.00 339 LEU A N 1
ATOM 2641 C CA . LEU A 1 339 ? -2.920 -6.339 5.264 1.00 94.00 339 LEU A CA 1
ATOM 2642 C C . LEU A 1 339 ? -1.795 -6.491 4.240 1.00 94.00 339 LEU A C 1
ATOM 2644 O O . LEU A 1 339 ? -0.986 -7.404 4.363 1.00 94.00 339 LEU A O 1
ATOM 2648 N N . LEU A 1 340 ? -1.658 -5.559 3.301 1.00 92.50 340 LEU A N 1
ATOM 2649 C CA . LEU A 1 340 ? -0.568 -5.563 2.333 1.00 92.50 340 LEU A CA 1
ATOM 2650 C C . LEU A 1 340 ? 0.803 -5.483 3.019 1.00 92.50 340 LEU A C 1
ATOM 2652 O O . LEU A 1 340 ? 1.711 -6.228 2.652 1.00 92.50 340 LEU A O 1
ATOM 2656 N N . SER A 1 341 ? 0.950 -4.643 4.047 1.00 92.81 341 SER A N 1
ATOM 2657 C CA . SER A 1 341 ? 2.219 -4.485 4.768 1.00 92.81 341 SER A CA 1
ATOM 2658 C C . SER A 1 341 ? 2.676 -5.745 5.514 1.00 92.81 341 SER A C 1
ATOM 2660 O O . SER A 1 341 ? 3.880 -5.956 5.667 1.00 92.81 341 SER A O 1
ATOM 2662 N N . VAL A 1 342 ? 1.737 -6.590 5.959 1.00 89.88 342 VAL A N 1
ATOM 2663 C CA . VAL A 1 342 ? 2.036 -7.809 6.733 1.00 89.88 342 VAL A CA 1
ATOM 2664 C C . VAL A 1 342 ? 2.065 -9.048 5.850 1.00 89.88 342 VAL A C 1
ATOM 2666 O O . VAL A 1 342 ? 2.945 -9.890 6.006 1.00 89.88 342 VAL A O 1
ATOM 2669 N N . HIS A 1 343 ? 1.138 -9.144 4.898 1.00 85.06 343 HIS A N 1
ATOM 2670 C CA . HIS A 1 343 ? 1.024 -10.276 3.995 1.00 85.06 343 HIS A CA 1
ATOM 2671 C C . HIS A 1 343 ? 2.043 -10.182 2.865 1.00 85.06 343 HIS A C 1
ATOM 2673 O O . HIS A 1 343 ? 2.587 -11.208 2.492 1.00 85.06 343 HIS A O 1
ATOM 2679 N N . SER A 1 344 ? 2.373 -8.993 2.351 1.00 85.88 344 SER A N 1
ATOM 2680 C CA . SER A 1 344 ? 3.369 -8.832 1.283 1.00 85.88 344 SER A CA 1
ATOM 2681 C C . SER A 1 344 ? 4.394 -7.725 1.572 1.00 85.88 344 SER A C 1
ATOM 2683 O O . SER A 1 344 ? 4.490 -6.741 0.837 1.00 85.88 344 SER A O 1
ATOM 2685 N N . PRO A 1 345 ? 5.226 -7.863 2.623 1.00 87.50 345 PRO A N 1
ATOM 2686 C CA . PRO A 1 345 ? 6.164 -6.813 3.032 1.00 87.50 345 PRO A CA 1
ATOM 2687 C C . PRO A 1 345 ? 7.211 -6.475 1.956 1.00 87.50 345 PRO A C 1
ATOM 2689 O O . PRO A 1 345 ? 7.629 -5.320 1.831 1.00 87.50 345 PRO A O 1
ATOM 2692 N N . LEU A 1 346 ? 7.636 -7.461 1.156 1.00 82.00 346 LEU A N 1
ATOM 2693 C CA . LEU A 1 346 ? 8.575 -7.249 0.047 1.00 82.00 346 LEU A CA 1
ATOM 2694 C C . LEU A 1 346 ? 7.962 -6.396 -1.066 1.00 82.00 346 LEU A C 1
ATOM 2696 O O . LEU A 1 346 ? 8.614 -5.478 -1.556 1.00 82.00 346 LEU A O 1
ATOM 2700 N N . PHE A 1 347 ? 6.703 -6.665 -1.417 1.00 84.56 347 PHE A N 1
ATOM 2701 C CA . PHE A 1 347 ? 5.961 -5.861 -2.379 1.00 84.56 347 PHE A CA 1
ATOM 2702 C C . PHE A 1 347 ? 5.711 -4.455 -1.836 1.00 84.56 347 PHE A C 1
ATOM 2704 O O . PHE A 1 347 ? 6.065 -3.462 -2.463 1.00 84.56 347 PHE A O 1
ATOM 2711 N N . TYR A 1 348 ? 5.168 -4.373 -0.621 1.00 88.06 348 TYR A N 1
ATOM 2712 C CA . TYR A 1 348 ? 4.762 -3.127 0.020 1.00 88.06 348 TYR A CA 1
ATOM 2713 C C . TYR A 1 348 ? 5.894 -2.094 0.109 1.00 88.06 348 TYR A C 1
ATOM 2715 O O . TYR A 1 348 ? 5.672 -0.889 -0.040 1.00 88.06 348 TYR A O 1
ATOM 2723 N N . THR A 1 349 ? 7.124 -2.564 0.332 1.00 87.44 349 THR A N 1
ATOM 2724 C CA . THR A 1 349 ? 8.311 -1.710 0.473 1.00 87.44 349 THR A CA 1
ATOM 2725 C C . THR A 1 349 ? 9.002 -1.366 -0.851 1.00 87.44 349 THR A C 1
ATOM 2727 O O . THR A 1 349 ? 9.857 -0.480 -0.855 1.00 87.44 349 THR A O 1
ATOM 2730 N N . SER A 1 350 ? 8.625 -1.995 -1.969 1.00 83.25 350 SER A N 1
ATOM 2731 C CA . SER A 1 350 ? 9.225 -1.765 -3.288 1.00 83.25 350 SER A CA 1
ATOM 2732 C C . SER A 1 350 ? 8.358 -0.829 -4.132 1.00 83.25 350 SER A C 1
ATOM 2734 O O . SER A 1 350 ? 7.276 -1.204 -4.572 1.00 83.25 350 SER A O 1
ATOM 2736 N N . ASP A 1 351 ? 8.819 0.407 -4.367 1.00 78.06 351 ASP A N 1
ATOM 2737 C CA . ASP A 1 351 ? 8.127 1.330 -5.290 1.00 78.06 351 ASP A CA 1
ATOM 2738 C C . ASP A 1 351 ? 8.054 0.747 -6.699 1.00 78.06 351 ASP A C 1
ATOM 2740 O O . ASP A 1 351 ? 7.014 0.844 -7.339 1.00 78.06 351 ASP A O 1
ATOM 2744 N N . ALA A 1 352 ? 9.117 0.075 -7.144 1.00 73.25 352 ALA A N 1
ATOM 2745 C CA . ALA A 1 352 ? 9.161 -0.573 -8.445 1.00 73.25 352 ALA A CA 1
ATOM 2746 C C . ALA A 1 352 ? 8.099 -1.676 -8.585 1.00 73.25 352 ALA A C 1
ATOM 2748 O O . ALA A 1 352 ? 7.447 -1.748 -9.619 1.00 73.25 352 ALA A O 1
ATOM 2749 N N . ALA A 1 353 ? 7.870 -2.492 -7.547 1.00 76.94 353 ALA A N 1
ATOM 2750 C CA . ALA A 1 353 ? 6.835 -3.531 -7.573 1.00 76.94 353 ALA A CA 1
ATOM 2751 C C . ALA A 1 353 ? 5.419 -2.948 -7.619 1.00 76.94 353 ALA A C 1
ATOM 2753 O O . ALA A 1 353 ? 4.573 -3.413 -8.384 1.00 76.94 353 ALA A O 1
ATOM 2754 N N . VAL A 1 354 ? 5.171 -1.922 -6.802 1.00 78.25 354 VAL A N 1
ATOM 2755 C CA . VAL A 1 354 ? 3.871 -1.246 -6.742 1.00 78.25 354 VAL A CA 1
ATOM 2756 C C . VAL A 1 354 ? 3.580 -0.570 -8.082 1.00 78.25 354 VAL A C 1
ATOM 2758 O O . VAL A 1 354 ? 2.534 -0.828 -8.668 1.00 78.25 354 VAL A O 1
ATOM 2761 N N . LEU A 1 355 ? 4.535 0.209 -8.599 1.00 71.31 355 LEU A N 1
ATOM 2762 C CA . LEU A 1 355 ? 4.478 0.893 -9.895 1.00 71.31 355 LEU A CA 1
ATOM 2763 C C . LEU A 1 355 ? 4.219 -0.087 -11.037 1.00 71.31 355 LEU A C 1
ATOM 2765 O O . LEU A 1 355 ? 3.320 0.126 -11.847 1.00 71.31 355 LEU A O 1
ATOM 2769 N N . ALA A 1 356 ? 4.974 -1.187 -11.056 1.00 68.25 356 ALA A N 1
ATOM 2770 C CA . ALA A 1 356 ? 4.817 -2.259 -12.023 1.00 68.25 356 ALA A CA 1
ATOM 2771 C C . ALA A 1 356 ? 3.401 -2.843 -12.015 1.00 68.25 356 ALA A C 1
ATOM 2773 O O . ALA A 1 356 ? 2.827 -3.104 -13.065 1.00 68.25 356 ALA A O 1
ATOM 2774 N N . SER A 1 357 ? 2.811 -3.007 -10.836 1.00 70.06 357 SER A N 1
ATOM 2775 C CA . SER A 1 357 ? 1.521 -3.681 -10.720 1.00 70.06 357 SER A CA 1
ATOM 2776 C C . SER A 1 357 ? 0.337 -2.782 -11.055 1.00 70.06 357 SER A C 1
ATOM 2778 O O . SER A 1 357 ? -0.603 -3.247 -11.692 1.00 70.06 357 SER A O 1
ATOM 2780 N N . ILE A 1 358 ? 0.356 -1.523 -10.605 1.00 69.81 358 ILE A N 1
ATOM 2781 C CA . ILE A 1 358 ? -0.801 -0.616 -10.739 1.00 69.81 358 ILE A CA 1
ATOM 2782 C C . ILE A 1 358 ? -0.826 0.148 -12.051 1.00 69.81 358 ILE A C 1
ATOM 2784 O O . ILE A 1 358 ? -1.872 0.617 -12.484 1.00 69.81 358 ILE A O 1
ATOM 2788 N N . GLY A 1 359 ? 0.325 0.293 -12.689 1.00 59.38 359 GLY A N 1
ATOM 2789 C CA . GLY A 1 359 ? 0.366 0.888 -14.000 1.00 59.38 359 GLY A CA 1
ATOM 2790 C C . GLY A 1 359 ? 0.439 2.412 -14.055 1.00 59.38 359 GLY A C 1
ATOM 2791 O O . GLY A 1 359 ? 0.064 3.007 -15.061 1.00 59.38 359 GLY A O 1
ATOM 2792 N N . HIS A 1 360 ? 0.828 3.063 -12.960 1.00 61.03 360 HIS A N 1
ATOM 2793 C CA . HIS A 1 360 ? 0.898 4.520 -12.859 1.00 61.03 360 HIS A CA 1
ATOM 2794 C C . HIS A 1 360 ? 1.758 4.955 -11.661 1.00 61.03 360 HIS A C 1
ATOM 2796 O O . HIS A 1 360 ? 2.355 4.130 -10.964 1.00 61.03 360 HIS A O 1
ATOM 2802 N N . SER A 1 361 ? 1.831 6.269 -11.417 1.00 65.19 361 SER A N 1
ATOM 2803 C CA . SER A 1 361 ? 2.612 6.850 -10.324 1.00 65.19 361 SER A CA 1
ATOM 2804 C C . SER A 1 361 ? 2.208 6.295 -8.959 1.00 65.19 361 SER A C 1
ATOM 2806 O O . SER A 1 361 ? 1.024 6.122 -8.659 1.00 65.19 361 SER A O 1
ATOM 2808 N N . VAL A 1 362 ? 3.223 6.059 -8.129 1.00 74.44 362 VAL A N 1
ATOM 2809 C CA . VAL A 1 362 ? 3.080 5.600 -6.745 1.00 74.44 362 VAL A CA 1
ATOM 2810 C C . VAL A 1 362 ? 3.120 6.803 -5.823 1.00 74.44 362 VAL A C 1
ATOM 2812 O O . VAL A 1 362 ? 4.135 7.499 -5.767 1.00 74.44 362 VAL A O 1
ATOM 2815 N N . ASP A 1 363 ? 2.046 6.991 -5.066 1.00 77.69 363 ASP A N 1
ATOM 2816 C CA . ASP A 1 363 ? 1.919 8.042 -4.066 1.00 77.69 363 ASP A CA 1
ATOM 2817 C C . ASP A 1 363 ? 1.925 7.457 -2.655 1.00 77.69 363 ASP A C 1
ATOM 2819 O O . ASP A 1 363 ? 1.298 6.436 -2.354 1.00 77.69 363 ASP A O 1
ATOM 2823 N N . VAL A 1 364 ? 2.640 8.129 -1.755 1.00 86.75 364 VAL A N 1
ATOM 2824 C CA . VAL A 1 364 ? 2.932 7.607 -0.417 1.00 86.75 364 VAL A CA 1
ATOM 2825 C C . VAL A 1 364 ? 2.699 8.655 0.665 1.00 86.75 364 VAL A C 1
ATOM 2827 O O . VAL A 1 364 ? 2.889 9.853 0.458 1.00 86.75 364 VAL A O 1
ATOM 2830 N N . ILE A 1 365 ? 2.347 8.184 1.858 1.00 89.12 365 ILE A N 1
ATOM 2831 C CA . ILE A 1 365 ? 2.238 8.961 3.088 1.00 89.12 365 ILE A CA 1
ATOM 2832 C C . ILE A 1 365 ? 3.433 8.606 3.980 1.00 89.12 365 ILE A C 1
ATOM 2834 O O . ILE A 1 365 ? 3.670 7.443 4.327 1.00 89.12 365 ILE A O 1
ATOM 2838 N N . ALA A 1 366 ? 4.199 9.624 4.371 1.00 87.81 366 ALA A N 1
ATOM 2839 C CA . ALA A 1 366 ? 5.374 9.455 5.216 1.00 87.81 366 ALA A CA 1
ATOM 2840 C C . ALA A 1 366 ? 4.983 9.074 6.653 1.00 87.81 366 ALA A C 1
ATOM 2842 O O . ALA A 1 366 ? 4.209 9.773 7.300 1.00 87.81 366 ALA A O 1
ATOM 2843 N N . MET A 1 367 ? 5.574 8.001 7.183 1.00 86.12 367 MET A N 1
ATOM 2844 C CA . MET A 1 367 ? 5.292 7.490 8.529 1.00 86.12 367 MET A CA 1
ATOM 2845 C C . MET A 1 367 ? 6.454 7.751 9.489 1.00 86.12 367 MET A C 1
ATOM 2847 O O . MET A 1 367 ? 7.619 7.758 9.093 1.00 86.12 367 MET A O 1
ATOM 2851 N N . HIS A 1 368 ? 6.150 7.944 10.775 1.00 83.25 368 HIS A N 1
ATOM 2852 C CA . HIS A 1 368 ? 7.174 8.001 11.819 1.00 83.25 368 HIS A CA 1
ATOM 2853 C C . HIS A 1 368 ? 7.501 6.590 12.310 1.00 83.25 368 HIS A C 1
ATOM 2855 O O . HIS A 1 368 ? 6.604 5.857 12.721 1.00 83.25 368 HIS A O 1
ATOM 2861 N N . ARG A 1 369 ? 8.791 6.231 12.312 1.00 77.94 369 ARG A N 1
ATOM 2862 C CA . ARG A 1 369 ? 9.315 4.962 12.861 1.00 77.94 369 ARG A CA 1
ATOM 2863 C C . ARG A 1 369 ? 8.676 3.686 12.290 1.00 77.94 369 ARG A C 1
ATOM 2865 O O . ARG A 1 369 ? 8.528 2.713 13.014 1.00 77.94 369 ARG A O 1
ATOM 2872 N N . GLY A 1 370 ? 8.359 3.650 11.004 1.00 77.19 370 GLY A N 1
ATOM 2873 C CA . GLY A 1 370 ? 7.832 2.451 10.351 1.00 77.19 370 GLY A CA 1
ATOM 2874 C C . GLY A 1 370 ? 7.907 2.561 8.837 1.00 77.19 370 GLY A C 1
ATOM 2875 O O . GLY A 1 370 ? 8.524 3.506 8.331 1.00 77.19 370 GLY A O 1
ATOM 2876 N N . PRO A 1 371 ? 7.288 1.621 8.108 1.00 80.62 371 PRO A N 1
ATOM 2877 C CA . PRO A 1 371 ? 7.305 1.684 6.665 1.00 80.62 371 PRO A CA 1
ATOM 2878 C C . PRO A 1 371 ? 6.380 2.824 6.230 1.00 80.62 371 PRO A C 1
ATOM 2880 O O . PRO A 1 371 ? 5.491 3.237 6.982 1.00 80.62 371 PRO A O 1
ATOM 2883 N N . ARG A 1 372 ? 6.582 3.341 5.014 1.00 87.31 372 ARG A N 1
ATOM 2884 C CA . ARG A 1 372 ? 5.620 4.262 4.389 1.00 87.31 372 ARG A CA 1
ATOM 2885 C C . ARG A 1 372 ? 4.207 3.672 4.426 1.00 87.31 372 ARG A C 1
ATOM 2887 O O . ARG A 1 372 ? 4.049 2.472 4.624 1.00 87.31 372 ARG A O 1
ATOM 2894 N N . SER A 1 373 ? 3.200 4.504 4.216 1.00 92.12 373 SER A N 1
ATOM 2895 C CA . SER A 1 373 ? 1.850 4.048 3.878 1.00 92.12 373 SER A CA 1
ATOM 2896 C C . SER A 1 373 ? 1.543 4.431 2.444 1.00 92.12 373 SER A C 1
ATOM 2898 O O . SER A 1 373 ? 2.055 5.447 1.976 1.00 92.12 373 SER A O 1
ATOM 2900 N N . LEU A 1 374 ? 0.770 3.624 1.732 1.00 91.50 374 LEU A N 1
ATOM 2901 C CA . LEU A 1 374 ? 0.346 3.972 0.380 1.00 91.50 374 LEU A CA 1
ATOM 2902 C C . LEU A 1 374 ? -0.809 4.977 0.462 1.00 91.50 374 LEU A C 1
ATOM 2904 O O . LEU A 1 374 ? -1.671 4.866 1.342 1.00 91.50 374 LEU A O 1
ATOM 2908 N N . SER A 1 375 ? -0.821 5.975 -0.426 1.00 87.69 375 SER A N 1
ATOM 2909 C CA . SER A 1 375 ? -1.950 6.909 -0.535 1.00 87.69 375 SER A CA 1
ATOM 2910 C C . SER A 1 375 ? -3.241 6.163 -0.874 1.00 87.69 375 SER A C 1
ATOM 2912 O O . SER A 1 375 ? -3.189 5.032 -1.360 1.00 87.69 375 SER A O 1
ATOM 2914 N N . SER A 1 376 ? -4.396 6.793 -0.654 1.00 88.81 376 SER A N 1
ATOM 2915 C CA . SER A 1 376 ? -5.705 6.207 -0.968 1.00 88.81 376 SER A CA 1
ATOM 2916 C C . SER A 1 376 ? -5.816 5.790 -2.438 1.00 88.81 376 SER A C 1
ATOM 2918 O O . SER A 1 376 ? -6.210 4.661 -2.711 1.00 88.81 376 SER A O 1
ATOM 2920 N N . ASN A 1 377 ? -5.343 6.628 -3.369 1.00 83.12 377 ASN A N 1
ATOM 2921 C CA . ASN A 1 377 ? -5.262 6.290 -4.798 1.00 83.12 377 ASN A CA 1
ATOM 2922 C C . ASN A 1 377 ? -4.411 5.038 -5.040 1.00 83.12 377 ASN A C 1
ATOM 2924 O O . ASN A 1 377 ? -4.832 4.109 -5.723 1.00 83.12 377 ASN A O 1
ATOM 2928 N N . THR A 1 378 ? -3.209 5.001 -4.461 1.00 84.06 378 THR A N 1
ATOM 2929 C CA . THR A 1 378 ? -2.252 3.919 -4.715 1.00 84.06 378 THR A CA 1
ATOM 2930 C C . THR A 1 378 ? -2.751 2.594 -4.151 1.00 84.06 378 THR A C 1
ATOM 2932 O O . THR A 1 378 ? -2.690 1.579 -4.838 1.00 84.06 378 THR A O 1
ATOM 2935 N N . ILE A 1 379 ? -3.266 2.576 -2.915 1.00 92.50 379 ILE A N 1
ATOM 2936 C CA . ILE A 1 379 ? -3.774 1.337 -2.313 1.00 92.50 379 ILE A CA 1
ATOM 2937 C C . ILE A 1 379 ? -5.081 0.877 -2.964 1.00 92.50 379 ILE A C 1
ATOM 2939 O O . ILE A 1 379 ? -5.256 -0.326 -3.127 1.00 92.50 379 ILE A O 1
ATOM 2943 N N . ALA A 1 380 ? -5.957 1.792 -3.396 1.00 89.69 380 ALA A N 1
ATOM 2944 C CA . ALA A 1 380 ? -7.149 1.435 -4.165 1.00 89.69 380 ALA A CA 1
ATOM 2945 C C . ALA A 1 380 ? -6.769 0.802 -5.510 1.00 89.69 380 ALA A C 1
ATOM 2947 O O . ALA A 1 380 ? -7.295 -0.253 -5.856 1.00 89.69 380 ALA A O 1
ATOM 2948 N N . ALA A 1 381 ? -5.796 1.382 -6.221 1.00 81.94 381 ALA A N 1
ATOM 2949 C CA . ALA A 1 381 ? -5.289 0.814 -7.464 1.00 81.94 381 ALA A CA 1
ATOM 2950 C C . ALA A 1 381 ? -4.678 -0.577 -7.243 1.00 81.94 381 ALA A C 1
ATOM 2952 O O . ALA A 1 381 ? -5.022 -1.510 -7.966 1.00 81.94 381 ALA A O 1
ATOM 2953 N N . VAL A 1 382 ? -3.846 -0.761 -6.207 1.00 86.81 382 VAL A N 1
ATOM 2954 C CA . VAL A 1 382 ? -3.329 -2.094 -5.845 1.00 86.81 382 VAL A CA 1
ATOM 2955 C C . VAL A 1 382 ? -4.481 -3.064 -5.585 1.00 86.81 382 VAL A C 1
ATOM 2957 O O . VAL A 1 382 ? -4.498 -4.147 -6.165 1.00 86.81 382 VAL A O 1
ATOM 2960 N N . LEU A 1 383 ? -5.434 -2.684 -4.734 1.00 91.19 383 LEU A N 1
ATOM 2961 C CA . LEU A 1 383 ? -6.504 -3.558 -4.260 1.00 91.19 383 LEU A CA 1
ATOM 2962 C C . LEU A 1 383 ? -7.449 -4.008 -5.380 1.00 91.19 383 LEU A C 1
ATOM 2964 O O . LEU A 1 383 ? -7.846 -5.167 -5.401 1.00 91.19 383 LEU A O 1
ATOM 2968 N N . LEU A 1 384 ? -7.799 -3.105 -6.294 1.00 87.38 384 LEU A N 1
ATOM 2969 C CA . LEU A 1 384 ? -8.894 -3.324 -7.241 1.00 87.38 384 LEU A CA 1
ATOM 2970 C C . LEU A 1 384 ? -8.420 -3.713 -8.642 1.00 87.38 384 LEU A C 1
ATOM 2972 O O . LEU A 1 384 ? -9.159 -4.345 -9.389 1.00 87.38 384 LEU A O 1
ATOM 2976 N N . THR A 1 385 ? -7.183 -3.368 -9.009 1.00 78.88 385 THR A N 1
ATOM 2977 C CA . THR A 1 385 ? -6.716 -3.508 -10.399 1.00 78.88 385 THR A CA 1
ATOM 2978 C C . THR A 1 385 ? -5.631 -4.571 -10.585 1.00 78.88 385 THR A C 1
ATOM 2980 O O . THR A 1 385 ? -5.274 -4.890 -11.723 1.00 78.88 385 THR A O 1
ATOM 2983 N N . THR A 1 386 ? -5.097 -5.137 -9.500 1.00 75.38 386 THR A N 1
ATOM 2984 C CA . THR A 1 386 ? -3.945 -6.050 -9.553 1.00 75.38 386 THR A CA 1
ATOM 2985 C C . THR A 1 386 ? -4.293 -7.444 -9.046 1.00 75.38 386 THR A C 1
ATOM 2987 O O . THR A 1 386 ? -5.156 -7.610 -8.187 1.00 75.38 386 THR A O 1
ATOM 2990 N N . GLN A 1 387 ? -3.552 -8.453 -9.511 1.00 73.12 387 GLN A N 1
ATOM 2991 C CA . GLN A 1 387 ? -3.691 -9.830 -9.024 1.00 73.12 387 GLN A CA 1
ATOM 2992 C C . GLN A 1 387 ? -3.375 -9.953 -7.524 1.00 73.12 387 GLN A C 1
ATOM 2994 O O . GLN A 1 387 ? -3.995 -10.739 -6.809 1.00 73.12 387 GLN A O 1
ATOM 2999 N N . LEU A 1 388 ? -2.416 -9.161 -7.028 1.00 77.75 388 LEU A N 1
ATOM 3000 C CA . LEU A 1 388 ? -2.138 -9.068 -5.594 1.00 77.75 388 LEU A CA 1
ATOM 3001 C C . LEU A 1 388 ? -3.348 -8.516 -4.833 1.00 77.75 388 LEU A C 1
ATOM 3003 O O . LEU A 1 388 ? -3.676 -9.005 -3.753 1.00 77.75 388 LEU A O 1
ATOM 3007 N N . GLY A 1 389 ? -4.014 -7.524 -5.421 1.00 84.62 389 GLY A N 1
ATOM 3008 C CA . GLY A 1 389 ? -5.282 -6.990 -4.952 1.00 84.62 389 GLY A CA 1
ATOM 3009 C C . GLY A 1 389 ? -6.344 -8.069 -4.805 1.00 84.62 389 GLY A C 1
ATOM 3010 O O . GLY A 1 389 ? -6.947 -8.158 -3.744 1.00 84.62 389 GLY A O 1
ATOM 3011 N N . SER A 1 390 ? -6.489 -8.968 -5.784 1.00 83.81 390 SER A N 1
ATOM 3012 C CA . SER A 1 390 ? -7.436 -10.090 -5.708 1.00 83.81 390 SER A CA 1
ATOM 3013 C C . SER A 1 390 ? -7.168 -11.035 -4.527 1.00 83.81 390 SER A C 1
ATOM 3015 O O . SER A 1 390 ? -8.108 -11.475 -3.868 1.00 83.81 390 SER A O 1
ATOM 3017 N N . GLU A 1 391 ? -5.905 -11.322 -4.194 1.00 81.81 391 GLU A N 1
ATOM 3018 C CA . GLU A 1 391 ? -5.603 -12.111 -2.988 1.00 81.81 391 GLU A CA 1
ATOM 3019 C C . GLU A 1 391 ? -5.856 -11.343 -1.692 1.00 81.81 391 GLU A C 1
ATOM 3021 O O . GLU A 1 391 ? -6.356 -11.920 -0.725 1.00 81.81 391 GLU A O 1
ATOM 3026 N N . LEU A 1 392 ? -5.525 -10.049 -1.649 1.00 88.00 392 LEU A N 1
ATOM 3027 C CA . LEU A 1 392 ? -5.860 -9.204 -0.502 1.00 88.00 392 LEU A CA 1
ATOM 3028 C C . LEU A 1 392 ? -7.374 -9.113 -0.312 1.00 88.00 392 LEU A C 1
ATOM 3030 O O . LEU A 1 392 ? -7.848 -9.192 0.819 1.00 88.00 392 LEU A O 1
ATOM 3034 N N . TRP A 1 393 ? -8.122 -9.016 -1.407 1.00 90.94 393 TRP A N 1
ATOM 3035 C CA . TRP A 1 393 ? -9.576 -9.026 -1.420 1.00 90.94 393 TRP A CA 1
ATOM 3036 C C . TRP A 1 393 ? -10.121 -10.332 -0.852 1.00 90.94 393 TRP A C 1
ATOM 3038 O O . TRP A 1 393 ? -10.930 -10.313 0.068 1.00 90.94 393 TRP A O 1
ATOM 3048 N N . ARG A 1 394 ? -9.574 -11.477 -1.276 1.00 88.50 394 ARG A N 1
ATOM 3049 C CA . ARG A 1 394 ? -9.922 -12.781 -0.699 1.00 88.50 394 ARG A CA 1
ATOM 3050 C C . ARG A 1 394 ? -9.623 -12.846 0.803 1.00 88.50 394 ARG A C 1
ATOM 3052 O O . ARG A 1 394 ? -10.357 -13.489 1.550 1.00 88.50 394 ARG A O 1
ATOM 3059 N N . ILE A 1 395 ? -8.545 -12.220 1.282 1.00 87.75 395 ILE A N 1
ATOM 3060 C CA . ILE A 1 395 ? -8.265 -12.126 2.726 1.00 87.75 395 ILE A CA 1
ATOM 3061 C C . ILE A 1 395 ? -9.327 -11.263 3.422 1.00 87.75 395 ILE A C 1
ATOM 3063 O O . ILE A 1 395 ? -9.824 -11.673 4.468 1.00 87.75 395 ILE A O 1
ATOM 3067 N N . LEU A 1 396 ? -9.700 -10.115 2.848 1.00 92.00 396 LEU A N 1
ATOM 3068 C CA . LEU A 1 396 ? -10.763 -9.246 3.367 1.00 92.00 396 LEU A CA 1
ATOM 3069 C C . LEU A 1 396 ? -12.106 -9.983 3.458 1.00 92.00 396 LEU A C 1
ATOM 3071 O O . LEU A 1 396 ? -12.716 -9.988 4.523 1.00 92.00 396 LEU A O 1
ATOM 3075 N N . GLU A 1 397 ? -12.526 -10.658 2.389 1.00 90.94 397 GLU A N 1
ATOM 3076 C CA . GLU A 1 397 ? -13.766 -11.443 2.353 1.00 90.94 397 GLU A CA 1
ATOM 3077 C C . GLU A 1 397 ? -13.766 -12.557 3.400 1.00 90.94 397 GLU A C 1
ATOM 3079 O O . GLU A 1 397 ? -14.755 -12.744 4.098 1.00 90.94 397 GLU A O 1
ATOM 3084 N N . ASN A 1 398 ? -12.644 -13.267 3.564 1.00 88.62 398 ASN A N 1
ATOM 3085 C CA . ASN A 1 398 ? -12.542 -14.321 4.574 1.00 88.62 398 ASN A CA 1
ATOM 3086 C C . ASN A 1 398 ? -12.572 -13.776 6.003 1.00 88.62 398 ASN A C 1
ATOM 3088 O O . ASN A 1 398 ? -13.133 -14.422 6.883 1.00 88.62 398 ASN A O 1
ATOM 3092 N N . LEU A 1 399 ? -11.960 -12.614 6.249 1.00 88.81 399 LEU A N 1
ATOM 3093 C CA . LEU A 1 399 ? -12.039 -11.961 7.552 1.00 88.81 399 LEU A CA 1
ATOM 3094 C C . LEU A 1 399 ? -13.502 -11.596 7.853 1.00 88.81 399 LEU A C 1
ATOM 3096 O O . LEU A 1 399 ? -14.027 -11.959 8.899 1.00 88.81 399 LEU A O 1
ATOM 3100 N N . TYR A 1 400 ? -14.193 -10.943 6.923 1.00 91.56 400 TYR A N 1
ATOM 3101 C CA . TYR A 1 400 ? -15.539 -10.398 7.136 1.00 91.56 400 TYR A CA 1
ATOM 3102 C C . TYR A 1 400 ? -16.660 -11.293 6.578 1.00 91.56 400 TYR A C 1
ATOM 3104 O O . TYR A 1 400 ? -17.731 -10.809 6.220 1.00 91.56 400 TYR A O 1
ATOM 3112 N N . ALA A 1 401 ? -16.444 -12.610 6.524 1.00 89.56 401 ALA A N 1
ATOM 3113 C CA . ALA A 1 401 ? -17.403 -13.568 5.962 1.00 89.56 401 ALA A CA 1
ATOM 3114 C C . ALA A 1 401 ? -18.750 -13.613 6.716 1.00 89.56 401 ALA A C 1
ATOM 3116 O O . ALA A 1 401 ? -19.768 -13.963 6.126 1.00 89.56 401 ALA A O 1
ATOM 3117 N N . ASP A 1 402 ? -18.752 -13.216 7.991 1.00 90.25 402 ASP A N 1
ATOM 3118 C CA . ASP A 1 402 ? -19.932 -13.200 8.864 1.00 90.25 402 ASP A CA 1
ATOM 3119 C C . ASP A 1 402 ? -20.338 -11.767 9.291 1.00 90.25 402 ASP A C 1
ATOM 3121 O O . ASP A 1 402 ? -21.013 -11.584 10.304 1.00 90.25 402 ASP A O 1
ATOM 3125 N N . ASP A 1 403 ? -19.882 -10.733 8.569 1.00 93.38 403 ASP A N 1
ATOM 3126 C CA . ASP A 1 403 ? -20.124 -9.314 8.878 1.00 93.38 403 ASP A CA 1
ATOM 3127 C C . ASP A 1 403 ? -20.889 -8.637 7.727 1.00 93.38 403 ASP A C 1
ATOM 3129 O O . ASP A 1 403 ? -20.289 -8.119 6.783 1.00 93.38 403 ASP A O 1
ATOM 3133 N N . ASP A 1 404 ? -22.224 -8.672 7.800 1.00 93.94 404 ASP A N 1
ATOM 3134 C CA . ASP A 1 404 ? -23.130 -8.182 6.746 1.00 93.94 404 ASP A CA 1
ATOM 3135 C C . ASP A 1 404 ? -22.867 -6.711 6.367 1.00 93.94 404 ASP A C 1
ATOM 3137 O O . ASP A 1 404 ? -22.931 -6.338 5.191 1.00 93.94 404 ASP A O 1
ATOM 3141 N N . ASP A 1 405 ? -22.542 -5.866 7.352 1.00 92.19 405 ASP A N 1
ATOM 3142 C CA . ASP A 1 405 ? -22.288 -4.440 7.136 1.00 92.19 405 ASP A CA 1
ATOM 3143 C C . ASP A 1 405 ? -21.014 -4.233 6.313 1.00 92.19 405 ASP A C 1
ATOM 3145 O O . ASP A 1 405 ? -21.014 -3.490 5.325 1.00 92.19 405 ASP A O 1
ATOM 3149 N N . MET A 1 406 ? -19.931 -4.920 6.681 1.00 93.19 406 MET A N 1
ATOM 3150 C CA . MET A 1 406 ? -18.675 -4.846 5.939 1.00 93.19 406 MET A CA 1
ATOM 3151 C C . MET A 1 406 ? -18.753 -5.541 4.583 1.00 93.19 406 MET A C 1
ATOM 3153 O O . MET A 1 406 ? -18.147 -5.054 3.630 1.00 93.19 406 MET A O 1
ATOM 3157 N N . GLN A 1 407 ? -19.524 -6.621 4.449 1.00 94.31 407 GLN A N 1
ATOM 3158 C CA . GLN A 1 407 ? -19.783 -7.236 3.146 1.00 94.31 407 GLN A CA 1
ATOM 3159 C C . GLN A 1 407 ? -20.490 -6.280 2.197 1.00 94.31 407 GLN A C 1
ATOM 3161 O O . GLN A 1 407 ? -20.087 -6.167 1.041 1.00 94.31 407 GLN A O 1
ATOM 3166 N N . ARG A 1 408 ? -21.488 -5.539 2.689 1.00 93.88 408 ARG A N 1
ATOM 3167 C CA . ARG A 1 408 ? -22.154 -4.495 1.906 1.00 93.88 408 ARG A CA 1
ATOM 3168 C C . ARG A 1 408 ? -21.159 -3.428 1.454 1.00 93.88 408 ARG A C 1
ATOM 3170 O O . ARG A 1 408 ? -21.145 -3.083 0.280 1.00 93.88 408 ARG A O 1
ATOM 3177 N N . VAL A 1 409 ? -20.294 -2.952 2.352 1.00 93.88 409 VAL A N 1
ATOM 3178 C CA . VAL A 1 409 ? -19.252 -1.961 2.028 1.00 93.88 409 VAL A CA 1
ATOM 3179 C C . VAL A 1 409 ? -18.289 -2.475 0.950 1.00 93.88 409 VAL A C 1
ATOM 3181 O O . VAL A 1 409 ? -17.997 -1.752 -0.003 1.00 93.88 409 VAL A O 1
ATOM 3184 N N . LEU A 1 410 ? -17.808 -3.716 1.074 1.00 94.44 410 LEU A N 1
ATOM 3185 C CA . LEU A 1 410 ? -16.912 -4.332 0.090 1.00 94.44 410 LEU A CA 1
ATOM 3186 C C . LEU A 1 410 ? -17.605 -4.523 -1.267 1.00 94.44 410 LEU A C 1
ATOM 3188 O O . LEU A 1 410 ? -17.020 -4.183 -2.293 1.00 94.44 410 LEU A O 1
ATOM 3192 N N . ALA A 1 411 ? -18.853 -4.998 -1.277 1.00 92.25 411 ALA A N 1
ATOM 3193 C CA . ALA A 1 411 ? -19.642 -5.162 -2.496 1.00 92.25 411 ALA A CA 1
ATOM 3194 C C . ALA A 1 411 ? -19.867 -3.821 -3.209 1.00 92.25 411 ALA A C 1
ATOM 3196 O O . ALA A 1 411 ? -19.584 -3.702 -4.396 1.00 92.25 411 ALA A O 1
ATOM 3197 N N . THR A 1 412 ? -20.270 -2.784 -2.470 1.00 91.19 412 THR A N 1
ATOM 3198 C CA . THR A 1 412 ? -20.433 -1.418 -2.990 1.00 91.19 412 THR A CA 1
ATOM 3199 C C . THR A 1 412 ? -19.124 -0.870 -3.563 1.00 91.19 412 THR A C 1
ATOM 3201 O O . THR A 1 412 ? -19.133 -0.261 -4.628 1.00 91.19 412 THR A O 1
ATOM 3204 N N . LEU A 1 413 ? -17.979 -1.091 -2.905 1.00 91.31 413 LEU A N 1
ATOM 3205 C CA . LEU A 1 413 ? -16.678 -0.670 -3.438 1.00 91.31 413 LEU A CA 1
ATOM 3206 C C . LEU A 1 413 ? -16.343 -1.370 -4.766 1.00 91.31 413 LEU A C 1
ATOM 3208 O O . LEU A 1 413 ? -15.822 -0.726 -5.678 1.00 91.31 413 LEU A O 1
ATOM 3212 N N . LEU A 1 414 ? -16.641 -2.665 -4.876 1.00 89.38 414 LEU A N 1
ATOM 3213 C CA . LEU A 1 414 ? -16.420 -3.426 -6.103 1.00 89.38 414 LEU A CA 1
ATOM 3214 C C . LEU A 1 414 ? -17.357 -2.962 -7.228 1.00 89.38 414 LEU A C 1
ATOM 3216 O O . LEU A 1 414 ? -16.896 -2.720 -8.336 1.00 89.38 414 LEU A O 1
ATOM 3220 N N . GLU A 1 415 ? -18.638 -2.733 -6.932 1.00 88.00 415 GLU A N 1
ATOM 3221 C CA . GLU A 1 415 ? -19.606 -2.173 -7.887 1.00 88.00 415 GLU A CA 1
ATOM 3222 C C . GLU A 1 415 ? -19.186 -0.783 -8.387 1.00 88.00 415 GLU A C 1
ATOM 3224 O O . GLU A 1 415 ? -19.260 -0.504 -9.585 1.00 88.00 415 GLU A O 1
ATOM 3229 N N . LEU A 1 416 ? -18.690 0.082 -7.492 1.00 86.19 416 LEU A N 1
ATOM 3230 C CA . LEU A 1 416 ? -18.149 1.391 -7.865 1.00 86.19 416 LEU A CA 1
ATOM 3231 C C . LEU A 1 416 ? -16.961 1.253 -8.821 1.00 86.19 416 LEU A C 1
ATOM 3233 O O . LEU A 1 416 ? -16.881 1.991 -9.801 1.00 86.19 416 LEU A O 1
ATOM 3237 N N . HIS A 1 417 ? -16.050 0.316 -8.562 1.00 84.81 417 HIS A N 1
ATOM 3238 C CA . HIS A 1 417 ? -14.921 0.053 -9.449 1.00 84.81 417 HIS A CA 1
ATOM 3239 C C . HIS A 1 417 ? -15.374 -0.471 -10.819 1.00 84.81 417 HIS A C 1
ATOM 3241 O O . HIS A 1 417 ? -14.951 0.052 -11.851 1.00 84.81 417 HIS A O 1
ATOM 3247 N N . ASP A 1 418 ? -16.267 -1.459 -10.830 1.00 84.12 418 ASP A N 1
ATOM 3248 C CA . ASP A 1 418 ? -16.725 -2.134 -12.045 1.00 84.12 418 ASP A CA 1
ATOM 3249 C C . ASP A 1 418 ? -17.606 -1.236 -12.922 1.00 84.12 418 ASP A C 1
ATOM 3251 O O . ASP A 1 418 ? -17.669 -1.431 -14.137 1.00 84.12 418 ASP A O 1
ATOM 3255 N N . SER A 1 419 ? -18.234 -0.210 -12.334 1.00 79.00 419 SER A N 1
ATOM 3256 C CA . SER A 1 419 ? -18.964 0.818 -13.083 1.00 79.00 419 SER A CA 1
ATOM 3257 C C . SER A 1 419 ? -18.068 1.600 -14.052 1.00 79.00 419 SER A C 1
ATOM 3259 O O . SER A 1 419 ? -18.554 2.105 -15.060 1.00 79.00 419 SER A O 1
ATOM 3261 N N . GLY A 1 420 ? -16.768 1.729 -13.754 1.00 68.62 420 GLY A N 1
ATOM 3262 C CA . GLY A 1 420 ? -15.823 2.556 -14.513 1.00 68.62 420 GLY A CA 1
ATOM 3263 C C . GLY A 1 420 ? -16.061 4.073 -14.425 1.00 68.62 420 GLY A C 1
ATOM 3264 O O . GLY A 1 420 ? -15.210 4.838 -14.882 1.00 68.62 420 GLY A O 1
ATOM 3265 N N . ASP A 1 421 ? -17.171 4.510 -13.822 1.00 57.09 421 ASP A N 1
ATOM 3266 C CA . ASP A 1 421 ? -17.584 5.914 -13.709 1.00 57.09 421 ASP A CA 1
ATOM 3267 C C . ASP A 1 421 ? -17.010 6.587 -12.451 1.00 57.09 421 ASP A C 1
ATOM 3269 O O . ASP A 1 421 ? -16.636 7.766 -12.481 1.00 57.09 421 ASP A O 1
ATOM 3273 N N . ALA A 1 422 ? -16.859 5.844 -11.347 1.00 57.78 422 ALA A N 1
ATOM 3274 C CA . ALA A 1 422 ? -16.111 6.334 -10.194 1.00 57.78 422 ALA A CA 1
ATOM 3275 C C . ALA A 1 422 ? -14.623 6.357 -10.552 1.00 57.78 422 ALA A C 1
ATOM 3277 O O . ALA A 1 422 ? -13.964 5.320 -10.642 1.00 57.78 422 ALA A O 1
ATOM 3278 N N . THR A 1 423 ? -14.055 7.552 -10.724 1.00 54.31 423 THR A N 1
ATOM 3279 C CA . THR A 1 423 ? -12.612 7.688 -10.940 1.00 54.31 423 THR A CA 1
ATOM 3280 C C . THR A 1 423 ? -11.886 7.426 -9.616 1.00 54.31 423 THR A C 1
ATOM 3282 O O . THR A 1 423 ? -11.439 8.351 -8.943 1.00 54.31 423 THR A O 1
ATOM 3285 N N . LEU A 1 424 ? -11.737 6.154 -9.232 1.00 60.25 424 LEU A N 1
ATOM 3286 C CA . LEU A 1 424 ? -10.935 5.724 -8.076 1.00 60.25 424 LEU A CA 1
ATOM 3287 C C . LEU A 1 424 ? -9.444 6.085 -8.239 1.00 60.25 424 LEU A C 1
ATOM 3289 O O . LEU A 1 424 ? -8.681 6.060 -7.276 1.00 60.25 424 LEU A O 1
ATOM 3293 N N . ALA A 1 425 ? -9.035 6.491 -9.445 1.00 50.50 425 ALA A N 1
ATOM 3294 C CA . ALA A 1 425 ? -7.736 7.105 -9.710 1.00 50.50 425 ALA A CA 1
ATOM 3295 C C . ALA A 1 425 ? -7.589 8.525 -9.112 1.00 50.50 425 ALA A C 1
ATOM 3297 O O . ALA A 1 425 ? -6.466 8.998 -8.962 1.00 50.50 425 ALA A O 1
ATOM 3298 N N . ASN A 1 426 ? -8.692 9.179 -8.722 1.00 62.84 426 ASN A N 1
ATOM 3299 C CA . ASN A 1 426 ? -8.733 10.535 -8.161 1.00 62.84 426 ASN A CA 1
ATOM 3300 C C . ASN A 1 426 ? -9.416 10.564 -6.785 1.00 62.84 426 ASN A C 1
ATOM 3302 O O . ASN A 1 426 ? -10.150 11.494 -6.464 1.00 62.84 426 ASN A O 1
ATOM 3306 N N . LEU A 1 427 ? -9.184 9.558 -5.938 1.00 71.06 427 LEU A N 1
ATOM 3307 C CA . LEU A 1 427 ? -9.688 9.606 -4.567 1.00 71.06 427 LEU A CA 1
ATOM 3308 C C . LEU A 1 427 ? -9.102 10.775 -3.774 1.00 71.06 427 LEU A C 1
ATOM 3310 O O . LEU A 1 427 ? -9.729 11.150 -2.800 1.00 71.06 427 LEU A O 1
ATOM 3314 N N . ALA A 1 428 ? -7.979 11.378 -4.168 1.00 73.56 428 ALA A N 1
ATOM 3315 C CA . ALA A 1 428 ? -7.268 12.390 -3.383 1.00 73.56 428 ALA A CA 1
ATOM 3316 C C . ALA A 1 428 ? -6.860 11.874 -1.984 1.00 73.56 428 ALA A C 1
ATOM 3318 O O . ALA A 1 428 ? -7.358 10.874 -1.465 1.00 73.56 428 ALA A O 1
ATOM 3319 N N . CYS A 1 429 ? -5.881 12.521 -1.356 1.00 79.69 429 CYS A N 1
ATOM 3320 C CA . CYS A 1 429 ? -5.469 12.131 -0.013 1.00 79.69 429 CYS A CA 1
ATOM 3321 C C . CYS A 1 429 ? -6.421 12.754 1.015 1.00 79.69 429 CYS A C 1
ATOM 3323 O O . CYS A 1 429 ? -6.627 13.966 1.011 1.00 79.69 429 CYS A O 1
ATOM 3325 N N . VAL A 1 430 ? -6.990 11.953 1.920 1.00 85.38 430 VAL A N 1
ATOM 3326 C CA . VAL A 1 430 ? -7.764 12.503 3.041 1.00 85.38 430 VAL A CA 1
ATOM 3327 C C . VAL A 1 430 ? -6.806 13.014 4.113 1.00 85.38 430 VAL A C 1
ATOM 3329 O O . VAL A 1 430 ? -5.936 12.288 4.607 1.00 85.38 430 VAL A O 1
ATOM 3332 N N . ARG A 1 431 ? -6.976 14.282 4.484 1.00 86.88 431 ARG A N 1
ATOM 3333 C CA . ARG A 1 431 ? -6.138 15.002 5.446 1.00 86.88 431 ARG A CA 1
ATOM 3334 C C . ARG A 1 431 ? -6.991 15.542 6.582 1.00 86.88 431 ARG A C 1
ATOM 3336 O O . ARG A 1 431 ? -8.184 15.768 6.412 1.00 86.88 431 ARG A O 1
ATOM 3343 N N . VAL A 1 432 ? -6.359 15.828 7.717 1.00 87.75 432 VAL A N 1
ATOM 3344 C CA . VAL A 1 432 ? -6.972 16.690 8.735 1.00 87.75 432 VAL A CA 1
ATOM 3345 C C . VAL A 1 432 ? -6.605 18.141 8.440 1.00 87.75 432 VAL A C 1
ATOM 3347 O O . VAL A 1 432 ? -5.421 18.452 8.278 1.00 87.75 432 VAL A O 1
ATOM 3350 N N . ASP A 1 433 ? -7.593 19.024 8.381 1.00 85.12 433 ASP A N 1
ATOM 3351 C CA . ASP A 1 433 ? -7.385 20.459 8.277 1.00 85.12 433 ASP A CA 1
ATOM 3352 C C . ASP A 1 433 ? -6.655 20.997 9.517 1.00 85.12 433 ASP A C 1
ATOM 3354 O O . ASP A 1 433 ? -6.913 20.596 10.655 1.00 85.12 433 ASP A O 1
ATOM 3358 N N . LYS A 1 434 ? -5.707 21.909 9.293 1.00 83.06 434 LYS A N 1
ATOM 3359 C CA . LYS A 1 434 ? -4.794 22.377 10.345 1.00 83.06 434 LYS A CA 1
ATOM 3360 C C . LYS A 1 434 ? -5.468 23.299 11.355 1.00 83.06 434 LYS A C 1
ATOM 3362 O O . LYS A 1 434 ? -4.942 23.426 12.460 1.00 83.06 434 LYS A O 1
ATOM 3367 N N . GLU A 1 435 ? -6.564 23.948 10.974 1.00 81.00 435 GLU A N 1
ATOM 3368 C CA . GLU A 1 435 ? -7.222 24.980 11.777 1.00 81.00 435 GLU A CA 1
ATOM 3369 C C . GLU A 1 435 ? -8.507 24.464 12.424 1.00 81.00 435 GLU A C 1
ATOM 3371 O O . GLU A 1 435 ? -8.733 24.675 13.613 1.00 81.00 435 GLU A O 1
ATOM 3376 N N . SER A 1 436 ? -9.330 23.757 11.652 1.00 79.94 436 SER A N 1
ATOM 3377 C CA . SER A 1 436 ? -10.650 23.281 12.067 1.00 79.94 436 SER A CA 1
ATOM 3378 C C . SER A 1 436 ? -10.655 21.862 12.635 1.00 79.94 436 SER A C 1
ATOM 3380 O O . SER A 1 436 ? -11.653 21.459 13.226 1.00 79.94 436 SER A O 1
ATOM 3382 N N . ALA A 1 437 ? -9.567 21.101 12.461 1.00 79.69 437 ALA A N 1
ATOM 3383 C CA . ALA A 1 437 ? -9.494 19.671 12.772 1.00 79.69 437 ALA A CA 1
ATOM 3384 C C . ALA A 1 437 ? -10.548 18.807 12.035 1.00 79.69 437 ALA A C 1
ATOM 3386 O O . ALA A 1 437 ? -10.806 17.668 12.427 1.00 79.69 437 ALA A O 1
ATOM 3387 N N . CYS A 1 438 ? -11.124 19.331 10.947 1.00 81.38 438 CYS A N 1
ATOM 3388 C CA . CYS A 1 438 ? -12.042 18.623 10.057 1.00 81.38 438 CYS A CA 1
ATOM 3389 C C . CYS A 1 438 ? -11.296 17.759 9.033 1.00 81.38 438 CYS A C 1
ATOM 3391 O O . CYS A 1 438 ? -10.120 17.994 8.765 1.00 81.38 438 CYS A O 1
ATOM 3393 N N . LEU A 1 439 ? -11.973 16.785 8.420 1.00 83.81 439 LEU A N 1
ATOM 3394 C CA . LEU A 1 439 ? -11.402 16.045 7.291 1.00 83.81 439 LEU A CA 1
ATOM 3395 C C . LEU A 1 439 ? -11.603 16.822 5.983 1.00 83.81 439 LEU A C 1
ATOM 3397 O O . LEU A 1 439 ? -12.692 17.334 5.734 1.00 83.81 439 LEU A O 1
ATOM 3401 N N . VAL A 1 440 ? -10.559 16.888 5.159 1.00 83.44 440 VAL A N 1
ATOM 3402 C CA . VAL A 1 440 ? -10.536 17.578 3.856 1.00 83.44 440 VAL A CA 1
ATOM 3403 C C . VAL A 1 440 ? -9.802 16.735 2.813 1.00 83.44 440 VAL A C 1
ATOM 3405 O O . VAL A 1 440 ? -9.043 15.827 3.170 1.00 83.44 440 VAL A O 1
ATOM 3408 N N . THR A 1 441 ? -10.002 17.042 1.531 1.00 79.25 441 THR A N 1
ATOM 3409 C CA . THR A 1 441 ? -9.299 16.391 0.413 1.00 79.25 441 THR A CA 1
ATOM 3410 C C . THR A 1 441 ? -8.431 17.382 -0.363 1.00 79.25 441 THR A C 1
ATOM 3412 O O . THR A 1 441 ? -8.623 18.591 -0.274 1.00 79.25 441 THR A O 1
ATOM 3415 N N . ASP A 1 442 ? -7.436 16.885 -1.101 1.00 63.59 442 ASP A N 1
ATOM 3416 C CA . ASP A 1 442 ? -6.469 17.715 -1.842 1.00 63.59 442 ASP A CA 1
ATOM 3417 C C . ASP A 1 442 ? -7.125 18.689 -2.835 1.00 63.59 442 ASP A C 1
ATOM 3419 O O . ASP A 1 442 ? -6.613 19.793 -3.027 1.00 63.59 442 ASP A O 1
ATOM 3423 N N . ASP A 1 443 ? -8.270 18.313 -3.410 1.00 52.31 443 ASP A N 1
ATOM 3424 C CA . ASP A 1 443 ? -9.023 19.141 -4.358 1.00 52.31 443 ASP A CA 1
ATOM 3425 C C . ASP A 1 443 ? -9.675 20.365 -3.701 1.00 52.31 443 ASP A C 1
ATOM 3427 O O . ASP A 1 443 ? -9.924 21.368 -4.371 1.00 52.31 443 ASP A O 1
ATOM 3431 N N . ASP A 1 444 ? -9.877 20.338 -2.380 1.00 45.78 444 ASP A N 1
ATOM 3432 C CA . ASP A 1 444 ? -10.457 21.467 -1.655 1.00 45.78 444 ASP A CA 1
ATOM 3433 C C . ASP A 1 444 ? -9.459 22.630 -1.510 1.00 45.78 444 ASP A C 1
ATOM 3435 O O . ASP A 1 444 ? -9.883 23.762 -1.270 1.00 45.78 444 ASP A O 1
ATOM 3439 N N . HIS A 1 445 ? -8.144 22.391 -1.670 1.00 39.56 445 HIS A N 1
ATOM 3440 C CA . HIS A 1 445 ? -7.068 23.389 -1.531 1.00 39.56 445 HIS A CA 1
ATOM 3441 C C . HIS A 1 445 ? -5.954 23.220 -2.594 1.00 39.56 445 HIS A C 1
ATOM 3443 O O . HIS A 1 445 ? -4.849 22.751 -2.303 1.00 39.56 445 HIS A O 1
ATOM 3449 N N . ALA A 1 446 ? -6.192 23.698 -3.820 1.00 24.84 446 ALA A N 1
ATOM 3450 C CA . ALA A 1 446 ? -5.118 24.049 -4.762 1.00 24.84 446 ALA A CA 1
ATOM 3451 C C . ALA A 1 446 ? -4.371 25.334 -4.297 1.00 24.84 446 ALA A C 1
ATOM 3453 O O . ALA A 1 446 ? -4.930 26.146 -3.561 1.00 24.84 446 ALA A O 1
ATOM 3454 N N . PRO A 1 447 ? -3.090 25.523 -4.666 1.00 32.41 447 PRO A N 1
ATOM 3455 C CA . PRO A 1 447 ? -2.004 25.751 -3.714 1.00 32.41 447 PRO A CA 1
ATOM 3456 C C . PRO A 1 447 ? -1.812 27.219 -3.315 1.00 32.41 447 PRO A C 1
ATOM 3458 O O . PRO A 1 447 ? -1.698 28.096 -4.168 1.00 32.41 447 PRO A O 1
ATOM 3461 N N . ALA A 1 448 ? -1.629 27.471 -2.017 1.00 27.50 448 ALA A N 1
ATOM 3462 C CA . ALA A 1 448 ? -0.849 28.620 -1.573 1.00 27.50 448 ALA A CA 1
ATOM 3463 C C . ALA A 1 448 ? 0.630 28.213 -1.582 1.00 27.50 448 ALA A C 1
ATOM 3465 O O . ALA A 1 448 ? 1.045 27.303 -0.865 1.00 27.50 448 ALA A O 1
ATOM 3466 N N . ASP A 1 449 ? 1.369 28.861 -2.472 1.00 27.91 449 ASP A N 1
ATOM 3467 C CA . ASP A 1 449 ? 2.800 28.795 -2.731 1.00 27.91 449 ASP A CA 1
ATOM 3468 C C . ASP A 1 449 ? 3.714 28.173 -1.660 1.00 27.91 449 ASP A C 1
ATOM 3470 O O . ASP A 1 449 ? 3.700 28.495 -0.471 1.00 27.91 449 ASP A O 1
ATOM 3474 N N . LEU A 1 450 ? 4.644 27.367 -2.179 1.00 34.38 450 LEU A N 1
ATOM 3475 C CA . LEU A 1 450 ? 5.996 27.175 -1.664 1.00 34.38 450 LEU A CA 1
ATOM 3476 C C . LEU A 1 450 ? 6.537 28.446 -0.987 1.00 34.38 450 LEU A C 1
ATOM 3478 O O . LEU A 1 450 ? 7.003 29.334 -1.693 1.00 34.38 450 LEU A O 1
ATOM 3482 N N . GLN A 1 451 ? 6.616 28.484 0.348 1.00 25.44 451 GLN A N 1
ATOM 3483 C CA . GLN A 1 451 ? 7.738 29.123 1.049 1.00 25.44 451 GLN A CA 1
ATOM 3484 C C . GLN A 1 451 ? 8.081 28.421 2.375 1.00 25.44 451 GLN A C 1
ATOM 3486 O O . GLN A 1 451 ? 7.190 28.037 3.135 1.00 25.44 451 GLN A O 1
ATOM 3491 N N . PRO A 1 452 ? 9.383 28.254 2.681 1.00 31.31 452 PRO A N 1
ATOM 3492 C CA . PRO A 1 452 ? 9.838 27.752 3.964 1.00 31.31 452 PRO A CA 1
ATOM 3493 C C . PRO A 1 452 ? 9.847 28.877 5.010 1.00 31.31 452 PRO A C 1
ATOM 3495 O O . PRO A 1 452 ? 10.425 29.933 4.786 1.00 31.31 452 PRO A O 1
ATOM 3498 N N . ASN A 1 453 ? 9.301 28.566 6.186 1.00 33.47 453 ASN A N 1
ATOM 3499 C CA . ASN A 1 453 ? 9.515 29.224 7.479 1.00 33.47 453 ASN A CA 1
ATOM 3500 C C . ASN A 1 453 ? 9.182 30.720 7.596 1.00 33.47 453 ASN A C 1
ATOM 3502 O O . ASN A 1 453 ? 9.964 31.590 7.230 1.00 33.47 453 ASN A O 1
ATOM 3506 N N . ASN A 1 454 ? 8.101 31.004 8.316 1.00 30.62 454 ASN A N 1
ATOM 3507 C CA . ASN A 1 454 ? 8.118 31.623 9.650 1.00 30.62 454 ASN A CA 1
ATOM 3508 C C . ASN A 1 454 ? 6.668 31.926 10.023 1.00 30.62 454 ASN A C 1
ATOM 3510 O O . ASN A 1 454 ? 5.958 32.447 9.182 1.00 30.62 454 ASN A O 1
ATOM 3514 N N . PHE A 1 455 ? 6.235 31.613 11.244 1.00 29.48 455 PHE A N 1
ATOM 3515 C CA . PHE A 1 455 ? 5.498 32.556 12.095 1.00 29.48 455 PHE A CA 1
ATOM 3516 C C . PHE A 1 455 ? 5.226 31.919 13.462 1.00 29.48 455 PHE A C 1
ATOM 3518 O O . PHE A 1 455 ? 4.565 30.890 13.594 1.00 29.48 455 PHE A O 1
ATOM 3525 N N . GLU A 1 456 ? 5.803 32.555 14.478 1.00 29.42 456 GLU A N 1
ATOM 3526 C CA . GLU A 1 456 ? 5.382 32.470 15.867 1.00 29.42 456 GLU A CA 1
ATOM 3527 C C . GLU A 1 456 ? 3.975 33.066 16.020 1.00 29.42 456 GLU A C 1
ATOM 3529 O O . GLU A 1 456 ? 3.673 34.104 15.437 1.00 29.42 456 GLU A O 1
ATOM 3534 N N . GLY A 1 457 ? 3.172 32.444 16.886 1.00 32.25 457 GLY A N 1
ATOM 3535 C CA . GLY A 1 457 ? 2.092 33.097 17.622 1.00 32.25 457 GLY A CA 1
ATOM 3536 C C . GLY A 1 457 ? 0.796 33.369 16.858 1.00 32.25 457 GLY A C 1
ATOM 3537 O O . GLY A 1 457 ? 0.675 34.363 16.156 1.00 32.25 457 GLY A O 1
ATOM 3538 N N . THR A 1 458 ? -0.240 32.575 17.137 1.00 25.11 458 THR A N 1
ATOM 3539 C CA . THR A 1 458 ? -1.573 33.078 17.528 1.00 25.11 458 THR A CA 1
ATOM 3540 C C . THR A 1 458 ? -2.426 31.937 18.108 1.00 25.11 458 THR A C 1
ATOM 3542 O O . THR A 1 458 ? -2.181 30.764 17.858 1.00 25.11 458 THR A O 1
ATOM 3545 N N . SER A 1 459 ? -3.318 32.316 19.023 1.00 25.67 459 SER A N 1
ATOM 3546 C CA . SER A 1 459 ? -3.924 31.541 20.120 1.00 25.67 459 SER A CA 1
ATOM 3547 C C . SER A 1 459 ? -4.777 30.322 19.714 1.00 25.67 459 SER A C 1
ATOM 3549 O O . SER A 1 459 ? -5.474 30.399 18.707 1.00 25.67 459 SER A O 1
ATOM 3551 N N . PRO A 1 460 ? -4.840 29.246 20.531 1.00 28.70 460 PRO A N 1
ATOM 3552 C CA . PRO A 1 460 ? -5.807 28.168 20.334 1.00 28.70 460 PRO A CA 1
ATOM 3553 C C . PRO A 1 460 ? -7.233 28.627 20.675 1.00 28.70 460 PRO A C 1
ATOM 3555 O O . PRO A 1 460 ? -7.463 29.291 21.692 1.00 28.70 460 PRO A O 1
ATOM 3558 N N . PHE A 1 461 ? -8.189 28.244 19.828 1.00 26.94 461 PHE A N 1
ATOM 3559 C CA . PHE A 1 461 ? -9.617 28.261 20.132 1.00 26.94 461 PHE A CA 1
ATOM 3560 C C . PHE A 1 461 ? -9.899 27.208 21.215 1.00 26.94 461 PHE A C 1
ATOM 3562 O O . PHE A 1 461 ? -9.574 26.033 21.056 1.00 26.94 461 PHE A O 1
ATOM 3569 N N . ILE A 1 462 ? -10.481 27.632 22.336 1.00 27.05 462 ILE A N 1
ATOM 3570 C CA . ILE A 1 462 ? -10.939 26.738 23.402 1.00 27.05 462 ILE A CA 1
ATOM 3571 C C . ILE A 1 462 ? -12.332 26.240 23.005 1.00 27.05 462 ILE A C 1
ATOM 3573 O O . ILE A 1 462 ? -13.289 27.014 23.022 1.00 27.05 462 ILE A O 1
ATOM 3577 N N . LEU A 1 463 ? -12.453 24.955 22.663 1.00 31.91 463 LEU A N 1
ATOM 3578 C CA . LEU A 1 463 ? -13.737 24.252 22.679 1.00 31.91 463 LEU A CA 1
ATOM 3579 C C . LEU A 1 463 ? -14.281 24.308 24.113 1.00 31.91 463 LEU A C 1
ATOM 3581 O O . LEU A 1 463 ? -13.625 23.866 25.058 1.00 31.91 463 LEU A O 1
ATOM 3585 N N . ALA A 1 464 ? -15.444 24.937 24.280 1.00 28.45 464 ALA A N 1
ATOM 3586 C CA . ALA A 1 464 ? -16.088 25.100 25.574 1.00 28.45 464 ALA A CA 1
ATOM 3587 C C . ALA A 1 464 ? -16.357 23.727 26.209 1.00 28.45 464 ALA A C 1
ATOM 3589 O O . ALA A 1 464 ? -16.961 22.853 25.590 1.00 28.45 464 ALA A O 1
ATOM 3590 N N . ALA A 1 465 ? -15.905 23.552 27.451 1.00 30.14 465 ALA A N 1
ATOM 3591 C CA . ALA A 1 465 ? -16.181 22.359 28.238 1.00 30.14 465 ALA A CA 1
ATOM 3592 C C . ALA A 1 465 ? -17.704 22.155 28.404 1.00 30.14 465 ALA A C 1
ATOM 3594 O O . ALA A 1 465 ? -18.436 23.139 28.557 1.00 30.14 465 ALA A O 1
ATOM 3595 N N . PRO A 1 466 ? -18.195 20.903 28.419 1.00 32.50 466 PRO A N 1
ATOM 3596 C CA . PRO A 1 466 ? -19.599 20.627 28.700 1.00 32.50 466 PRO A CA 1
ATOM 3597 C C . PRO A 1 466 ? -19.956 21.081 30.128 1.00 32.50 466 PRO A C 1
ATOM 3599 O O . PRO A 1 466 ? -19.103 21.021 31.021 1.00 32.50 466 PRO A O 1
ATOM 3602 N N . PRO A 1 467 ? -21.197 21.540 30.377 1.00 34.03 467 PRO A N 1
ATOM 3603 C CA . PRO A 1 467 ? -21.600 21.994 31.700 1.00 34.03 467 PRO A CA 1
ATOM 3604 C C . PRO A 1 467 ? -21.536 20.824 32.686 1.00 34.03 467 PRO A C 1
ATOM 3606 O O . PRO A 1 467 ? -22.182 19.792 32.499 1.00 34.03 467 PRO A O 1
ATOM 3609 N N . GLY A 1 468 ? -20.726 20.992 33.732 1.00 36.91 468 GLY A N 1
ATOM 3610 C CA . GLY A 1 468 ? -20.669 20.068 34.859 1.00 36.91 468 GLY A CA 1
ATOM 3611 C C . GLY A 1 468 ? -22.006 19.994 35.609 1.00 36.91 468 GLY A C 1
ATOM 3612 O O . GLY A 1 468 ? -22.864 20.870 35.447 1.00 36.91 468 GLY A O 1
ATOM 3613 N N . PRO A 1 469 ? -22.201 18.948 36.428 1.00 33.50 469 PRO A N 1
ATOM 3614 C CA . PRO A 1 469 ? -23.451 18.722 37.136 1.00 33.50 469 PRO A CA 1
ATOM 3615 C C . PRO A 1 469 ? -23.742 19.893 38.076 1.00 33.50 469 PRO A C 1
ATOM 3617 O O . PRO A 1 469 ? -22.874 20.355 38.815 1.00 33.50 469 PRO A O 1
ATOM 3620 N N . THR A 1 470 ? -24.974 20.388 38.007 1.00 36.38 470 THR A N 1
ATOM 3621 C CA . THR A 1 470 ? -25.485 21.476 38.837 1.00 36.38 470 THR A CA 1
ATOM 3622 C C . THR A 1 470 ? -25.539 20.994 40.283 1.00 36.38 470 THR A C 1
ATOM 3624 O O . THR A 1 470 ? -26.389 20.178 40.634 1.00 36.38 470 THR A O 1
ATOM 3627 N N . ASP A 1 471 ? -24.601 21.465 41.101 1.00 30.64 471 ASP A N 1
ATOM 3628 C CA . ASP A 1 471 ? -24.603 21.220 42.537 1.00 30.64 471 ASP A CA 1
ATOM 3629 C C . ASP A 1 471 ? -25.745 22.036 43.156 1.00 30.64 471 ASP A C 1
ATOM 3631 O O . ASP A 1 471 ? -25.812 23.264 43.028 1.00 30.64 471 ASP A O 1
ATOM 3635 N N . LEU A 1 472 ? -26.707 21.324 43.738 1.00 36.16 472 LEU A N 1
ATOM 3636 C CA . LEU A 1 472 ? -27.829 21.899 44.464 1.00 36.16 472 LEU A CA 1
ATOM 3637 C C . LEU A 1 472 ? -27.276 22.574 45.718 1.00 36.16 472 LEU A C 1
ATOM 3639 O O . LEU A 1 472 ? -26.639 21.931 46.547 1.00 36.16 472 LEU A O 1
ATOM 3643 N N . GLY A 1 473 ? -27.522 23.877 45.842 1.00 30.98 473 GLY A N 1
ATOM 3644 C CA . GLY A 1 473 ? -27.092 24.666 46.987 1.00 30.98 473 GLY A CA 1
ATOM 3645 C C . GLY A 1 473 ? -27.601 24.093 48.309 1.00 30.98 473 GLY A C 1
ATOM 3646 O O . GLY A 1 473 ? -28.806 24.006 48.537 1.00 30.98 473 GLY A O 1
ATOM 3647 N N . GLU A 1 474 ? -26.671 23.759 49.201 1.00 33.91 474 GLU A N 1
ATOM 3648 C CA . GLU A 1 474 ? -26.943 23.698 50.631 1.00 33.91 474 GLU A CA 1
ATOM 3649 C C . GLU A 1 474 ? -26.809 25.108 51.218 1.00 33.91 474 GLU A C 1
ATOM 3651 O O . GLU A 1 474 ? -25.713 25.629 51.440 1.00 33.91 474 GLU A O 1
ATOM 3656 N N . ASP A 1 475 ? -27.962 25.719 51.486 1.00 33.41 475 ASP A N 1
ATOM 3657 C CA . ASP A 1 475 ? -28.100 26.854 52.388 1.00 33.41 475 ASP A CA 1
ATOM 3658 C C . ASP A 1 475 ? -27.620 26.462 53.796 1.00 33.41 475 ASP A C 1
ATOM 3660 O O . ASP A 1 475 ? -28.246 25.664 54.496 1.00 33.41 475 ASP A O 1
ATOM 3664 N N . ARG A 1 476 ? -26.530 27.081 54.260 1.00 31.45 476 ARG A N 1
ATOM 3665 C CA . ARG A 1 476 ? -26.220 27.190 55.692 1.00 31.45 476 ARG A CA 1
ATOM 3666 C C . ARG A 1 476 ? -26.431 28.628 56.149 1.00 31.45 476 ARG A C 1
ATOM 3668 O O . ARG A 1 476 ? -25.529 29.458 56.064 1.00 31.45 476 ARG A O 1
ATOM 3675 N N . GLN A 1 477 ? -27.618 28.891 56.692 1.00 37.34 477 GLN A N 1
ATOM 3676 C CA . GLN A 1 477 ? -27.869 30.000 57.612 1.00 37.34 477 GLN A CA 1
ATOM 3677 C C . GLN A 1 477 ? -27.973 29.489 59.057 1.00 37.34 477 GLN A C 1
ATOM 3679 O O . GLN A 1 477 ? -28.388 28.366 59.321 1.00 37.34 477 GLN A O 1
ATOM 3684 N N . HIS A 1 478 ? -27.516 30.348 59.964 1.00 35.31 478 HIS A N 1
ATOM 3685 C CA . HIS A 1 478 ? -27.307 30.178 61.400 1.00 35.31 478 HIS A CA 1
ATOM 3686 C C . HIS A 1 478 ? -28.437 29.511 62.207 1.00 35.31 478 HIS A C 1
ATOM 3688 O O . HIS A 1 478 ? -29.571 29.983 62.176 1.00 35.31 478 HIS A O 1
ATOM 3694 N N . CYS A 1 479 ? -28.072 28.515 63.026 1.00 34.19 479 CYS A N 1
ATOM 3695 C CA . CYS A 1 479 ? -28.156 28.501 64.501 1.00 34.19 479 CYS A CA 1
ATOM 3696 C C . CYS A 1 479 ? -27.634 27.163 65.039 1.00 34.19 479 CYS A C 1
ATOM 3698 O O . CYS A 1 479 ? -28.131 26.115 64.573 1.00 34.19 479 CYS A O 1
#

Secondary structure (DSSP, 8-state):
-----EEEEEE-GGGGGGB-HHHHHHHHHHHHTTTS-HHHHTTEEEEEEETTTTEEEEEES-HHHHHHHTT-EEEEEEEEEETTEEEEEEEEEEEEE--S-TT-----TT---SHHHHHHHHHHHTT-PPPPB---BTTB---B-----PPPSS------TT-EEEEEEEETTEEEEEEEEHHHHHHHHHHHHHHHHHHHHHHHHHHHHHHH-----HHHHHHTT-HHHHHHHHHH-HHHHHHHHHHHHHH-HHHHHHHHHHHHHHHHHHHHH-SSS-HHHHHHHHHSS---HHHHHHHHHHGGGGGGSPPEEEE-TTS-EEEE-HHHHHHHHHHHHHHHHHH-HHHHH-HHHHHHHHSS---EE--SSS--EE-HHHHHHHHHHSHHHHHHHHHHHHHTTT-HHHHHHHHHHHHHHHTS-S-GGG---EEE-TTT--EEEGGG--------------PPP-PPPPPPP-PPP------

Sequence (479 aa):
MREIVGWLHMNTGQHTKSISEEAAMASLLHDNHSTVKPDVLLDIIKCERDLQNRIVRWGIASATALQHLVGVSLKVRISTNTAKGKSTSMLTFALKQQHALDGFYVDIPAGLQGKHEEHALFDMLRMLEPRFLMGRHGDTSFSSLIPELFPNTKDNRYTTSAEYVASAKVVKGHSTHVEVPLDDILADLAELATRSSDAALHHPMLLDDATSRASLDLASLINAGRVDTICGHISRNPVDFGIQLHALFSNDRQTFEYFIRQRLVHRWLRATWGGNSSFDHLYTKTFGMTMTRTSMVHLFGEMRIADNLACVSAATAEGDEVSLSRLELELVLTLADVLLSVHSPLFYTSDAAVLASIGHSVDVIAMHRGPRSLSSNTIAAVLLTTQLGSELWRILENLYADDDDMQRVLATLLELHDSGDATLANLACVRVDKESACLVTDDDHAPADLQPNNFEGTSPFILAAPPGPTDLGEDRQHC